Protein AF-A0A8H3AL70-F1 (afdb_monomer)

pLDDT: mean 85.48, std 14.07, range [30.97, 98.19]

Foldseek 3Di:
DPDPVVLVVLVVLLVVLCVLLPDPPDQLLSSLVSLLVSLVSCVVSVPPCNLVSLVSNLVSLCVQLPLLAALLVSVVSLLSCPCSLLVSLVVCVVVVNNQVNQLSLQSNFQPSLLSLLLLVDDCVVVCVPPVVLNVQLNVLSLVLNVLRHDDDPDDPDDDDPDDPVVVVVVVSSVVSNVSSVVNVVSLVVQCVDPPCVCPPHRDGSQQLLLLCQQHKEWEWRADQVFIWIWIRHHPDPDTDIFGQRLDHPVLLVVLLVLVVVLVVLCPVQPPVVDPDDDDDPDDNCVLVSLQSLLPRPVVSVCVSVVLPPPDDPDAGEYEYAYDASCLLPLSQFRANPVDPPTTNLNRHQYAYALHSVLSGPSLALADQDQFAEEEEEEQDFPPGHGLPLRVLLVVLLVVLADPPHHYDYQYHQRFDLVNVLVVQQVGQEYEYAAEWDADLSDLQQTAGGTNHGGNGLSNLSVAQHGNHEEYEYNYFQQQQAHNSRSSSSSGNQVSNSSSRHQKYKDFNGGEDSNLSSQQSNQLSNQCNPVSHHDPCSSSVSNSVSLVVVCVVVVNPCCVHRSRIHMYGD

Mean predicted aligned error: 7.94 Å

Nearest PDB structures (foldseek):
  8eey-assembly1_B  TM=6.462E-01  e=3.702E-16  Desulfonema ishimotonii
  8eex-assembly1_B  TM=5.209E-01  e=2.004E-13  Desulfonema ishimotonii
  8wmc-assembly1_B  TM=5.230E-01  e=5.116E-11  Desulfonema ishimotonii
  5fc3-assembly1_B  TM=6.381E-01  e=5.877E-09  Thermochaetoides thermophila DSM 1495
  5fby-assembly1_A  TM=6.171E-01  e=6.456E-09  Thermochaetoides thermophila DSM 1495

Structure (mmCIF, N/CA/C/O backbone):
data_AF-A0A8H3AL70-F1
#
_entry.id   AF-A0A8H3AL70-F1
#
loop_
_atom_site.group_PDB
_atom_site.id
_atom_site.type_symbol
_atom_site.label_atom_id
_atom_site.label_alt_id
_atom_site.label_comp_id
_atom_site.label_asym_id
_atom_site.label_entity_id
_atom_site.label_seq_id
_atom_site.pdbx_PDB_ins_code
_atom_site.Cartn_x
_atom_site.Cartn_y
_atom_site.Cartn_z
_atom_site.occupancy
_atom_site.B_iso_or_equiv
_atom_site.auth_seq_id
_atom_site.auth_comp_id
_atom_site.auth_asym_id
_atom_site.auth_atom_id
_atom_site.pdbx_PDB_model_num
ATOM 1 N N . MET A 1 1 ? 31.411 -0.081 -25.545 1.00 45.91 1 MET A N 1
ATOM 2 C CA . MET A 1 1 ? 31.828 -1.472 -25.819 1.00 45.91 1 MET A CA 1
ATOM 3 C C . MET A 1 1 ? 32.834 -1.455 -26.962 1.00 45.91 1 MET A C 1
ATOM 5 O O . MET A 1 1 ? 32.414 -1.181 -28.079 1.00 45.91 1 MET A O 1
ATOM 9 N N . LYS A 1 2 ? 34.147 -1.596 -26.704 1.00 47.62 2 LYS A N 1
ATOM 10 C CA . LYS A 1 2 ? 35.171 -1.475 -27.766 1.00 47.62 2 LYS A CA 1
ATOM 11 C C . LYS A 1 2 ? 36.198 -2.619 -27.863 1.00 47.62 2 LYS A C 1
ATOM 13 O O . LYS A 1 2 ? 36.821 -2.680 -28.917 1.00 47.62 2 LYS A O 1
ATOM 18 N N . HIS A 1 3 ? 36.319 -3.564 -26.918 1.00 52.59 3 HIS A N 1
ATOM 19 C CA . HIS A 1 3 ? 37.214 -4.726 -27.093 1.00 52.59 3 HIS A CA 1
ATOM 20 C C . HIS A 1 3 ? 36.639 -6.070 -26.578 1.00 52.59 3 HIS A C 1
ATOM 22 O O . HIS A 1 3 ? 35.929 -6.081 -25.576 1.00 52.59 3 HIS A O 1
ATOM 28 N N . PRO A 1 4 ? 36.943 -7.217 -27.231 1.00 61.12 4 PRO A N 1
ATOM 29 C CA . PRO A 1 4 ? 36.533 -8.559 -26.781 1.00 61.12 4 PRO A CA 1
ATOM 30 C C . PRO A 1 4 ? 37.126 -8.994 -25.432 1.00 61.12 4 PRO A C 1
ATOM 32 O O . PRO A 1 4 ? 36.521 -9.811 -24.743 1.00 61.12 4 PRO A O 1
ATOM 35 N N . SER A 1 5 ? 38.289 -8.451 -25.051 1.00 63.88 5 SER A N 1
ATOM 36 C CA . SER A 1 5 ? 38.908 -8.653 -23.731 1.00 63.88 5 SER A CA 1
ATOM 37 C C . SER A 1 5 ? 38.006 -8.157 -22.601 1.00 63.88 5 SER A C 1
ATOM 39 O O . SER A 1 5 ? 37.830 -8.851 -21.607 1.00 63.88 5 SER A O 1
ATOM 41 N N . ASP A 1 6 ? 37.339 -7.021 -22.815 1.00 72.94 6 ASP A N 1
ATOM 42 C CA . ASP A 1 6 ? 36.496 -6.377 -21.807 1.00 72.94 6 ASP A CA 1
ATOM 43 C C . ASP A 1 6 ? 35.270 -7.240 -21.463 1.00 72.94 6 ASP A C 1
ATOM 45 O O . ASP A 1 6 ? 34.811 -7.249 -20.327 1.00 72.94 6 ASP A O 1
ATOM 49 N N . LEU A 1 7 ? 34.734 -7.996 -22.430 1.00 74.88 7 LEU A N 1
ATOM 50 C CA . LEU A 1 7 ? 33.592 -8.891 -22.198 1.00 74.88 7 LEU A CA 1
ATOM 51 C C . LEU A 1 7 ? 33.984 -10.123 -21.374 1.00 74.88 7 LEU A C 1
ATOM 53 O O . LEU A 1 7 ? 33.205 -10.565 -20.530 1.00 74.88 7 LEU A O 1
ATOM 57 N N . LEU A 1 8 ? 35.185 -10.664 -21.596 1.00 80.19 8 LEU A N 1
ATOM 58 C CA . LEU A 1 8 ? 35.697 -11.802 -20.834 1.00 80.19 8 LEU A CA 1
ATOM 59 C C . LEU A 1 8 ? 36.022 -11.403 -19.389 1.00 80.19 8 LEU A C 1
ATOM 61 O O . LEU A 1 8 ? 35.680 -12.135 -18.458 1.00 80.19 8 LEU A O 1
ATOM 65 N N . ASP A 1 9 ? 36.617 -10.225 -19.199 1.00 83.94 9 ASP A N 1
ATOM 66 C CA . ASP A 1 9 ? 36.909 -9.678 -17.873 1.00 83.94 9 ASP A CA 1
ATOM 67 C C . ASP A 1 9 ? 35.615 -9.420 -17.086 1.00 83.94 9 ASP A C 1
ATOM 69 O O . ASP A 1 9 ? 35.515 -9.775 -15.911 1.00 83.94 9 ASP A O 1
ATOM 73 N N . MET A 1 10 ? 34.579 -8.895 -17.747 1.00 82.06 10 MET A N 1
ATOM 74 C CA . MET A 1 10 ? 33.277 -8.637 -17.124 1.00 82.06 10 MET A CA 1
ATOM 75 C C . MET A 1 10 ? 32.517 -9.929 -16.782 1.00 82.06 10 MET A C 1
ATOM 77 O O . MET A 1 10 ? 31.948 -10.030 -15.697 1.00 82.06 10 MET A O 1
ATOM 81 N N . ALA A 1 11 ? 32.555 -10.954 -17.640 1.00 83.25 11 ALA A N 1
ATOM 82 C CA . ALA A 1 11 ? 31.988 -12.269 -17.317 1.00 83.25 11 ALA A CA 1
ATOM 83 C C . ALA A 1 11 ? 32.725 -12.938 -16.139 1.00 83.25 11 ALA A C 1
ATOM 85 O O . ALA A 1 11 ? 32.104 -13.531 -15.255 1.00 83.25 11 ALA A O 1
ATOM 86 N N . THR A 1 12 ? 34.051 -12.787 -16.082 1.00 87.19 12 THR A N 1
ATOM 87 C CA . THR A 1 12 ? 34.873 -13.266 -14.961 1.00 87.19 12 THR A CA 1
ATOM 88 C C . THR A 1 12 ? 34.531 -12.520 -13.667 1.00 87.19 12 THR A C 1
ATOM 90 O O . THR A 1 12 ? 34.409 -13.136 -12.606 1.00 87.19 12 THR A O 1
ATOM 93 N N . ALA A 1 13 ? 34.293 -11.207 -13.746 1.00 90.50 13 ALA A N 1
ATOM 94 C CA . ALA A 1 13 ? 33.839 -10.406 -12.614 1.00 90.50 13 ALA A CA 1
ATOM 95 C C . ALA A 1 13 ? 32.477 -10.883 -12.079 1.00 90.50 13 ALA A C 1
ATOM 97 O O . ALA A 1 13 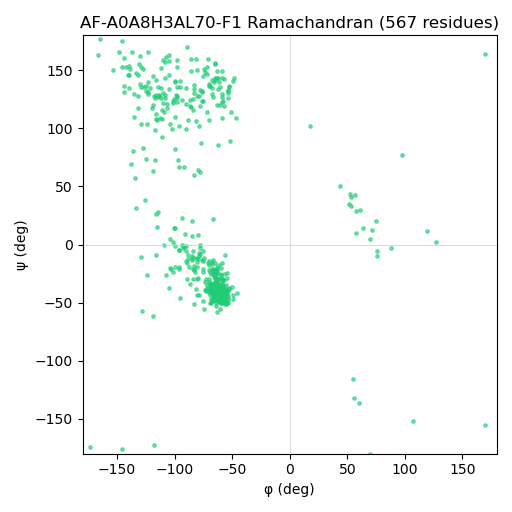? 32.341 -11.071 -10.869 1.00 90.50 13 ALA A O 1
ATOM 98 N N . VAL A 1 14 ? 31.501 -11.162 -12.957 1.00 90.62 14 VAL A N 1
ATOM 99 C CA . VAL A 1 14 ? 30.197 -11.732 -12.562 1.00 90.62 14 VAL A CA 1
ATOM 100 C C . VAL A 1 14 ? 30.385 -13.048 -11.804 1.00 90.62 14 VAL A C 1
ATOM 102 O O . VAL A 1 14 ? 29.823 -13.212 -10.721 1.00 90.62 14 VAL A O 1
ATOM 105 N N . ALA A 1 15 ? 31.231 -13.955 -12.299 1.00 89.56 15 ALA A N 1
ATOM 106 C CA . ALA A 1 15 ? 31.498 -15.229 -11.629 1.00 89.56 15 ALA A CA 1
ATOM 107 C C . ALA A 1 15 ? 32.107 -15.044 -10.223 1.00 89.56 15 ALA A C 1
ATOM 109 O O . ALA A 1 15 ? 31.698 -15.718 -9.271 1.00 89.56 15 ALA A O 1
ATOM 110 N N . HIS A 1 16 ? 33.046 -14.106 -10.056 1.00 93.62 16 HIS A N 1
ATOM 111 C CA . HIS A 1 16 ? 33.621 -13.787 -8.745 1.00 93.62 16 HIS A CA 1
ATOM 112 C C . HIS A 1 16 ? 32.602 -13.159 -7.786 1.00 93.62 16 HIS A C 1
ATOM 114 O O . HIS A 1 16 ? 32.566 -13.530 -6.611 1.00 93.62 16 HIS A O 1
ATOM 120 N N . LEU A 1 17 ? 31.745 -12.261 -8.275 1.00 93.56 17 LEU A N 1
ATOM 121 C CA . LEU A 1 17 ? 30.677 -11.651 -7.481 1.00 93.56 17 LEU A CA 1
ATOM 122 C C . LEU A 1 17 ? 29.640 -12.694 -7.039 1.00 93.56 17 LEU A C 1
ATOM 124 O O . LEU A 1 17 ? 29.270 -12.738 -5.865 1.00 93.56 17 LEU A O 1
ATOM 128 N N . GLN A 1 18 ? 29.245 -13.611 -7.926 1.00 91.88 18 GLN A N 1
ATOM 129 C CA . GLN A 1 18 ? 28.371 -14.735 -7.575 1.00 91.88 18 GLN A CA 1
ATOM 130 C C . GLN A 1 18 ? 29.011 -15.659 -6.529 1.00 91.88 18 GLN A C 1
ATOM 132 O O . GLN A 1 18 ? 28.328 -16.130 -5.615 1.00 91.88 18 GLN A O 1
ATOM 137 N N . ALA A 1 19 ? 30.318 -15.923 -6.631 1.00 91.94 19 ALA A N 1
ATOM 138 C CA . ALA A 1 19 ? 31.044 -16.704 -5.631 1.00 91.94 19 ALA A CA 1
ATOM 139 C C . ALA A 1 19 ? 31.078 -15.990 -4.268 1.00 91.94 19 ALA A C 1
ATOM 141 O O . ALA A 1 19 ? 30.847 -16.626 -3.236 1.00 91.94 19 ALA A O 1
ATOM 142 N N . ALA A 1 20 ? 31.294 -14.671 -4.257 1.00 93.38 20 ALA A N 1
ATOM 143 C CA . ALA A 1 20 ? 31.258 -13.855 -3.046 1.00 93.38 20 ALA A CA 1
ATOM 144 C C . ALA A 1 20 ? 29.862 -13.854 -2.396 1.00 93.38 20 ALA A C 1
ATOM 146 O O . ALA A 1 20 ? 29.747 -14.088 -1.192 1.00 93.38 20 ALA A O 1
ATOM 147 N N . ALA A 1 21 ? 28.796 -13.701 -3.187 1.00 92.50 21 ALA A N 1
ATOM 148 C CA . ALA A 1 21 ? 27.411 -13.773 -2.718 1.00 92.50 21 ALA A CA 1
ATOM 149 C C . ALA A 1 21 ? 27.078 -15.121 -2.043 1.00 92.50 21 ALA A C 1
ATOM 151 O O . ALA A 1 21 ? 26.441 -15.176 -0.982 1.00 92.50 21 ALA A O 1
ATOM 152 N N . LYS A 1 22 ? 27.577 -16.223 -2.621 1.00 92.31 22 LYS A N 1
ATOM 153 C CA . LYS A 1 22 ? 27.395 -17.599 -2.124 1.00 92.31 22 LYS A CA 1
ATOM 154 C C . LYS A 1 22 ? 28.295 -17.956 -0.930 1.00 92.31 22 LYS A C 1
ATOM 156 O O . LYS A 1 22 ? 28.175 -19.057 -0.389 1.00 92.31 22 LYS A O 1
ATOM 161 N N . SER A 1 23 ? 29.179 -17.056 -0.494 1.00 91.31 23 SER A N 1
ATOM 162 C CA . SER A 1 23 ? 30.040 -17.279 0.672 1.00 91.31 23 SER A CA 1
ATOM 163 C C . SER A 1 23 ? 29.222 -17.507 1.946 1.00 91.31 23 SER A C 1
ATOM 165 O O . SER A 1 23 ? 28.285 -16.771 2.234 1.00 91.31 23 SER A O 1
ATOM 167 N N . LYS A 1 24 ? 29.603 -18.501 2.757 1.00 84.62 24 LYS A N 1
ATOM 168 C CA . LYS A 1 24 ? 28.930 -18.811 4.035 1.00 84.62 24 LYS A CA 1
ATOM 169 C C . LYS A 1 24 ? 29.399 -17.947 5.211 1.00 84.62 24 LYS A C 1
ATOM 171 O O . LYS A 1 24 ? 28.788 -18.001 6.271 1.00 84.62 24 LYS A O 1
ATOM 176 N N . VAL A 1 25 ? 30.492 -17.202 5.041 1.00 86.19 25 VAL A N 1
ATOM 177 C CA . VAL A 1 25 ? 31.173 -16.469 6.127 1.00 86.19 25 VAL A CA 1
ATOM 178 C C . VAL A 1 25 ? 31.149 -14.949 5.950 1.00 86.19 25 VAL A C 1
ATOM 180 O O . VAL A 1 25 ? 31.553 -14.228 6.854 1.00 86.19 25 VAL A O 1
ATOM 183 N N . GLY A 1 26 ? 30.699 -14.454 4.792 1.00 83.38 26 GLY A N 1
ATOM 184 C CA . GLY A 1 26 ? 30.631 -13.019 4.509 1.00 83.38 26 GLY A CA 1
ATOM 185 C C . GLY A 1 26 ? 29.489 -12.323 5.251 1.00 83.38 26 GLY A C 1
ATOM 186 O O . GLY A 1 26 ? 28.443 -12.927 5.504 1.00 83.38 26 GLY A O 1
ATOM 187 N N . HIS A 1 27 ? 29.667 -11.036 5.554 1.00 88.31 27 HIS A N 1
ATOM 188 C CA . HIS A 1 27 ? 28.609 -10.218 6.140 1.00 88.31 27 HIS A CA 1
ATOM 189 C C . HIS A 1 27 ? 27.406 -10.129 5.172 1.00 88.31 27 HIS A C 1
ATOM 191 O O . HIS A 1 27 ? 27.620 -9.985 3.963 1.00 88.31 27 HIS A O 1
ATOM 197 N N . PRO A 1 28 ? 26.144 -10.196 5.648 1.00 88.00 28 PRO A N 1
ATOM 198 C CA . PRO A 1 28 ? 24.967 -10.205 4.773 1.00 88.00 28 PRO A CA 1
ATOM 199 C C . PRO A 1 28 ? 24.904 -9.029 3.792 1.00 88.00 28 PRO A C 1
ATOM 201 O O . PRO A 1 28 ? 24.568 -9.236 2.629 1.00 88.00 28 PRO A O 1
ATOM 204 N N . ARG A 1 29 ? 25.297 -7.822 4.229 1.00 90.81 29 ARG A N 1
ATOM 205 C CA . ARG A 1 29 ? 25.344 -6.628 3.364 1.00 90.81 29 ARG A CA 1
ATOM 206 C C . ARG A 1 29 ? 26.321 -6.782 2.199 1.00 90.81 29 ARG A C 1
ATOM 208 O O . ARG A 1 29 ? 25.952 -6.479 1.073 1.00 90.81 29 ARG A O 1
ATOM 215 N N . ASP A 1 30 ? 27.521 -7.300 2.452 1.00 91.75 30 ASP A N 1
ATOM 216 C CA . ASP A 1 30 ? 28.552 -7.456 1.417 1.00 91.75 30 ASP A CA 1
ATOM 217 C C . ASP A 1 30 ? 28.162 -8.544 0.421 1.00 91.75 30 ASP A C 1
ATOM 219 O O . ASP A 1 30 ? 28.311 -8.389 -0.790 1.00 91.75 30 ASP A O 1
ATOM 223 N N . ARG A 1 31 ? 27.605 -9.647 0.930 1.00 94.12 31 ARG A N 1
ATOM 224 C CA . ARG A 1 31 ? 27.108 -10.733 0.085 1.00 94.12 31 ARG A CA 1
ATOM 225 C C . ARG A 1 31 ? 25.933 -10.275 -0.780 1.00 94.12 31 ARG A C 1
ATOM 227 O O . ARG A 1 31 ? 25.884 -10.631 -1.952 1.00 94.12 31 ARG A O 1
ATOM 234 N N . PHE A 1 32 ? 25.013 -9.485 -0.221 1.00 94.12 32 PHE A N 1
ATOM 235 C CA . PHE A 1 32 ? 23.891 -8.915 -0.965 1.00 94.12 32 PHE A CA 1
ATOM 236 C C . PHE A 1 32 ? 24.376 -7.917 -2.017 1.00 94.12 32 PHE A C 1
ATOM 238 O O . PHE A 1 32 ? 23.944 -7.997 -3.162 1.00 94.12 32 PHE A O 1
ATOM 245 N N . ALA A 1 33 ? 25.314 -7.030 -1.667 1.00 93.81 33 ALA A N 1
ATOM 246 C CA . ALA A 1 33 ? 25.924 -6.106 -2.618 1.00 93.81 33 ALA A CA 1
ATOM 247 C C . ALA A 1 33 ? 26.579 -6.867 -3.780 1.00 93.81 33 ALA A C 1
ATOM 249 O O . ALA A 1 33 ? 26.324 -6.550 -4.936 1.00 93.81 33 ALA A O 1
ATOM 250 N N . ALA A 1 34 ? 27.331 -7.935 -3.492 1.00 94.44 34 ALA A N 1
ATOM 251 C CA . ALA A 1 34 ? 27.911 -8.786 -4.525 1.00 94.44 34 ALA A CA 1
ATOM 252 C C . ALA A 1 34 ? 26.844 -9.477 -5.395 1.00 94.44 34 ALA A C 1
ATOM 254 O O . ALA A 1 34 ? 26.990 -9.522 -6.614 1.00 94.44 34 ALA A O 1
ATOM 255 N N . ALA A 1 35 ? 25.760 -9.986 -4.796 1.00 95.50 35 ALA A N 1
ATOM 256 C CA . ALA A 1 35 ? 24.661 -10.617 -5.532 1.00 95.50 35 ALA A CA 1
ATOM 257 C C . ALA A 1 35 ? 23.949 -9.622 -6.457 1.00 95.50 35 ALA A C 1
ATOM 259 O O . ALA A 1 35 ? 23.692 -9.929 -7.620 1.00 95.50 35 ALA A O 1
ATOM 260 N N . ARG A 1 36 ? 23.670 -8.419 -5.945 1.00 94.88 36 ARG A N 1
ATOM 261 C CA . ARG A 1 36 ? 23.071 -7.322 -6.701 1.00 94.88 36 ARG A CA 1
ATOM 262 C C . ARG A 1 36 ? 23.970 -6.934 -7.869 1.00 94.88 36 ARG A C 1
ATOM 264 O O . ARG A 1 36 ? 23.519 -7.012 -9.001 1.00 94.88 36 ARG A O 1
ATOM 271 N N . GLU A 1 37 ? 25.235 -6.604 -7.623 1.00 93.75 37 GLU A N 1
ATOM 272 C CA . GLU A 1 37 ? 26.177 -6.226 -8.687 1.00 93.75 37 GLU A CA 1
ATOM 273 C C . GLU A 1 37 ? 26.334 -7.327 -9.746 1.00 93.75 37 GLU A C 1
ATOM 275 O O . GLU A 1 37 ? 26.332 -7.040 -10.943 1.00 93.75 37 GLU A O 1
ATOM 280 N N . ALA A 1 38 ? 26.383 -8.602 -9.338 1.00 94.00 38 ALA A N 1
ATOM 281 C CA . ALA A 1 38 ? 26.394 -9.721 -10.279 1.00 94.00 38 ALA A CA 1
ATOM 282 C C . ALA A 1 38 ? 25.153 -9.725 -11.186 1.00 94.00 38 ALA A C 1
ATOM 284 O O . ALA A 1 38 ? 25.283 -9.911 -12.395 1.00 94.00 38 ALA A O 1
ATOM 285 N N . ALA A 1 39 ? 23.962 -9.508 -10.622 1.00 94.25 39 ALA A N 1
ATOM 286 C CA . ALA A 1 39 ? 22.713 -9.468 -11.376 1.00 94.25 39 ALA A CA 1
ATOM 287 C C . ALA A 1 39 ? 22.638 -8.261 -12.325 1.00 94.25 39 ALA A C 1
ATOM 289 O O . ALA A 1 39 ? 22.246 -8.414 -13.484 1.00 94.25 39 ALA A O 1
ATOM 290 N N . LEU A 1 40 ? 23.081 -7.083 -11.869 1.00 91.19 40 LEU A N 1
ATOM 291 C CA . LEU A 1 40 ? 23.147 -5.861 -12.676 1.00 91.19 40 LEU A CA 1
ATOM 292 C C . LEU A 1 40 ? 24.056 -6.043 -13.894 1.00 91.19 40 LEU A C 1
ATOM 294 O O . LEU A 1 40 ? 23.651 -5.769 -15.025 1.00 91.19 40 LEU A O 1
ATOM 298 N N . LEU A 1 41 ? 25.271 -6.547 -13.668 1.00 91.06 41 LEU A N 1
ATOM 299 C CA . LEU A 1 41 ? 26.241 -6.806 -14.729 1.00 91.06 41 LEU A CA 1
ATOM 300 C C . LEU A 1 41 ? 25.757 -7.903 -15.677 1.00 91.06 41 LEU A C 1
ATOM 302 O O . LEU A 1 41 ? 25.858 -7.742 -16.892 1.00 91.06 41 LEU A O 1
ATOM 306 N N . SER A 1 42 ? 25.185 -8.984 -15.142 1.00 91.44 42 SER A N 1
ATOM 307 C CA . SER A 1 42 ? 24.608 -10.061 -15.949 1.00 91.44 42 SER A CA 1
ATOM 308 C C . SER A 1 42 ? 23.524 -9.540 -16.893 1.00 91.44 42 SER A C 1
ATOM 310 O O . SER A 1 42 ? 23.543 -9.850 -18.085 1.00 91.44 42 SER A O 1
ATOM 312 N N . SER A 1 43 ? 22.629 -8.690 -16.382 1.00 89.88 43 SER A N 1
ATOM 313 C CA . SER A 1 43 ? 21.566 -8.051 -17.161 1.00 89.88 43 SER A CA 1
ATOM 314 C C . SER A 1 43 ? 22.123 -7.124 -18.245 1.00 89.88 43 SER A C 1
ATOM 316 O O . SER A 1 43 ? 21.773 -7.254 -19.419 1.00 89.88 43 SER A O 1
ATOM 318 N N . ALA A 1 44 ? 23.073 -6.251 -17.890 1.00 87.88 44 ALA A N 1
ATOM 319 C CA . ALA A 1 44 ? 23.707 -5.321 -18.827 1.00 87.88 44 ALA A CA 1
ATOM 320 C C . ALA A 1 44 ? 24.461 -6.026 -19.971 1.00 87.88 44 ALA A C 1
ATOM 322 O O . ALA A 1 44 ? 24.567 -5.491 -21.075 1.00 87.88 44 ALA A O 1
ATOM 323 N N . LEU A 1 45 ? 24.981 -7.226 -19.711 1.00 87.56 45 LEU A N 1
ATOM 324 C CA . LEU A 1 45 ? 25.678 -8.066 -20.686 1.00 87.56 45 LEU A CA 1
ATOM 325 C C . LEU A 1 45 ? 24.751 -9.063 -21.397 1.00 87.56 45 LEU A C 1
ATOM 327 O O . LEU A 1 45 ? 25.213 -9.783 -22.280 1.00 87.56 45 LEU A O 1
ATOM 331 N N . SER A 1 46 ? 23.464 -9.108 -21.029 1.00 86.50 46 SER A N 1
ATOM 332 C CA . SER A 1 46 ? 22.480 -10.069 -21.547 1.00 86.50 46 SER A CA 1
ATOM 333 C C . SER A 1 46 ? 22.941 -11.528 -21.417 1.00 86.50 46 SER A C 1
ATOM 3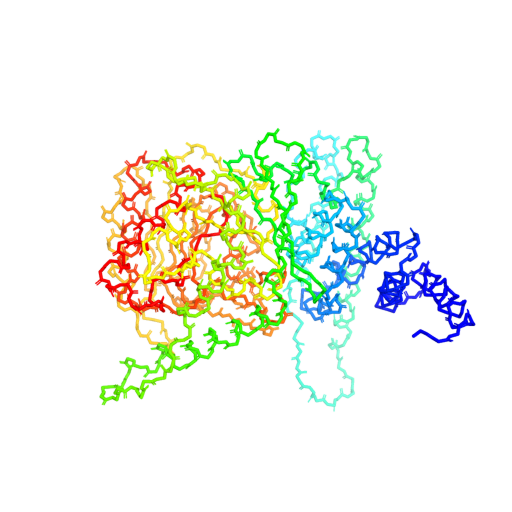35 O O . SER A 1 46 ? 22.765 -12.333 -22.335 1.00 86.50 46 SER A O 1
ATOM 337 N N . LEU A 1 47 ? 23.561 -11.874 -20.284 1.00 86.50 47 LEU A N 1
ATOM 338 C CA . LEU A 1 47 ? 24.008 -13.243 -20.024 1.00 86.50 47 LEU A CA 1
ATOM 339 C C . LEU A 1 47 ? 22.812 -14.167 -19.758 1.00 86.50 47 LEU A C 1
ATOM 341 O O . LEU A 1 47 ? 21.766 -13.746 -19.255 1.00 86.50 47 LEU A O 1
ATOM 345 N N . SER A 1 48 ? 22.978 -15.454 -20.064 1.00 86.38 48 SER A N 1
ATOM 346 C CA . SER A 1 48 ? 21.926 -16.466 -19.906 1.00 86.38 48 SER A CA 1
ATOM 347 C C . SER A 1 48 ? 21.522 -16.723 -18.451 1.00 86.38 48 SER A C 1
ATOM 349 O O . SER A 1 48 ? 20.414 -17.186 -18.205 1.00 86.38 48 SER A O 1
ATOM 351 N N . ASP A 1 49 ? 22.398 -16.432 -17.490 1.00 88.81 49 ASP A N 1
ATOM 352 C CA . ASP A 1 49 ? 22.193 -16.638 -16.053 1.00 88.81 49 ASP A CA 1
ATOM 353 C C . ASP A 1 49 ? 21.585 -15.417 -15.338 1.00 88.81 49 ASP A C 1
ATOM 355 O O . ASP A 1 49 ? 21.467 -15.413 -14.115 1.00 88.81 49 ASP A O 1
ATOM 359 N N . THR A 1 50 ? 21.135 -14.396 -16.080 1.00 93.25 50 THR A N 1
ATOM 360 C CA . THR A 1 50 ? 20.562 -13.159 -15.514 1.00 93.25 50 THR A CA 1
ATOM 361 C C . THR A 1 50 ? 19.412 -13.420 -14.545 1.00 93.25 50 THR A C 1
ATOM 363 O O . THR A 1 50 ? 19.362 -12.823 -13.470 1.00 93.25 50 THR A O 1
ATOM 366 N N . ILE A 1 51 ? 18.507 -14.343 -14.883 1.00 95.81 51 ILE A N 1
ATOM 367 C CA . ILE A 1 51 ? 17.384 -14.705 -14.010 1.00 95.81 51 ILE A CA 1
ATOM 368 C C . ILE A 1 51 ? 17.876 -15.359 -12.714 1.00 95.81 51 ILE A C 1
ATOM 370 O O . ILE A 1 51 ? 17.404 -14.998 -11.638 1.00 95.81 51 ILE A O 1
ATOM 374 N N . ASP A 1 52 ? 18.855 -16.262 -12.794 1.00 94.81 52 ASP A N 1
ATOM 375 C CA . ASP A 1 52 ? 19.422 -16.937 -11.622 1.00 94.81 52 ASP A CA 1
ATOM 376 C C . ASP A 1 52 ? 20.205 -15.962 -10.730 1.00 94.81 52 ASP A C 1
ATOM 378 O O . ASP A 1 52 ? 20.160 -16.062 -9.501 1.00 94.81 52 ASP A O 1
ATOM 382 N N . ALA A 1 53 ? 20.893 -14.986 -11.329 1.00 94.50 53 ALA A N 1
ATOM 383 C CA . ALA A 1 53 ? 21.603 -13.939 -10.605 1.00 94.50 53 ALA A CA 1
ATOM 384 C C . ALA A 1 53 ? 20.634 -13.022 -9.837 1.00 94.50 53 ALA A C 1
ATOM 386 O O . ALA A 1 53 ? 20.851 -12.762 -8.651 1.00 94.50 53 ALA A O 1
ATOM 387 N N . PHE A 1 54 ? 19.532 -12.589 -10.465 1.00 96.44 54 PHE A N 1
ATOM 388 C CA . PHE A 1 54 ? 18.480 -11.845 -9.763 1.00 96.44 54 PHE A CA 1
ATOM 389 C C . PHE A 1 54 ? 17.800 -12.694 -8.690 1.00 96.44 54 PHE A C 1
ATOM 391 O O . PHE A 1 54 ? 17.590 -12.200 -7.585 1.00 96.44 54 PHE A O 1
ATOM 398 N N . GLN A 1 55 ? 17.515 -13.971 -8.963 1.00 95.81 55 GLN A N 1
ATOM 399 C CA . GLN A 1 55 ? 16.933 -14.877 -7.971 1.00 95.81 55 GLN A CA 1
ATOM 400 C C . GLN A 1 55 ? 17.824 -14.981 -6.728 1.00 95.81 55 GLN A C 1
ATOM 402 O O . GLN A 1 55 ? 17.330 -14.843 -5.611 1.00 95.81 55 GLN A O 1
ATOM 407 N N . LEU A 1 56 ? 19.141 -15.129 -6.916 1.00 94.44 56 LEU A N 1
ATOM 408 C CA . LEU A 1 56 ? 20.105 -15.131 -5.818 1.00 94.44 56 LEU A CA 1
ATOM 409 C C . LEU A 1 56 ? 20.038 -13.832 -5.004 1.00 94.44 56 LEU A C 1
ATOM 411 O O . LEU A 1 56 ? 20.032 -13.894 -3.779 1.00 94.44 56 LEU A O 1
ATOM 415 N N . ALA A 1 57 ? 19.972 -12.668 -5.655 1.00 95.25 57 ALA A N 1
ATOM 416 C CA . ALA A 1 57 ? 19.872 -11.384 -4.961 1.00 95.25 57 ALA A CA 1
ATOM 417 C C . ALA A 1 57 ? 18.547 -11.233 -4.186 1.00 95.25 57 ALA A C 1
ATOM 419 O O . ALA A 1 57 ? 18.561 -10.804 -3.030 1.00 95.25 57 ALA A O 1
ATOM 420 N N . ILE A 1 58 ? 17.416 -11.632 -4.779 1.00 94.62 58 ILE A N 1
ATOM 421 C CA . ILE A 1 58 ? 16.092 -11.600 -4.137 1.00 94.62 58 ILE A CA 1
ATOM 422 C C . ILE A 1 58 ? 16.041 -12.544 -2.923 1.00 94.62 58 ILE A C 1
ATOM 424 O O . ILE A 1 58 ? 15.588 -12.140 -1.852 1.00 94.62 58 ILE A O 1
ATOM 428 N N . ASP A 1 59 ? 16.589 -13.758 -3.029 1.00 91.88 59 ASP A N 1
ATOM 429 C CA . ASP A 1 59 ? 16.632 -14.734 -1.925 1.00 91.88 59 ASP A CA 1
ATOM 430 C C . ASP A 1 59 ? 17.494 -14.271 -0.736 1.00 91.88 59 ASP A C 1
ATOM 432 O O . ASP A 1 59 ? 17.397 -14.806 0.374 1.00 91.88 59 ASP A O 1
ATOM 436 N N . MET A 1 60 ? 18.339 -13.258 -0.942 1.00 91.50 60 MET A N 1
ATOM 437 C CA . MET A 1 60 ? 19.151 -12.648 0.107 1.00 91.50 60 MET A CA 1
ATOM 438 C C . MET A 1 60 ? 18.450 -11.504 0.846 1.00 91.50 60 MET A C 1
ATOM 440 O O . MET A 1 60 ? 18.914 -11.133 1.926 1.00 91.50 60 MET A O 1
ATOM 444 N N . ILE A 1 61 ? 17.320 -10.990 0.347 1.00 91.81 61 ILE A N 1
ATOM 445 C CA . ILE A 1 61 ? 16.564 -9.908 1.001 1.00 91.81 61 ILE A CA 1
ATOM 446 C C . ILE A 1 61 ? 16.228 -10.240 2.466 1.00 91.81 61 ILE A C 1
ATOM 448 O O . ILE A 1 61 ? 16.503 -9.399 3.322 1.00 91.81 61 ILE A O 1
ATOM 452 N N . PRO A 1 62 ? 15.731 -11.443 2.828 1.00 88.31 62 PRO A N 1
ATOM 453 C CA . PRO A 1 62 ? 15.427 -11.765 4.226 1.00 88.31 62 PRO A CA 1
ATOM 454 C C . PRO A 1 62 ? 16.658 -11.836 5.142 1.00 88.31 62 PRO A C 1
ATOM 456 O O . PRO A 1 62 ? 16.518 -11.725 6.356 1.00 88.31 62 PRO A O 1
ATOM 459 N N . GLN A 1 63 ? 17.858 -12.039 4.582 1.00 86.81 63 GLN A N 1
ATOM 460 C CA . GLN A 1 63 ? 19.122 -12.009 5.332 1.00 86.81 63 GLN A CA 1
ATOM 461 C C . GLN A 1 63 ? 19.647 -10.578 5.496 1.00 86.81 63 GLN A C 1
ATOM 463 O O . GLN A 1 63 ? 20.333 -10.291 6.474 1.00 86.81 63 GLN A O 1
ATOM 468 N N . LEU A 1 64 ? 19.347 -9.693 4.541 1.00 88.88 64 LEU A N 1
ATOM 469 C CA . LEU A 1 64 ? 19.667 -8.270 4.619 1.00 88.88 64 LEU A CA 1
ATOM 470 C C . LEU A 1 64 ? 18.725 -7.557 5.596 1.00 88.88 64 LEU A C 1
ATOM 472 O O . LEU A 1 64 ? 19.171 -6.944 6.561 1.00 88.88 64 LEU A O 1
ATOM 476 N N . ILE A 1 65 ? 17.419 -7.684 5.368 1.00 89.81 65 ILE A N 1
ATOM 477 C CA . ILE A 1 65 ? 16.358 -7.126 6.209 1.00 89.81 65 ILE A CA 1
ATOM 478 C C . ILE A 1 65 ? 15.973 -8.188 7.231 1.00 89.81 65 ILE A C 1
ATOM 480 O O . ILE A 1 65 ? 14.909 -8.793 7.166 1.00 89.81 65 ILE A O 1
ATOM 484 N N . TRP A 1 66 ? 16.893 -8.503 8.136 1.00 87.62 66 TRP A N 1
ATOM 485 C CA . TRP A 1 66 ? 16.753 -9.680 8.986 1.00 87.62 66 TRP A CA 1
ATOM 486 C C . TRP A 1 66 ? 15.767 -9.470 10.138 1.00 87.62 66 TRP A C 1
ATOM 488 O O . TRP A 1 66 ? 15.855 -8.492 10.879 1.00 87.62 66 TRP A O 1
ATOM 498 N N . VAL A 1 67 ? 14.860 -10.430 10.350 1.00 85.19 67 VAL A N 1
ATOM 499 C CA . VAL A 1 67 ? 13.856 -10.387 11.434 1.00 85.19 67 VAL A CA 1
ATOM 500 C C . VAL A 1 67 ? 14.488 -10.388 12.838 1.00 85.19 67 VAL A C 1
ATOM 502 O O . VAL A 1 67 ? 13.855 -9.979 13.806 1.00 85.19 67 VAL A O 1
ATOM 505 N N . GLY A 1 68 ? 15.753 -10.813 12.948 1.00 83.81 68 GLY A N 1
ATOM 506 C CA . GLY A 1 68 ? 16.567 -10.729 14.164 1.00 83.81 68 GLY A CA 1
ATOM 507 C C . GLY A 1 68 ? 17.194 -9.356 14.440 1.00 83.81 68 GLY A C 1
ATOM 508 O O . GLY A 1 68 ? 18.021 -9.243 15.347 1.00 83.81 68 GLY A O 1
ATOM 509 N N . ALA A 1 69 ? 16.831 -8.322 13.678 1.00 84.75 69 ALA A N 1
ATOM 510 C CA . ALA A 1 69 ? 17.186 -6.928 13.932 1.00 84.75 69 ALA A CA 1
ATOM 511 C C . ALA A 1 69 ? 15.992 -6.130 14.490 1.00 84.75 69 ALA A C 1
ATOM 513 O O . ALA A 1 69 ? 14.833 -6.544 14.399 1.00 84.75 69 ALA A O 1
ATOM 514 N N . THR A 1 70 ? 16.267 -4.963 15.079 1.00 82.19 70 THR A N 1
ATOM 515 C CA . THR A 1 70 ? 15.201 -4.047 15.517 1.00 82.19 70 THR A CA 1
ATOM 516 C C . THR A 1 70 ? 14.414 -3.520 14.313 1.00 82.19 70 THR A C 1
ATOM 518 O O . THR A 1 70 ? 14.918 -3.500 13.188 1.00 82.19 70 THR A O 1
ATOM 521 N N . VAL A 1 71 ? 13.166 -3.090 14.526 1.00 80.12 71 VAL A N 1
ATOM 522 C CA . VAL A 1 71 ? 12.351 -2.479 13.459 1.00 80.12 71 VAL A CA 1
ATOM 523 C C . VAL A 1 71 ? 13.069 -1.272 12.833 1.00 80.12 71 VAL A C 1
ATOM 525 O O . VAL A 1 71 ? 13.142 -1.178 11.610 1.00 80.12 71 VAL A O 1
ATOM 528 N N . ASP A 1 72 ? 13.672 -0.406 13.650 1.00 77.62 72 ASP A N 1
ATOM 529 C CA . ASP A 1 72 ? 14.401 0.777 13.173 1.00 77.62 72 ASP A CA 1
ATOM 530 C C . ASP A 1 72 ? 15.647 0.418 12.349 1.00 77.62 72 ASP A C 1
ATOM 532 O O . ASP A 1 72 ? 15.952 1.076 11.354 1.00 77.62 72 ASP A O 1
ATOM 536 N N . ASP A 1 73 ? 16.393 -0.621 12.738 1.00 82.12 73 ASP A N 1
ATOM 537 C CA . ASP A 1 73 ? 17.562 -1.057 11.965 1.00 82.12 73 ASP A CA 1
ATOM 538 C C . ASP A 1 7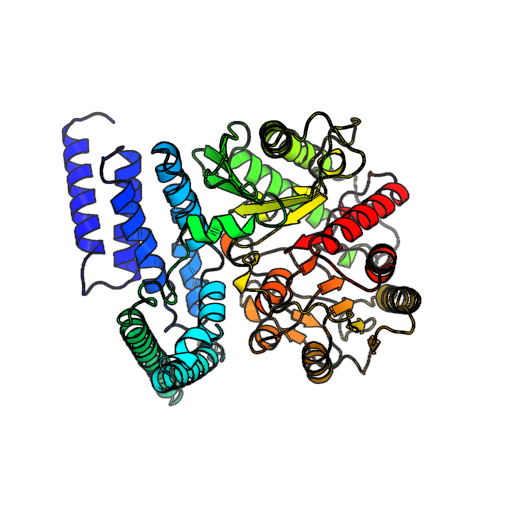3 ? 17.150 -1.683 10.627 1.00 82.12 73 ASP A C 1
ATOM 540 O O . ASP A 1 73 ? 17.813 -1.446 9.620 1.00 82.12 73 ASP A O 1
ATOM 544 N N . ARG A 1 74 ? 16.016 -2.396 10.580 1.00 86.31 74 ARG A N 1
ATOM 545 C CA . ARG A 1 74 ? 15.452 -2.904 9.321 1.00 86.31 74 ARG A CA 1
ATOM 546 C C . ARG A 1 74 ? 15.057 -1.770 8.375 1.00 86.31 74 ARG A C 1
ATOM 548 O O . ARG A 1 74 ? 15.423 -1.820 7.206 1.00 86.31 74 ARG A O 1
ATOM 555 N N . TYR A 1 75 ? 14.383 -0.730 8.872 1.00 82.19 75 TYR A N 1
ATOM 556 C CA . TYR A 1 75 ? 14.053 0.457 8.070 1.00 82.19 75 TYR A CA 1
ATOM 557 C C . TYR A 1 75 ? 15.294 1.212 7.581 1.00 82.19 75 TYR A C 1
ATOM 559 O O . TYR A 1 75 ? 15.284 1.750 6.479 1.00 82.19 75 TYR A O 1
ATOM 567 N N . ARG A 1 76 ? 16.381 1.219 8.361 1.00 83.12 76 ARG A N 1
ATOM 568 C CA . ARG A 1 76 ? 17.664 1.815 7.954 1.00 83.12 76 ARG A CA 1
ATOM 569 C C . ARG A 1 76 ? 18.352 1.049 6.827 1.00 83.12 76 ARG A C 1
ATOM 571 O O . ARG A 1 76 ? 19.027 1.666 6.008 1.00 83.12 76 ARG A O 1
ATOM 578 N N . ASP A 1 77 ? 18.209 -0.272 6.807 1.00 88.00 77 ASP A N 1
ATOM 579 C CA . ASP A 1 77 ? 18.849 -1.138 5.814 1.00 88.00 77 ASP A CA 1
ATOM 580 C C . ASP A 1 77 ? 18.002 -1.302 4.548 1.00 88.00 77 ASP A C 1
ATOM 582 O O . ASP A 1 77 ? 18.536 -1.635 3.493 1.00 88.00 77 ASP A O 1
ATOM 586 N N . LEU A 1 78 ? 16.702 -1.011 4.618 1.00 87.19 78 LEU A N 1
ATOM 587 C CA . LEU A 1 78 ? 15.771 -1.124 3.498 1.00 87.19 78 LEU A CA 1
ATOM 588 C C . LEU A 1 78 ? 16.189 -0.325 2.242 1.00 87.19 78 LEU A C 1
ATOM 590 O O . LEU A 1 78 ? 16.137 -0.897 1.152 1.00 87.19 78 LEU A O 1
ATOM 594 N N . PRO A 1 79 ? 16.710 0.919 2.341 1.00 88.06 79 PRO A N 1
ATOM 595 C CA . PRO A 1 79 ? 17.221 1.659 1.185 1.00 88.06 79 PRO A CA 1
ATOM 596 C C . PRO A 1 79 ? 18.374 0.968 0.441 1.00 88.06 79 PRO A C 1
ATOM 598 O O . PRO A 1 79 ? 18.618 1.283 -0.723 1.00 88.06 79 PRO A O 1
ATOM 601 N N . LEU A 1 80 ? 19.085 0.019 1.068 1.00 89.19 80 LEU A N 1
ATOM 602 C CA . LEU A 1 80 ? 20.167 -0.730 0.413 1.00 89.19 80 LEU A CA 1
ATOM 603 C C . LEU A 1 80 ? 19.655 -1.607 -0.740 1.00 89.19 80 LEU A C 1
ATOM 605 O O . LEU A 1 80 ? 20.434 -1.942 -1.638 1.00 89.19 80 LEU A O 1
ATOM 609 N N . LEU A 1 81 ? 18.361 -1.953 -0.743 1.00 89.38 81 LEU A N 1
ATOM 610 C CA . LEU A 1 81 ? 17.723 -2.685 -1.838 1.00 89.38 81 LEU A CA 1
ATOM 611 C C . LEU A 1 81 ? 17.752 -1.897 -3.1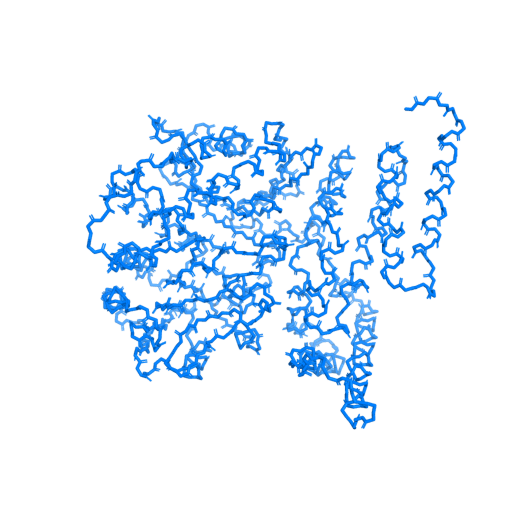54 1.00 89.38 81 LEU A C 1
ATOM 613 O O . LEU A 1 81 ? 17.900 -2.505 -4.215 1.00 89.38 81 LEU A O 1
ATOM 617 N N . GLY A 1 82 ? 17.668 -0.564 -3.090 1.00 87.31 82 GLY A N 1
ATOM 618 C CA . GLY A 1 82 ? 17.569 0.288 -4.273 1.00 87.31 82 GLY A CA 1
ATOM 619 C C . GLY A 1 82 ? 16.382 -0.100 -5.158 1.00 87.31 82 GLY A C 1
ATOM 620 O O . GLY A 1 82 ? 15.274 -0.298 -4.674 1.00 87.31 82 GLY A O 1
ATOM 621 N N . ASP A 1 83 ? 16.640 -0.233 -6.453 1.00 89.19 83 ASP A N 1
ATOM 622 C CA . ASP A 1 83 ? 15.703 -0.599 -7.520 1.00 89.19 83 ASP A CA 1
ATOM 623 C C . ASP A 1 83 ? 15.786 -2.081 -7.930 1.00 89.19 83 ASP A C 1
ATOM 625 O O . ASP A 1 83 ? 15.240 -2.481 -8.964 1.00 89.19 83 ASP A O 1
ATOM 629 N N . LEU A 1 84 ? 16.447 -2.919 -7.116 1.00 92.88 84 LEU A N 1
ATOM 630 C CA . LEU A 1 84 ? 16.696 -4.333 -7.419 1.00 92.88 84 LEU A CA 1
ATOM 631 C C . LEU A 1 84 ? 15.425 -5.060 -7.871 1.00 92.88 84 LEU A C 1
ATOM 633 O O . LEU A 1 84 ? 15.461 -5.842 -8.817 1.00 92.88 84 LEU A O 1
ATOM 637 N N . THR A 1 85 ? 14.305 -4.824 -7.188 1.00 93.38 85 THR A N 1
ATOM 638 C CA . THR A 1 85 ? 13.059 -5.568 -7.426 1.00 93.38 85 THR A CA 1
ATOM 639 C C . THR A 1 85 ? 12.392 -5.149 -8.734 1.00 93.38 85 THR A C 1
ATOM 641 O O . THR A 1 85 ? 11.939 -6.004 -9.496 1.00 93.38 85 THR A O 1
ATOM 644 N N . GLN A 1 86 ? 12.411 -3.851 -9.046 1.00 93.31 86 GLN A N 1
ATOM 645 C CA . GLN A 1 86 ? 11.907 -3.290 -10.295 1.00 93.31 86 GLN A CA 1
ATOM 646 C C . GLN A 1 86 ? 12.742 -3.770 -11.480 1.00 93.31 86 GLN A C 1
ATOM 648 O O . GLN A 1 86 ? 12.189 -4.143 -12.517 1.00 93.31 86 GLN A O 1
ATOM 653 N N . GLN A 1 87 ? 14.065 -3.813 -11.321 1.00 94.19 87 GLN A N 1
ATOM 654 C CA . GLN A 1 87 ? 14.973 -4.272 -12.364 1.00 94.19 87 GLN A CA 1
ATOM 655 C C . GLN A 1 87 ? 14.919 -5.790 -12.570 1.00 94.19 87 GLN A C 1
ATOM 657 O O . GLN A 1 87 ? 14.921 -6.255 -13.711 1.00 94.19 87 GLN A O 1
ATOM 662 N N . ALA A 1 88 ? 14.797 -6.568 -11.491 1.00 96.12 88 ALA A N 1
ATOM 663 C CA . ALA A 1 88 ? 14.542 -8.002 -11.576 1.00 96.12 88 ALA A CA 1
ATOM 664 C C . ALA A 1 88 ? 13.236 -8.261 -12.347 1.00 96.12 88 ALA A C 1
ATOM 666 O O . ALA A 1 88 ? 13.194 -9.087 -13.259 1.00 96.12 88 ALA A O 1
ATOM 667 N N . ALA A 1 89 ? 12.178 -7.501 -12.050 1.00 96.50 89 ALA A N 1
ATOM 668 C CA . ALA A 1 89 ? 10.916 -7.596 -12.771 1.00 96.50 89 ALA A CA 1
ATOM 669 C C . ALA A 1 89 ? 11.054 -7.246 -14.260 1.00 96.50 89 ALA A C 1
ATOM 671 O O . ALA A 1 89 ? 10.478 -7.947 -15.089 1.00 96.50 89 ALA A O 1
ATOM 672 N N . VAL A 1 90 ? 11.852 -6.230 -14.618 1.00 95.88 90 VAL A N 1
ATOM 673 C CA . VAL A 1 90 ? 12.190 -5.926 -16.021 1.00 95.88 90 VAL A CA 1
ATOM 674 C C . VAL A 1 90 ? 12.844 -7.129 -16.700 1.00 95.88 90 VAL A C 1
ATOM 676 O O . VAL A 1 90 ? 12.359 -7.562 -17.743 1.00 95.88 90 VAL A O 1
ATOM 679 N N . ALA A 1 91 ? 13.871 -7.725 -16.086 1.00 96.00 91 ALA A N 1
ATOM 680 C CA . ALA A 1 91 ? 14.557 -8.889 -16.651 1.00 96.00 91 ALA A CA 1
ATOM 681 C C . ALA A 1 91 ? 13.612 -10.091 -16.840 1.00 96.00 91 ALA A C 1
ATOM 683 O O . ALA A 1 91 ? 13.663 -10.780 -17.860 1.00 96.00 91 ALA A O 1
ATOM 684 N N . ALA A 1 92 ? 12.706 -10.327 -15.887 1.00 96.94 92 ALA A N 1
ATOM 685 C CA . ALA A 1 92 ? 11.693 -11.371 -16.005 1.00 96.94 92 ALA A CA 1
ATOM 686 C C . ALA A 1 92 ? 10.659 -11.073 -17.108 1.00 96.94 92 ALA A C 1
ATOM 688 O O . ALA A 1 92 ? 10.267 -11.989 -17.830 1.00 96.94 92 ALA A O 1
ATOM 689 N N . ILE A 1 93 ? 10.240 -9.814 -17.277 1.00 96.62 93 ILE A N 1
ATOM 690 C CA . ILE A 1 93 ? 9.332 -9.385 -18.354 1.00 96.62 93 ILE A CA 1
ATOM 691 C C . ILE A 1 93 ? 9.997 -9.539 -19.726 1.00 96.62 93 ILE A C 1
ATOM 693 O O . ILE A 1 93 ? 9.353 -10.046 -20.644 1.00 96.62 93 ILE A O 1
ATOM 697 N N . ASP A 1 94 ? 11.271 -9.163 -19.867 1.00 94.62 94 ASP A N 1
ATOM 698 C CA . ASP A 1 94 ? 12.041 -9.329 -21.110 1.00 94.62 94 ASP A CA 1
ATOM 699 C C . ASP A 1 94 ? 12.176 -10.810 -21.500 1.00 94.62 94 ASP A C 1
ATOM 701 O O . ASP A 1 94 ? 12.093 -11.160 -22.677 1.00 94.62 94 ASP A O 1
ATOM 705 N N . ALA A 1 95 ? 12.290 -11.697 -20.507 1.00 94.56 95 ALA A N 1
ATOM 706 C CA . ALA A 1 95 ? 12.274 -13.146 -20.696 1.00 94.56 95 ALA A CA 1
ATOM 707 C C . ALA A 1 95 ? 10.862 -13.738 -20.924 1.00 94.56 95 ALA A C 1
ATOM 709 O O . ALA A 1 95 ? 10.723 -14.954 -21.064 1.00 94.56 95 ALA A O 1
ATOM 710 N N . GLY A 1 96 ? 9.803 -12.918 -20.927 1.00 95.69 96 GLY A N 1
ATOM 711 C CA . GLY A 1 96 ? 8.409 -13.362 -21.060 1.00 95.69 96 GLY A CA 1
ATOM 712 C C . GLY A 1 96 ? 7.849 -14.088 -19.828 1.00 95.69 96 GLY A C 1
ATOM 713 O O . GLY A 1 96 ? 6.785 -14.702 -19.901 1.00 95.69 96 GLY A O 1
ATOM 714 N N . ASN A 1 97 ? 8.539 -14.032 -18.686 1.00 96.62 97 ASN A N 1
ATOM 715 C CA . ASN A 1 97 ? 8.147 -14.695 -17.445 1.00 96.62 97 ASN A CA 1
ATOM 716 C C . ASN A 1 97 ? 7.399 -13.737 -16.502 1.00 96.62 97 ASN A C 1
ATOM 718 O O . ASN A 1 97 ? 7.904 -13.305 -15.463 1.00 96.62 97 ASN A O 1
ATOM 722 N N . TYR A 1 98 ? 6.154 -13.417 -16.859 1.00 97.50 98 TYR A N 1
ATOM 723 C CA . TYR A 1 98 ? 5.317 -12.483 -16.094 1.00 97.50 98 TYR A CA 1
ATOM 724 C C . TYR A 1 98 ? 4.978 -12.981 -14.684 1.00 97.50 98 TYR A C 1
ATOM 726 O O . TYR A 1 98 ? 4.811 -12.177 -13.769 1.00 97.50 98 TYR A O 1
ATOM 734 N N . SER A 1 99 ? 4.897 -14.301 -14.490 1.00 97.06 99 SER A N 1
ATOM 735 C CA . SER A 1 99 ? 4.674 -14.899 -13.172 1.00 97.06 99 SER A CA 1
ATOM 736 C C . SER A 1 99 ? 5.840 -14.620 -12.231 1.00 97.06 99 SER A C 1
ATOM 738 O O . SER A 1 99 ? 5.613 -14.201 -11.100 1.00 97.06 99 SER A O 1
ATOM 740 N N . LEU A 1 100 ? 7.077 -14.787 -12.701 1.00 97.00 100 LEU A N 1
ATOM 741 C CA . LEU A 1 100 ? 8.261 -14.493 -11.898 1.00 97.00 100 LEU A CA 1
ATOM 742 C C . LEU A 1 100 ? 8.412 -12.992 -11.632 1.00 97.00 100 LEU A C 1
ATOM 744 O O . LEU A 1 100 ? 8.702 -12.608 -10.503 1.00 97.00 100 LEU A O 1
ATOM 748 N N . ALA A 1 101 ? 8.133 -12.147 -12.631 1.00 97.19 101 ALA A N 1
ATOM 749 C CA . ALA A 1 101 ? 8.119 -10.696 -12.448 1.00 97.19 101 ALA A CA 1
ATOM 750 C C . ALA A 1 101 ? 7.156 -10.285 -11.322 1.00 97.19 101 ALA A C 1
ATOM 752 O O . ALA A 1 101 ? 7.526 -9.526 -10.430 1.00 97.19 101 ALA A O 1
ATOM 753 N N . LEU A 1 102 ? 5.943 -10.846 -11.318 1.00 96.75 102 LEU A N 1
ATOM 754 C CA . LEU A 1 102 ? 4.952 -10.614 -10.269 1.00 96.75 102 LEU A CA 1
ATOM 755 C C . LEU A 1 102 ? 5.443 -11.077 -8.888 1.00 96.75 102 LEU A C 1
ATOM 757 O O . LEU A 1 102 ? 5.270 -10.363 -7.903 1.00 96.75 102 LEU A O 1
ATOM 761 N N . GLU A 1 103 ? 6.051 -12.265 -8.816 1.00 96.12 103 GLU A N 1
ATOM 762 C CA . GLU A 1 103 ? 6.595 -12.824 -7.572 1.00 96.12 103 GLU A CA 1
ATOM 763 C C . GLU A 1 103 ? 7.719 -11.963 -6.988 1.00 96.12 103 GLU A C 1
ATOM 765 O O . GLU A 1 103 ? 7.778 -11.793 -5.770 1.00 96.12 103 GLU A O 1
ATOM 770 N N . TRP A 1 104 ? 8.609 -11.427 -7.824 1.00 96.25 104 TRP A N 1
ATOM 771 C CA . TRP A 1 104 ? 9.702 -10.559 -7.379 1.00 96.25 104 TRP A CA 1
ATOM 772 C C . TRP A 1 104 ? 9.219 -9.171 -6.964 1.00 96.25 104 TRP A C 1
ATOM 774 O O . TRP A 1 104 ? 9.660 -8.674 -5.929 1.00 96.25 104 TRP A O 1
ATOM 784 N N . LEU A 1 105 ? 8.266 -8.581 -7.696 1.00 94.44 105 LEU A N 1
ATOM 785 C CA . LEU A 1 105 ? 7.637 -7.319 -7.289 1.00 94.44 105 LEU A CA 1
ATOM 786 C C . LEU A 1 105 ? 6.928 -7.456 -5.944 1.00 94.44 105 LEU A C 1
ATOM 788 O O . LEU A 1 105 ? 7.032 -6.573 -5.103 1.00 94.44 105 LEU A O 1
ATOM 792 N N . GLU A 1 106 ? 6.222 -8.562 -5.711 1.00 93.12 106 GLU A N 1
ATOM 793 C CA . GLU A 1 106 ? 5.557 -8.786 -4.429 1.00 93.12 106 GLU A CA 1
ATOM 794 C C . GLU A 1 106 ? 6.556 -8.984 -3.281 1.00 93.12 106 GLU A C 1
ATOM 796 O O . GLU A 1 106 ? 6.348 -8.448 -2.198 1.00 93.12 106 GLU A O 1
ATOM 801 N N . GLN A 1 107 ? 7.652 -9.713 -3.512 1.00 91.25 107 GLN A N 1
ATOM 802 C CA . GLN A 1 107 ? 8.702 -9.929 -2.507 1.00 91.25 107 GLN A CA 1
ATOM 803 C C . GLN A 1 107 ? 9.459 -8.655 -2.127 1.00 91.25 107 GLN A C 1
ATOM 805 O O . GLN A 1 107 ? 9.974 -8.563 -1.015 1.00 91.25 107 GLN A O 1
ATOM 810 N N . GLY A 1 108 ? 9.531 -7.693 -3.046 1.00 87.62 108 GLY A N 1
ATOM 811 C CA . GLY A 1 108 ? 10.168 -6.400 -2.835 1.00 87.62 108 GLY A CA 1
ATOM 812 C C . GLY A 1 108 ? 9.350 -5.388 -2.039 1.00 87.62 108 GLY A C 1
ATOM 813 O O . GLY A 1 108 ? 9.872 -4.324 -1.719 1.00 87.62 108 GLY A O 1
ATOM 814 N N . ARG A 1 109 ? 8.077 -5.682 -1.743 1.00 85.19 109 ARG A N 1
ATOM 815 C CA . ARG A 1 109 ? 7.137 -4.717 -1.161 1.00 85.19 109 ARG A CA 1
ATOM 816 C C . ARG A 1 109 ? 6.811 -5.014 0.288 1.00 85.19 109 ARG A C 1
ATOM 818 O O . ARG A 1 109 ? 6.640 -6.172 0.665 1.00 85.19 109 ARG A O 1
ATOM 825 N N . SER A 1 110 ? 6.648 -3.944 1.068 1.00 82.69 110 SER A N 1
ATOM 826 C CA . SER A 1 110 ? 6.240 -3.992 2.475 1.00 82.69 110 SER A CA 1
ATOM 827 C C . SER A 1 110 ? 6.972 -5.098 3.249 1.00 82.69 110 SER A C 1
ATOM 829 O O . SER A 1 110 ? 6.336 -5.943 3.873 1.00 82.69 110 SER A O 1
ATOM 831 N N . ILE A 1 111 ? 8.303 -5.154 3.153 1.00 86.19 111 ILE A N 1
ATOM 832 C CA . ILE A 1 111 ? 9.137 -6.249 3.665 1.00 86.19 111 ILE A CA 1
ATOM 833 C C . ILE A 1 111 ? 9.122 -6.264 5.193 1.00 86.19 111 ILE A C 1
ATOM 835 O O . ILE A 1 111 ? 8.864 -7.304 5.806 1.00 86.19 111 ILE A O 1
ATOM 839 N N . VAL A 1 112 ? 9.378 -5.116 5.828 1.00 81.56 112 VAL A N 1
ATOM 840 C CA . VAL A 1 112 ? 9.427 -4.999 7.297 1.00 81.56 112 VAL A CA 1
ATOM 841 C C . VAL A 1 112 ? 8.049 -5.297 7.879 1.00 81.56 112 VAL A C 1
ATOM 843 O O . VAL A 1 112 ? 7.909 -6.007 8.886 1.00 81.56 112 VAL A O 1
ATOM 846 N N . TRP A 1 113 ? 7.016 -4.815 7.197 1.00 75.25 113 TRP A N 1
ATOM 847 C CA . TRP A 1 113 ? 5.635 -5.115 7.525 1.00 75.25 113 TRP A CA 1
ATOM 848 C C . TRP A 1 113 ? 5.237 -6.570 7.311 1.00 75.25 113 TRP A C 1
ATOM 850 O O . TRP A 1 113 ? 4.653 -7.172 8.209 1.00 75.25 113 TRP A O 1
ATOM 860 N N . GLY A 1 114 ? 5.584 -7.158 6.171 1.00 79.06 114 GLY A N 1
ATOM 861 C CA . GLY A 1 114 ? 5.305 -8.550 5.841 1.00 79.06 114 GLY A CA 1
ATOM 862 C C . GLY A 1 114 ? 5.915 -9.489 6.874 1.00 79.06 114 GLY A C 1
ATOM 863 O O . GLY A 1 114 ? 5.251 -10.410 7.341 1.00 79.06 114 GLY A O 1
ATOM 864 N N . GLN A 1 115 ? 7.130 -9.189 7.335 1.00 82.31 115 GLN A N 1
ATOM 865 C CA . GLN A 1 115 ? 7.763 -9.905 8.442 1.00 82.31 115 GLN A CA 1
ATOM 866 C C . GLN A 1 115 ? 7.004 -9.738 9.759 1.00 82.31 115 GLN A C 1
ATOM 868 O O . GLN A 1 115 ? 6.825 -10.705 10.494 1.00 82.31 115 GLN A O 1
ATOM 873 N N . THR A 1 116 ? 6.537 -8.529 10.066 1.00 76.81 116 THR A N 1
ATOM 874 C CA . THR A 1 116 ? 5.768 -8.282 11.294 1.00 76.81 116 THR A CA 1
ATOM 875 C C . THR A 1 116 ? 4.436 -9.039 11.274 1.00 76.81 116 THR A C 1
ATOM 877 O O . THR A 1 116 ? 4.085 -9.691 12.254 1.00 76.81 116 THR A O 1
ATOM 880 N N . LEU A 1 117 ? 3.748 -9.058 10.132 1.00 74.44 117 LEU A N 1
ATOM 881 C CA . LEU A 1 117 ? 2.544 -9.864 9.914 1.00 74.44 117 LEU A CA 1
ATOM 882 C C . LEU A 1 117 ? 2.818 -11.368 9.983 1.00 74.44 117 LEU A C 1
ATOM 884 O O . LEU A 1 117 ? 2.012 -12.123 10.528 1.00 74.44 117 LEU A O 1
ATOM 888 N N . GLN A 1 118 ? 3.961 -11.824 9.470 1.00 80.44 118 GLN A N 1
ATOM 889 C CA . GLN A 1 118 ? 4.363 -13.227 9.541 1.00 80.44 118 GLN A CA 1
ATOM 890 C C . GLN A 1 118 ? 4.493 -13.701 10.996 1.00 80.44 118 GLN A C 1
ATOM 892 O O . GLN A 1 118 ? 4.071 -14.811 11.323 1.00 80.44 118 GLN A O 1
ATOM 897 N N . LEU A 1 119 ? 5.007 -12.846 11.889 1.00 81.38 119 LEU A N 1
ATOM 898 C CA . LEU A 1 119 ? 5.080 -13.129 13.329 1.00 81.38 119 LEU A CA 1
ATOM 899 C C . LEU A 1 119 ? 3.698 -13.204 13.998 1.00 81.38 119 LEU A C 1
ATOM 901 O O . LEU A 1 119 ? 3.557 -13.847 15.033 1.00 81.38 119 LEU A O 1
ATOM 905 N N . GLN A 1 120 ? 2.682 -12.579 13.406 1.00 74.69 120 GLN A N 1
ATOM 906 C CA . GLN A 1 120 ? 1.306 -12.551 13.911 1.00 74.69 120 GLN A CA 1
ATOM 907 C C . GLN A 1 120 ? 0.372 -13.525 13.177 1.00 74.69 120 GLN A C 1
ATOM 909 O O . GLN A 1 120 ? -0.829 -13.568 13.451 1.00 74.69 120 GLN A O 1
ATOM 914 N N . THR A 1 121 ? 0.894 -14.294 12.220 1.00 77.25 121 THR A N 1
ATOM 915 C CA . THR A 1 121 ? 0.064 -15.126 11.350 1.00 77.25 121 THR A CA 1
ATOM 916 C C . THR A 1 121 ? -0.592 -16.260 12.148 1.00 77.25 121 THR A C 1
ATOM 918 O O . THR A 1 121 ? 0.107 -17.000 12.845 1.00 77.25 121 THR A O 1
ATOM 921 N N . PRO A 1 122 ? -1.921 -16.457 12.028 1.00 74.38 122 PRO A N 1
ATOM 922 C CA . PRO A 1 122 ? -2.612 -17.541 12.713 1.00 74.38 122 PRO A CA 1
ATOM 923 C C . PRO A 1 122 ? -2.052 -18.915 12.334 1.00 74.38 122 PRO A C 1
ATOM 925 O O . PRO A 1 122 ? -1.978 -19.274 11.161 1.00 74.38 122 PRO A O 1
ATOM 928 N N . LEU A 1 123 ? -1.735 -19.729 13.339 1.00 82.06 123 LEU A N 1
ATOM 929 C CA . LEU A 1 123 ? -1.144 -21.056 13.155 1.00 82.06 123 LEU A CA 1
ATOM 930 C C . LEU A 1 123 ? -2.186 -22.183 13.119 1.00 82.06 123 LEU A C 1
ATOM 932 O O . LEU A 1 123 ? -1.845 -23.322 13.399 1.00 82.06 123 LEU A O 1
ATOM 936 N N . GLY A 1 124 ? -3.453 -21.900 12.797 1.00 79.62 124 GLY A N 1
ATOM 937 C CA . GLY A 1 124 ? -4.570 -22.844 12.977 1.00 79.62 124 GLY A CA 1
ATOM 938 C C . GLY A 1 124 ? -4.393 -24.197 12.273 1.00 79.62 124 GLY A C 1
ATOM 939 O O . GLY A 1 124 ? -4.620 -25.245 12.882 1.00 79.62 124 GLY A O 1
ATOM 940 N N . GLU A 1 125 ? -3.933 -24.195 11.018 1.00 83.38 125 GLU A N 1
ATOM 941 C CA . GLU A 1 125 ? -3.661 -25.434 10.272 1.00 83.38 125 GLU A CA 1
ATOM 942 C C . GLU A 1 125 ? -2.510 -26.235 10.893 1.00 83.38 125 GLU A C 1
ATOM 944 O O . GLU A 1 125 ? -2.612 -27.455 11.048 1.00 83.38 125 GLU A O 1
ATOM 949 N N . LEU A 1 126 ? -1.438 -25.546 11.303 1.00 87.50 126 LEU A N 1
ATOM 950 C CA . LEU A 1 126 ? -0.293 -26.167 11.964 1.00 87.50 126 LEU A CA 1
ATOM 951 C C . LEU A 1 126 ? -0.680 -26.689 13.349 1.00 87.50 126 LEU A C 1
ATOM 953 O O . LEU A 1 126 ? -0.333 -27.808 13.695 1.00 87.50 126 LEU A O 1
ATOM 957 N N . PHE A 1 127 ? -1.453 -25.926 14.118 1.00 89.31 127 PHE A N 1
ATOM 958 C CA . PHE A 1 127 ? -1.919 -26.284 15.453 1.00 89.31 127 PHE A CA 1
ATOM 959 C C . PHE A 1 127 ? -2.801 -27.533 15.426 1.00 89.31 127 PHE A C 1
ATOM 961 O O . PHE A 1 127 ? -2.664 -28.404 16.281 1.00 89.31 127 PHE A O 1
ATOM 968 N N . SER A 1 128 ? -3.658 -27.657 14.407 1.00 88.44 128 SER A N 1
ATOM 969 C CA . SER A 1 128 ? -4.556 -28.806 14.243 1.00 88.44 128 SER A CA 1
ATOM 970 C C . SER A 1 128 ? -3.808 -30.126 14.024 1.00 88.44 128 SER A C 1
ATOM 972 O O . SER A 1 128 ? -4.318 -31.183 14.385 1.00 88.44 128 SER A O 1
ATOM 974 N N . ARG A 1 129 ? -2.606 -30.084 13.434 1.00 90.81 129 ARG A N 1
ATOM 975 C CA . ARG A 1 129 ? -1.804 -31.279 13.115 1.00 90.81 129 ARG A CA 1
ATOM 976 C C . ARG A 1 129 ? -0.616 -31.476 14.065 1.00 90.81 129 ARG A C 1
ATOM 978 O O . ARG A 1 129 ? -0.299 -32.601 14.433 1.00 90.81 129 ARG A O 1
ATOM 985 N N . HIS A 1 130 ? 0.020 -30.384 14.481 1.00 93.19 130 HIS A N 1
ATOM 986 C CA . HIS A 1 130 ? 1.254 -30.327 15.269 1.00 93.19 130 HIS A CA 1
ATOM 987 C C . HIS A 1 130 ? 1.158 -29.251 16.373 1.00 93.19 130 HIS A C 1
ATOM 989 O O . HIS A 1 130 ? 1.857 -28.234 16.326 1.00 93.19 130 HIS A O 1
ATOM 995 N N . PRO A 1 131 ? 0.323 -29.464 17.408 1.00 93.19 131 PRO A N 1
ATOM 996 C CA . PRO A 1 131 ? 0.006 -28.439 18.407 1.00 93.19 131 PRO A CA 1
ATOM 997 C C . PRO A 1 131 ? 1.219 -27.967 19.216 1.00 93.19 131 PRO A C 1
ATOM 999 O O . PRO A 1 131 ? 1.322 -26.783 19.516 1.00 93.19 131 PRO A O 1
ATOM 1002 N N . LYS A 1 132 ? 2.165 -28.862 19.540 1.00 94.81 132 LYS A N 1
ATOM 1003 C CA . LYS A 1 132 ? 3.381 -28.498 20.291 1.00 94.81 132 LYS A CA 1
ATOM 1004 C C . LYS A 1 132 ? 4.261 -27.522 19.507 1.00 94.81 132 LYS A C 1
ATOM 1006 O O . LYS A 1 132 ? 4.606 -26.469 20.028 1.00 94.81 132 LYS A O 1
ATOM 1011 N N . LEU A 1 133 ? 4.549 -27.846 18.244 1.00 93.38 133 LEU A N 1
ATOM 1012 C CA . LEU A 1 133 ? 5.349 -26.996 17.362 1.00 93.38 133 LEU A CA 1
ATOM 1013 C C . LEU A 1 133 ? 4.668 -25.641 17.132 1.00 93.38 133 LEU A C 1
ATOM 1015 O O . LEU A 1 133 ? 5.321 -24.604 17.198 1.00 93.38 133 LEU A O 1
ATOM 1019 N N . ALA A 1 134 ? 3.347 -25.636 16.926 1.00 92.44 134 ALA A N 1
ATOM 1020 C CA . ALA A 1 134 ? 2.582 -24.402 16.779 1.00 92.44 134 ALA A CA 1
ATOM 1021 C C . ALA A 1 134 ? 2.663 -23.510 18.032 1.00 92.44 134 ALA A C 1
ATOM 1023 O O . ALA A 1 134 ? 2.913 -22.318 17.902 1.00 92.44 134 ALA A O 1
ATOM 1024 N N . GLN A 1 135 ? 2.514 -24.077 19.235 1.00 92.62 135 GLN A N 1
ATOM 1025 C CA . GLN A 1 135 ? 2.628 -23.326 20.494 1.00 92.62 135 GLN A CA 1
ATOM 1026 C C . GLN A 1 135 ? 4.032 -22.749 20.704 1.00 92.62 135 GLN A C 1
ATOM 1028 O O . GLN A 1 135 ? 4.179 -21.604 21.133 1.00 92.62 135 GLN A O 1
ATOM 1033 N N . GLU A 1 136 ? 5.078 -23.522 20.403 1.00 94.56 136 GLU A N 1
ATOM 1034 C CA . GLU A 1 136 ? 6.456 -23.041 20.517 1.00 94.56 136 GLU A CA 1
ATOM 1035 C C . GLU A 1 136 ? 6.769 -21.939 19.505 1.00 94.56 136 GLU A C 1
ATOM 1037 O O . GLU A 1 136 ? 7.434 -20.958 19.856 1.00 94.56 136 GLU A O 1
ATOM 1042 N N . LEU A 1 137 ? 6.263 -22.068 18.277 1.00 93.25 137 LEU A N 1
ATOM 1043 C CA . LEU A 1 137 ? 6.403 -21.057 17.237 1.00 93.25 137 LEU A CA 1
ATOM 1044 C C . LEU A 1 137 ? 5.653 -19.771 17.603 1.00 93.25 137 LEU A C 1
ATOM 1046 O O . LEU A 1 137 ? 6.243 -18.698 17.520 1.00 93.25 137 LEU A O 1
ATOM 1050 N N . GLU A 1 138 ? 4.405 -19.870 18.071 1.00 90.56 138 GLU A N 1
ATOM 1051 C CA . GLU A 1 138 ? 3.596 -18.729 18.527 1.00 90.56 138 GLU A CA 1
ATOM 1052 C C . GLU A 1 138 ? 4.277 -17.989 19.682 1.00 90.56 138 GLU A C 1
ATOM 1054 O O . GLU A 1 138 ? 4.445 -16.769 19.638 1.00 90.56 138 GLU A O 1
ATOM 1059 N N . LYS A 1 139 ? 4.759 -18.730 20.688 1.00 91.62 139 LYS A N 1
ATOM 1060 C CA . LYS A 1 139 ? 5.496 -18.158 21.818 1.00 91.62 139 LYS A CA 1
ATOM 1061 C C . LYS A 1 139 ? 6.761 -17.431 21.359 1.00 91.62 139 LYS A C 1
ATOM 1063 O O . LYS A 1 139 ? 6.994 -16.293 21.764 1.00 91.62 139 LYS A O 1
ATOM 1068 N N . THR A 1 140 ? 7.566 -18.078 20.516 1.00 92.44 140 THR A N 1
ATOM 1069 C CA . THR A 1 140 ? 8.833 -17.514 20.026 1.00 92.44 140 THR A CA 1
ATOM 1070 C C . THR A 1 140 ? 8.581 -16.279 19.152 1.00 92.44 140 THR A C 1
ATOM 1072 O O . THR A 1 140 ? 9.285 -15.280 19.283 1.00 92.44 140 THR A O 1
ATOM 1075 N N . ALA A 1 141 ? 7.539 -16.296 18.316 1.00 89.25 141 ALA A N 1
ATOM 1076 C CA . ALA A 1 141 ? 7.141 -15.152 17.502 1.00 89.25 141 ALA A CA 1
ATOM 1077 C C . ALA A 1 141 ? 6.678 -13.963 18.362 1.00 89.25 141 ALA A C 1
ATOM 1079 O O . ALA A 1 141 ? 7.090 -12.829 18.118 1.00 89.25 141 ALA A O 1
ATOM 1080 N N . ALA A 1 142 ? 5.895 -14.216 19.417 1.00 86.44 142 ALA A N 1
ATOM 1081 C CA . ALA A 1 142 ? 5.452 -13.185 20.356 1.00 86.44 142 ALA A CA 1
ATOM 1082 C C . ALA A 1 142 ? 6.604 -12.592 21.189 1.00 86.44 142 ALA A C 1
ATOM 1084 O O . ALA A 1 142 ? 6.584 -11.409 21.534 1.00 86.44 142 ALA A O 1
ATOM 1085 N N . GLU A 1 143 ? 7.610 -13.395 21.545 1.00 88.31 143 GLU A N 1
ATOM 1086 C CA . GLU A 1 143 ? 8.851 -12.921 22.175 1.00 88.31 143 GLU A CA 1
ATOM 1087 C C . GLU A 1 143 ? 9.657 -12.036 21.214 1.00 88.31 143 GLU A C 1
ATOM 1089 O O . GLU A 1 143 ? 10.025 -10.916 21.577 1.00 88.31 143 GLU A O 1
ATOM 1094 N N . LEU A 1 144 ? 9.848 -12.481 19.968 1.00 86.62 144 LEU A N 1
ATOM 1095 C CA . LEU A 1 144 ? 10.592 -11.738 18.950 1.00 86.62 144 LEU A CA 1
ATOM 1096 C C . LEU A 1 144 ? 9.907 -10.419 18.567 1.00 86.62 144 LEU A C 1
ATOM 1098 O O . LEU A 1 144 ? 10.572 -9.388 18.458 1.00 86.62 144 LEU A O 1
ATOM 1102 N N . SER A 1 145 ? 8.580 -10.421 18.416 1.00 83.19 145 SER A N 1
ATOM 1103 C CA . SER A 1 145 ? 7.798 -9.219 18.102 1.00 83.19 145 SER A CA 1
ATOM 1104 C C . SER A 1 145 ? 7.919 -8.155 19.196 1.00 83.19 145 SER A C 1
ATOM 1106 O O . SER A 1 145 ? 8.042 -6.973 18.879 1.00 83.19 145 SER A O 1
ATOM 1108 N N . ARG A 1 146 ? 7.918 -8.551 20.477 1.00 80.94 146 ARG A N 1
ATOM 1109 C CA . ARG A 1 146 ? 8.112 -7.613 21.596 1.00 80.94 146 ARG A CA 1
ATOM 1110 C C . ARG A 1 146 ? 9.542 -7.084 21.630 1.00 80.94 146 ARG A C 1
ATOM 1112 O O . ARG A 1 146 ? 9.753 -5.876 21.621 1.00 80.94 146 ARG A O 1
ATOM 1119 N N . ALA A 1 147 ? 10.525 -7.981 21.571 1.00 80.94 147 ALA A N 1
ATOM 1120 C CA . ALA A 1 147 ? 11.932 -7.612 21.690 1.00 80.94 147 ALA A CA 1
ATOM 1121 C C . ALA A 1 147 ? 12.421 -6.688 20.554 1.00 80.94 147 ALA A C 1
ATOM 1123 O O . ALA A 1 147 ? 13.276 -5.828 20.791 1.00 80.94 147 ALA A O 1
ATOM 1124 N N . SER A 1 148 ? 11.869 -6.845 19.344 1.00 76.00 148 SER A N 1
ATOM 1125 C CA . SER A 1 148 ? 12.197 -6.037 18.157 1.00 76.00 148 SER A CA 1
ATOM 1126 C C . SER A 1 148 ? 11.498 -4.670 18.098 1.00 76.00 148 SER A C 1
ATOM 1128 O O . SER A 1 148 ? 11.984 -3.799 17.372 1.00 76.00 148 SER A O 1
ATOM 1130 N N . SER A 1 149 ? 10.401 -4.478 18.846 1.00 68.75 149 SER A N 1
ATOM 1131 C CA . SER A 1 149 ? 9.577 -3.251 18.825 1.00 68.75 149 SER A CA 1
ATOM 1132 C C . SER A 1 149 ? 9.914 -2.248 19.931 1.00 68.75 149 SER A C 1
ATOM 1134 O O . SER A 1 149 ? 9.577 -1.072 19.805 1.00 68.75 149 SER A O 1
ATOM 1136 N N . ASP A 1 150 ? 10.550 -2.687 21.020 1.00 66.25 150 ASP A N 1
ATOM 1137 C CA . ASP A 1 150 ? 10.922 -1.782 22.110 1.00 66.25 150 ASP A CA 1
ATOM 1138 C C . ASP A 1 150 ? 12.011 -0.793 21.634 1.00 66.25 150 ASP A C 1
ATOM 1140 O O . ASP A 1 150 ? 12.996 -1.205 21.013 1.00 66.25 150 ASP A O 1
ATOM 1144 N N . PRO A 1 151 ? 11.918 0.512 21.921 1.00 54.34 151 PRO A N 1
ATOM 1145 C CA . PRO A 1 151 ? 12.975 1.444 21.552 1.00 54.34 151 PRO A CA 1
ATOM 1146 C C . PRO A 1 151 ? 14.261 1.119 22.322 1.00 54.34 151 PRO A C 1
ATOM 1148 O O . PRO A 1 151 ? 14.238 0.694 23.481 1.00 54.34 151 PRO A O 1
ATOM 1151 N N . VAL A 1 152 ? 15.412 1.283 21.673 1.00 51.72 152 VAL A N 1
ATOM 1152 C CA . VAL A 1 152 ? 16.693 1.395 22.376 1.00 51.72 152 VAL A CA 1
ATOM 1153 C C . VAL A 1 152 ? 16.842 2.874 22.726 1.00 51.72 152 VAL A C 1
ATOM 1155 O O . VAL A 1 152 ? 16.883 3.679 21.797 1.00 51.72 152 VAL A O 1
ATOM 1158 N N . PRO A 1 153 ? 16.929 3.273 24.008 1.00 41.69 153 PRO A N 1
ATOM 1159 C CA . PRO A 1 153 ? 17.268 4.649 24.343 1.00 41.69 153 PRO A CA 1
ATOM 1160 C C . PRO A 1 153 ? 18.637 4.960 23.729 1.00 41.69 153 PRO A C 1
ATOM 1162 O O . PRO A 1 153 ? 19.652 4.400 24.147 1.00 41.69 153 PRO A O 1
ATOM 1165 N N . ARG A 1 154 ? 18.666 5.792 22.687 1.00 44.84 154 ARG A N 1
ATOM 1166 C CA . ARG A 1 154 ? 19.900 6.321 22.105 1.00 44.84 154 ARG A CA 1
ATOM 1167 C C . ARG A 1 154 ? 20.031 7.763 22.562 1.00 44.84 154 ARG A C 1
ATOM 1169 O O . ARG A 1 154 ? 19.318 8.633 22.078 1.00 44.84 154 ARG A O 1
ATOM 1176 N N . ILE A 1 155 ? 20.916 8.000 23.520 1.00 40.19 155 ILE A N 1
ATOM 1177 C CA . ILE A 1 155 ? 21.375 9.354 23.828 1.00 40.19 155 ILE A CA 1
ATOM 1178 C C . ILE A 1 155 ? 22.415 9.708 22.758 1.00 40.19 155 ILE A C 1
ATOM 1180 O O . ILE A 1 155 ? 23.321 8.912 22.506 1.00 40.19 155 ILE A O 1
ATOM 1184 N N . LEU A 1 156 ? 22.244 10.859 22.096 1.00 38.59 156 LEU A N 1
ATOM 1185 C CA . LEU A 1 156 ? 23.281 11.458 21.255 1.00 38.59 156 LEU A CA 1
ATOM 1186 C C . LEU A 1 156 ? 24.531 11.709 22.113 1.00 38.59 156 LEU A C 1
ATOM 1188 O O . LEU A 1 156 ? 24.430 12.386 23.128 1.00 38.59 156 LEU A O 1
ATOM 1192 N N . ASP A 1 157 ? 25.661 11.148 21.684 1.00 38.62 157 ASP A N 1
ATOM 1193 C CA . ASP A 1 157 ? 27.045 11.446 22.069 1.00 38.62 157 ASP A CA 1
ATOM 1194 C C . ASP A 1 157 ? 27.279 12.234 23.371 1.00 38.62 157 ASP A C 1
ATOM 1196 O O . ASP A 1 157 ? 27.310 13.461 23.371 1.00 38.62 157 ASP A O 1
ATOM 1200 N N . GLU A 1 158 ? 27.664 11.524 24.436 1.00 33.25 158 GLU A N 1
ATOM 1201 C CA . GLU A 1 158 ? 28.705 12.028 25.334 1.00 33.25 158 GLU A CA 1
ATOM 1202 C C . GLU A 1 158 ? 29.745 10.933 25.592 1.00 33.25 158 GLU A C 1
ATOM 1204 O O . GLU A 1 158 ? 29.468 9.865 26.141 1.00 33.25 158 GLU A O 1
ATOM 1209 N N . LEU A 1 159 ? 30.969 11.234 25.160 1.00 42.62 159 LEU A N 1
ATOM 1210 C CA . LEU A 1 159 ? 32.211 10.522 25.432 1.00 42.62 159 LEU A CA 1
ATOM 1211 C C . LEU A 1 159 ? 32.393 10.307 26.943 1.00 42.62 159 LEU A C 1
ATOM 1213 O O . LEU A 1 159 ? 33.035 11.108 27.614 1.00 42.62 159 LEU A O 1
ATOM 1217 N N . THR A 1 160 ? 31.877 9.209 27.489 1.00 37.81 160 THR A N 1
ATOM 1218 C CA . THR A 1 160 ? 32.287 8.724 28.812 1.00 37.81 160 THR A CA 1
ATOM 1219 C C . THR A 1 160 ? 32.521 7.219 28.776 1.00 37.81 160 THR A C 1
ATOM 1221 O O . THR A 1 160 ? 31.628 6.389 28.616 1.00 37.81 160 THR A O 1
ATOM 1224 N N . THR A 1 161 ? 33.797 6.866 28.881 1.00 43.88 161 THR A N 1
ATOM 1225 C CA . THR A 1 161 ? 34.304 5.506 29.023 1.00 43.88 161 THR A CA 1
ATOM 1226 C C . THR A 1 161 ? 33.759 4.858 30.295 1.00 43.88 161 THR A C 1
ATOM 1228 O O . THR A 1 161 ? 34.048 5.325 31.394 1.00 43.88 161 THR A O 1
ATOM 1231 N N . GLY A 1 162 ? 33.036 3.746 30.128 1.00 49.53 162 GLY A N 1
ATOM 1232 C CA . GLY A 1 162 ? 32.645 2.829 31.203 1.00 49.53 162 GLY A CA 1
ATOM 1233 C C . GLY A 1 162 ? 31.232 3.054 31.741 1.00 49.53 162 GLY A C 1
ATOM 1234 O O . GLY A 1 162 ? 31.074 3.583 32.834 1.00 49.53 162 GLY A O 1
ATOM 1235 N N . ASN A 1 163 ? 30.203 2.611 31.008 1.00 43.56 163 ASN A N 1
ATOM 1236 C CA . ASN A 1 163 ? 28.810 2.712 31.453 1.00 43.56 163 ASN A CA 1
ATOM 1237 C C . ASN A 1 163 ? 28.135 1.315 31.470 1.00 43.56 163 ASN A C 1
ATOM 1239 O O . ASN A 1 163 ? 28.179 0.631 30.447 1.00 43.56 163 ASN A O 1
ATOM 1243 N N . PRO A 1 164 ? 27.471 0.873 32.563 1.00 48.62 164 PRO A N 1
ATOM 1244 C CA . PRO A 1 164 ? 26.762 -0.420 32.667 1.00 48.62 164 PRO A CA 1
ATOM 1245 C C . PRO A 1 164 ? 25.669 -0.675 31.607 1.00 48.62 164 PRO A C 1
ATOM 1247 O O . PRO A 1 164 ? 25.129 -1.777 31.513 1.00 48.62 164 PRO A O 1
ATOM 1250 N N . GLN A 1 165 ? 25.325 0.345 30.818 1.00 48.31 165 GLN A N 1
ATOM 1251 C CA . GLN A 1 165 ? 24.272 0.332 29.803 1.00 48.31 165 GLN A CA 1
ATOM 1252 C C . GLN A 1 165 ? 24.714 -0.271 28.457 1.00 48.31 165 GLN A C 1
ATOM 1254 O O . GLN A 1 165 ? 23.866 -0.809 27.743 1.00 48.31 165 GLN A O 1
ATOM 1259 N N . SER A 1 166 ? 26.015 -0.279 28.130 1.00 55.50 166 SER A N 1
ATOM 1260 C CA . SER A 1 166 ? 26.522 -0.974 26.931 1.00 55.50 166 SER A CA 1
ATOM 1261 C C . SER A 1 166 ? 26.315 -2.488 27.038 1.00 55.50 166 SER A C 1
ATOM 1263 O O . SER A 1 166 ? 25.817 -3.117 26.109 1.00 55.50 166 SER A O 1
ATOM 1265 N N . HIS A 1 167 ? 26.545 -3.059 28.225 1.00 56.88 167 HIS A N 1
ATOM 1266 C CA . HIS A 1 167 ? 26.249 -4.465 28.504 1.00 56.88 167 HIS A CA 1
ATOM 1267 C C . HIS A 1 167 ? 24.757 -4.802 28.375 1.00 56.88 167 HIS A C 1
ATOM 1269 O O . HIS A 1 167 ? 24.418 -5.888 27.911 1.00 56.88 167 HIS A O 1
ATOM 1275 N N . GLN A 1 168 ? 23.848 -3.891 28.741 1.00 58.34 168 GLN A N 1
ATOM 1276 C CA . GLN A 1 168 ? 22.407 -4.119 28.570 1.00 58.34 168 GLN A CA 1
ATOM 1277 C C . GLN A 1 168 ? 21.978 -4.088 27.095 1.00 58.34 168 GLN A C 1
ATOM 1279 O O . GLN A 1 168 ? 21.153 -4.911 26.690 1.00 58.34 168 GLN A O 1
ATOM 1284 N N . GLN A 1 169 ? 22.552 -3.194 26.281 1.00 61.28 169 GLN A N 1
ATOM 1285 C CA . GLN A 1 169 ? 22.332 -3.184 24.828 1.00 61.28 169 GLN A CA 1
ATOM 1286 C C . GLN A 1 169 ? 22.874 -4.457 24.164 1.00 61.28 169 GLN A C 1
ATOM 1288 O O . GLN A 1 169 ? 22.169 -5.064 23.353 1.00 61.28 169 GLN A O 1
ATOM 1293 N N . ASP A 1 170 ? 24.064 -4.914 24.562 1.00 66.31 170 ASP A N 1
ATOM 1294 C CA . ASP A 1 170 ? 24.662 -6.149 24.050 1.00 66.31 170 ASP A CA 1
ATOM 1295 C C . ASP A 1 170 ? 23.805 -7.372 24.394 1.00 66.31 170 ASP A C 1
ATOM 1297 O O . ASP A 1 170 ? 23.461 -8.157 23.506 1.00 66.31 170 ASP A O 1
ATOM 1301 N N . LEU A 1 171 ? 23.383 -7.512 25.657 1.00 71.62 171 LEU A N 1
ATOM 1302 C CA . LEU A 1 171 ? 22.509 -8.601 26.108 1.00 71.62 171 LEU A CA 1
ATOM 1303 C C . LEU A 1 171 ? 21.179 -8.622 25.348 1.00 71.62 171 LEU A C 1
ATOM 1305 O O . LEU A 1 171 ? 20.715 -9.689 24.939 1.00 71.62 171 LEU A O 1
ATOM 1309 N N . ARG A 1 172 ? 20.583 -7.449 25.112 1.00 72.50 172 ARG A N 1
ATOM 1310 C CA . ARG A 1 172 ? 19.335 -7.328 24.356 1.00 72.50 172 ARG A CA 1
ATOM 1311 C C . ARG A 1 172 ? 19.518 -7.724 22.892 1.00 72.50 172 ARG A C 1
ATOM 1313 O O . ARG A 1 172 ? 18.728 -8.511 22.375 1.00 72.50 172 ARG A O 1
ATOM 1320 N N . GLY A 1 173 ? 20.578 -7.246 22.243 1.00 75.94 173 GLY A N 1
ATOM 1321 C CA . GLY A 1 173 ? 20.922 -7.654 20.882 1.00 75.94 173 GLY A CA 1
ATOM 1322 C C . GLY A 1 173 ? 21.165 -9.161 20.783 1.00 75.94 173 GLY A C 1
ATOM 1323 O O . GLY A 1 173 ? 20.655 -9.813 19.875 1.00 75.94 173 GLY A O 1
ATOM 1324 N N . HIS A 1 174 ? 21.884 -9.747 21.745 1.00 81.06 174 HIS A N 1
ATOM 1325 C CA . HIS A 1 174 ? 22.086 -11.196 21.814 1.00 81.06 174 HIS A CA 1
ATOM 1326 C C . HIS A 1 174 ? 20.772 -11.965 21.983 1.00 81.06 174 HIS A C 1
ATOM 1328 O O . HIS A 1 174 ? 20.594 -12.990 21.326 1.00 81.06 174 HIS A O 1
ATOM 1334 N N . HIS A 1 175 ? 19.848 -11.469 22.808 1.00 83.56 175 HIS A N 1
ATOM 1335 C CA . HIS A 1 175 ? 18.543 -12.091 23.016 1.00 83.56 175 HIS A CA 1
ATOM 1336 C C . HIS A 1 175 ? 17.661 -12.070 21.758 1.00 83.56 175 HIS A C 1
ATOM 1338 O O . HIS A 1 175 ? 17.066 -13.092 21.417 1.00 83.56 175 HIS A O 1
ATOM 1344 N N . ILE A 1 176 ? 17.607 -10.950 21.025 1.00 84.56 176 ILE A N 1
ATOM 1345 C CA . ILE A 1 176 ? 16.849 -10.870 19.763 1.00 84.56 176 ILE A CA 1
ATOM 1346 C C . ILE A 1 176 ? 17.419 -11.874 18.751 1.00 84.56 176 ILE A C 1
ATOM 1348 O O . ILE A 1 176 ? 16.671 -12.657 18.168 1.00 84.56 176 ILE A O 1
ATOM 1352 N N . ARG A 1 177 ? 18.750 -11.911 18.598 1.00 85.81 177 ARG A N 1
ATOM 1353 C CA . ARG A 1 177 ? 19.428 -12.823 17.664 1.00 85.81 177 ARG A CA 1
ATOM 1354 C C . ARG A 1 177 ? 19.193 -14.295 17.996 1.00 85.81 177 ARG A C 1
ATOM 1356 O O . ARG A 1 177 ? 18.918 -15.081 17.094 1.00 85.81 177 ARG A O 1
ATOM 1363 N N . SER A 1 178 ? 19.285 -14.681 19.270 1.00 88.50 178 SER A N 1
ATOM 1364 C CA . SER A 1 178 ? 19.053 -16.072 19.679 1.00 88.50 178 SER A CA 1
ATOM 1365 C C . SER A 1 178 ? 17.589 -16.487 19.509 1.00 88.50 178 SER A C 1
ATOM 1367 O O . SER A 1 178 ? 17.316 -17.603 19.066 1.00 88.50 178 SER A O 1
ATOM 1369 N N . THR A 1 179 ? 16.651 -15.577 19.780 1.00 90.56 179 THR A N 1
ATOM 1370 C CA . THR A 1 179 ? 15.213 -15.802 19.565 1.00 90.56 179 THR A CA 1
ATOM 1371 C C . THR A 1 179 ? 14.886 -15.928 18.076 1.00 90.56 179 THR A C 1
ATOM 1373 O O . THR A 1 179 ? 14.139 -16.825 17.691 1.00 90.56 179 THR A O 1
ATOM 1376 N N . ALA A 1 180 ? 15.491 -15.100 17.220 1.00 89.75 180 ALA A N 1
ATOM 1377 C CA . ALA A 1 180 ? 15.338 -15.189 15.769 1.00 89.75 180 ALA A CA 1
ATOM 1378 C C . ALA A 1 180 ? 15.908 -16.498 15.200 1.00 89.75 180 ALA A C 1
ATOM 1380 O O . ALA A 1 180 ? 15.234 -17.165 14.421 1.00 89.75 180 ALA A O 1
ATOM 1381 N N . ALA A 1 181 ? 17.091 -16.928 15.653 1.00 90.62 181 ALA A N 1
ATOM 1382 C CA . ALA A 1 181 ? 17.662 -18.216 15.255 1.00 90.62 181 ALA A CA 1
ATOM 1383 C C . ALA A 1 181 ? 16.759 -19.396 15.663 1.00 90.62 181 ALA A C 1
ATOM 1385 O O . ALA A 1 181 ? 16.555 -20.332 14.889 1.00 90.62 181 ALA A O 1
ATOM 1386 N N . LYS A 1 182 ? 16.160 -19.334 16.861 1.00 93.62 182 LYS A N 1
ATOM 1387 C CA . LYS A 1 182 ? 15.160 -20.316 17.295 1.00 93.62 182 LYS A CA 1
ATOM 1388 C C . LYS A 1 182 ? 13.915 -20.285 16.403 1.00 93.62 182 LYS A C 1
ATOM 1390 O O . LYS A 1 182 ? 13.426 -21.341 16.016 1.00 93.62 182 LYS A O 1
ATOM 1395 N N . TYR A 1 183 ? 13.412 -19.099 16.064 1.00 92.31 183 TYR A N 1
ATOM 1396 C CA . TYR A 1 183 ? 12.263 -18.941 15.170 1.00 92.31 183 TYR A CA 1
ATOM 1397 C C . TYR A 1 183 ? 12.529 -19.557 13.788 1.00 92.31 183 TYR A C 1
ATOM 1399 O O . TYR A 1 183 ? 11.715 -20.333 13.295 1.00 92.31 183 TYR A O 1
ATOM 1407 N N . GLU A 1 184 ? 13.695 -19.296 13.194 1.00 91.25 184 GLU A N 1
ATOM 1408 C CA . GLU A 1 184 ? 14.109 -19.891 11.916 1.00 91.25 184 GLU A CA 1
ATOM 1409 C C . GLU A 1 184 ? 14.217 -21.418 11.985 1.00 91.25 184 GLU A C 1
ATOM 1411 O O . GLU A 1 184 ? 13.779 -22.111 11.063 1.00 91.25 184 GLU A O 1
ATOM 1416 N N . HIS A 1 185 ? 14.746 -21.951 13.088 1.00 94.12 185 HIS A N 1
ATOM 1417 C CA . HIS A 1 185 ? 14.808 -23.391 13.313 1.00 94.12 185 HIS A CA 1
ATOM 1418 C C . HIS A 1 185 ? 13.409 -24.021 13.350 1.00 94.12 185 HIS A C 1
ATOM 1420 O O . HIS A 1 185 ? 13.152 -24.973 12.615 1.00 94.12 185 HIS A O 1
ATOM 1426 N N . LEU A 1 186 ? 12.477 -23.436 14.111 1.00 94.50 186 LEU A N 1
ATOM 1427 C CA . LEU A 1 186 ? 11.088 -23.905 14.186 1.00 94.50 186 LEU A CA 1
ATOM 1428 C C . LEU A 1 186 ? 10.369 -23.804 12.830 1.00 94.50 186 LEU A C 1
ATOM 1430 O O . LEU A 1 186 ? 9.591 -24.688 12.476 1.00 94.50 186 LEU A O 1
ATOM 1434 N N . LEU A 1 187 ? 10.646 -22.765 12.033 1.00 92.38 187 LEU A N 1
ATOM 1435 C CA . LEU A 1 187 ? 10.139 -22.678 10.659 1.00 92.38 187 LEU A CA 1
ATOM 1436 C C . LEU A 1 187 ? 10.700 -23.793 9.769 1.00 92.38 187 LEU A C 1
ATOM 1438 O O . LEU A 1 187 ? 9.965 -24.339 8.948 1.00 92.38 187 LEU A O 1
ATOM 1442 N N . SER A 1 188 ? 11.980 -24.143 9.916 1.00 93.69 188 SER A N 1
ATOM 1443 C CA . SER A 1 188 ? 12.579 -25.265 9.187 1.00 93.69 188 SER A CA 1
ATOM 1444 C C . SER A 1 188 ? 11.948 -26.601 9.582 1.00 93.69 188 SER A C 1
ATOM 1446 O O . SER A 1 188 ? 11.681 -27.423 8.706 1.00 93.69 188 SER A O 1
ATOM 1448 N N . GLU A 1 189 ? 11.678 -26.818 10.870 1.00 95.19 189 GLU A N 1
ATOM 1449 C CA . GLU A 1 189 ? 10.958 -28.006 11.337 1.00 95.19 189 GLU A CA 1
ATOM 1450 C C . GLU A 1 189 ? 9.544 -28.055 10.754 1.00 95.19 189 GLU A C 1
ATOM 1452 O O . GLU A 1 189 ? 9.149 -29.077 10.193 1.00 95.19 189 GLU A O 1
ATOM 1457 N N . ALA A 1 190 ? 8.810 -26.938 10.789 1.00 93.56 190 ALA A N 1
ATOM 1458 C CA . ALA A 1 190 ? 7.473 -26.855 10.208 1.00 93.56 190 ALA A CA 1
ATOM 1459 C C . ALA A 1 190 ? 7.478 -27.197 8.711 1.00 93.56 190 ALA A C 1
ATOM 1461 O O . ALA A 1 190 ? 6.622 -27.942 8.245 1.00 93.56 190 ALA A O 1
ATOM 1462 N N . ARG A 1 191 ? 8.483 -26.724 7.964 1.00 95.06 191 ARG A N 1
ATOM 1463 C CA . ARG A 1 191 ? 8.630 -26.995 6.524 1.00 95.06 191 ARG A CA 1
ATOM 1464 C C . ARG A 1 191 ? 9.020 -28.434 6.189 1.00 95.06 191 ARG A C 1
ATOM 1466 O O . ARG A 1 191 ? 8.872 -28.837 5.041 1.00 95.06 191 ARG A O 1
ATOM 1473 N N . SER A 1 192 ? 9.496 -29.211 7.161 1.00 95.06 192 SER A N 1
ATOM 1474 C CA . SER A 1 192 ? 9.767 -30.644 6.976 1.00 95.06 192 SER A CA 1
ATOM 1475 C C . SER A 1 192 ? 8.502 -31.514 7.032 1.00 95.06 192 SER A C 1
ATOM 1477 O O . SER A 1 192 ? 8.547 -32.698 6.698 1.00 95.06 192 SER A O 1
ATOM 1479 N N . ILE A 1 193 ? 7.367 -30.936 7.439 1.00 93.94 193 ILE A N 1
ATOM 1480 C CA . ILE A 1 193 ? 6.085 -31.630 7.552 1.00 93.94 193 ILE A CA 1
ATOM 1481 C C . ILE A 1 193 ? 5.398 -31.667 6.175 1.00 93.94 193 ILE A C 1
ATOM 1483 O O . ILE A 1 193 ? 5.228 -30.610 5.560 1.00 93.94 193 ILE A O 1
ATOM 1487 N N . PRO A 1 194 ? 4.918 -32.839 5.711 1.00 92.62 194 PRO A N 1
ATOM 1488 C CA . PRO A 1 194 ? 4.171 -32.944 4.461 1.00 92.62 194 PRO A CA 1
ATOM 1489 C C . PRO A 1 194 ? 2.963 -31.995 4.396 1.00 92.62 194 PRO A C 1
ATOM 1491 O O . PRO A 1 194 ? 2.090 -32.003 5.272 1.00 92.62 194 PRO A O 1
ATOM 1494 N N . GLY A 1 195 ? 2.899 -31.189 3.337 1.00 88.94 195 GLY A N 1
ATOM 1495 C CA . GLY A 1 195 ? 1.893 -30.146 3.122 1.00 88.94 195 GLY A CA 1
ATOM 1496 C C . GLY A 1 195 ? 2.238 -28.772 3.714 1.00 88.94 195 GLY A C 1
ATOM 1497 O O . GLY A 1 195 ? 1.464 -27.835 3.525 1.00 88.94 195 GLY A O 1
ATOM 1498 N N . PHE A 1 196 ? 3.371 -28.631 4.411 1.00 90.12 196 PHE A N 1
ATOM 1499 C CA . PHE A 1 196 ? 3.878 -27.366 4.962 1.00 90.12 196 PHE A CA 1
ATOM 1500 C C . PHE A 1 196 ? 5.210 -26.935 4.331 1.00 90.12 196 PHE A C 1
ATOM 1502 O O . PHE A 1 196 ? 5.865 -26.022 4.823 1.00 90.12 196 PHE A O 1
ATOM 1509 N N . GLU A 1 197 ? 5.615 -27.514 3.204 1.00 93.94 197 GLU A N 1
ATOM 1510 C CA . GLU A 1 197 ? 6.914 -27.264 2.562 1.00 93.94 197 GLU A CA 1
ATOM 1511 C C . GLU A 1 197 ? 7.113 -25.780 2.210 1.00 93.94 197 GLU A C 1
ATOM 1513 O O . GLU A 1 197 ? 8.228 -25.258 2.230 1.00 93.94 197 GLU A O 1
ATOM 1518 N N . ARG A 1 198 ? 6.009 -25.078 1.917 1.00 90.25 198 ARG A N 1
ATOM 1519 C CA . ARG A 1 198 ? 5.978 -23.633 1.638 1.00 90.25 198 ARG A CA 1
ATOM 1520 C C . ARG A 1 198 ? 5.511 -22.776 2.813 1.00 90.25 198 ARG A C 1
ATOM 1522 O O . ARG A 1 198 ? 5.175 -21.606 2.627 1.00 90.25 198 ARG A O 1
ATOM 1529 N N . PHE A 1 199 ? 5.464 -23.338 4.016 1.00 88.06 199 PHE A N 1
ATOM 1530 C CA . PHE A 1 199 ? 4.997 -22.638 5.203 1.00 88.06 199 PHE A CA 1
ATOM 1531 C C . PHE A 1 199 ? 5.836 -21.383 5.459 1.00 88.06 199 PHE A C 1
ATOM 1533 O O . PHE A 1 199 ? 7.066 -21.442 5.562 1.00 88.06 199 PHE A O 1
ATOM 1540 N N . MET A 1 200 ? 5.161 -20.232 5.516 1.00 84.94 200 MET A N 1
ATOM 1541 C CA . MET A 1 200 ? 5.784 -18.913 5.653 1.00 84.94 200 MET A CA 1
ATOM 1542 C C . MET A 1 200 ? 6.907 -18.636 4.633 1.00 84.94 200 MET A C 1
ATOM 1544 O O . MET A 1 200 ? 7.922 -18.029 4.974 1.00 84.94 200 MET A O 1
ATOM 1548 N N . LEU A 1 201 ? 6.785 -19.146 3.404 1.00 88.00 201 LEU A N 1
ATOM 1549 C CA . LEU A 1 201 ? 7.612 -18.727 2.267 1.00 88.00 201 LEU A CA 1
ATOM 1550 C C . LEU A 1 201 ? 6.862 -17.690 1.417 1.00 88.00 201 LEU A C 1
ATOM 1552 O O . LEU A 1 201 ? 5.626 -17.657 1.458 1.00 88.00 201 LEU A O 1
ATOM 1556 N N . PRO A 1 202 ? 7.581 -16.885 0.609 1.00 89.12 202 PRO A N 1
ATOM 1557 C CA . PRO A 1 202 ? 6.959 -15.975 -0.342 1.00 89.12 202 PRO A CA 1
ATOM 1558 C C . PRO A 1 202 ? 5.899 -16.656 -1.211 1.00 89.12 202 PRO A C 1
ATOM 1560 O O . PRO A 1 202 ? 6.050 -17.809 -1.634 1.00 89.12 202 PRO A O 1
ATOM 1563 N N . LYS A 1 203 ? 4.808 -15.937 -1.469 1.00 89.94 203 LYS A N 1
ATOM 1564 C CA . LYS A 1 203 ? 3.674 -16.439 -2.245 1.00 89.94 203 LYS A CA 1
ATOM 1565 C C . LYS A 1 203 ? 4.043 -16.587 -3.715 1.00 89.94 203 LYS A C 1
ATOM 1567 O O . LYS A 1 203 ? 4.709 -15.726 -4.280 1.00 89.94 203 LYS A O 1
ATOM 1572 N N . LYS A 1 204 ? 3.606 -17.688 -4.330 1.00 93.00 204 LYS A N 1
ATOM 1573 C CA . LYS A 1 204 ? 3.779 -17.910 -5.773 1.00 93.00 204 LYS A CA 1
ATOM 1574 C C . LYS A 1 204 ? 2.715 -17.181 -6.580 1.00 93.00 204 LYS A C 1
ATOM 1576 O O . LYS A 1 204 ? 1.637 -16.899 -6.060 1.00 93.00 204 LYS A O 1
ATOM 1581 N N . ALA A 1 205 ? 2.975 -16.939 -7.863 1.00 94.31 205 ALA A N 1
ATOM 1582 C CA . ALA A 1 205 ? 2.032 -16.270 -8.757 1.00 94.31 205 ALA A CA 1
ATOM 1583 C C . ALA A 1 205 ? 0.648 -16.943 -8.748 1.00 94.31 205 ALA A C 1
ATOM 1585 O O . ALA A 1 205 ? -0.372 -16.262 -8.716 1.00 94.31 205 ALA A O 1
ATOM 1586 N N . SER A 1 206 ? 0.596 -18.276 -8.667 1.00 92.06 206 SER A N 1
ATOM 1587 C CA . SER A 1 206 ? -0.655 -19.042 -8.564 1.00 92.06 206 SER A CA 1
ATOM 1588 C C . SER A 1 206 ? -1.478 -18.734 -7.303 1.00 92.06 206 SER A C 1
ATOM 1590 O O . SER A 1 206 ? -2.706 -18.828 -7.323 1.00 92.06 206 SER A O 1
ATOM 1592 N N . GLU A 1 207 ? -0.828 -18.354 -6.201 1.00 91.44 207 GLU A N 1
ATOM 1593 C CA . GLU A 1 207 ? -1.491 -17.864 -4.991 1.00 91.44 207 GLU A CA 1
ATOM 1594 C C . GLU A 1 207 ? -1.871 -16.385 -5.135 1.00 91.44 207 GLU A C 1
ATOM 1596 O O . GLU A 1 207 ? -2.993 -16.017 -4.791 1.00 91.44 207 GLU A O 1
ATOM 1601 N N . LEU A 1 208 ? -0.970 -15.560 -5.680 1.00 93.50 208 LEU A N 1
ATOM 1602 C CA . LEU A 1 208 ? -1.156 -14.114 -5.851 1.00 93.50 208 LEU A CA 1
ATOM 1603 C C . LEU A 1 208 ? -2.288 -13.761 -6.819 1.00 93.50 208 LEU A C 1
ATOM 1605 O O . LEU A 1 208 ? -3.005 -12.793 -6.587 1.00 93.50 208 LEU A O 1
ATOM 1609 N N . LEU A 1 209 ? -2.528 -14.577 -7.848 1.00 93.75 209 LEU A N 1
ATOM 1610 C CA . LEU A 1 209 ? -3.650 -14.405 -8.780 1.00 93.75 209 LEU A CA 1
ATOM 1611 C C . LEU A 1 209 ? -5.018 -14.387 -8.076 1.00 93.75 209 LEU A C 1
ATOM 1613 O O . LEU A 1 209 ? -5.953 -13.750 -8.558 1.00 93.75 209 LEU A O 1
ATOM 1617 N N . LYS A 1 210 ? -5.138 -15.007 -6.893 1.00 92.19 210 LYS A N 1
ATOM 1618 C CA . LYS A 1 210 ? -6.373 -14.991 -6.087 1.00 92.19 210 LYS A CA 1
ATOM 1619 C C . LYS A 1 210 ? -6.709 -13.602 -5.526 1.00 92.19 210 LYS A C 1
ATOM 1621 O O . LYS A 1 210 ? -7.854 -13.383 -5.122 1.00 92.19 210 LYS A O 1
ATOM 1626 N N . ALA A 1 211 ? -5.751 -12.670 -5.516 1.00 91.69 211 ALA A N 1
ATOM 1627 C CA . ALA A 1 211 ? -5.983 -11.269 -5.167 1.00 91.69 211 ALA A CA 1
ATOM 1628 C C . ALA A 1 211 ? -7.029 -10.622 -6.091 1.00 91.69 211 ALA A C 1
ATOM 1630 O O . ALA A 1 211 ? -7.845 -9.833 -5.628 1.00 91.69 211 ALA A O 1
ATOM 1631 N N . ALA A 1 212 ? -7.077 -11.031 -7.364 1.00 92.69 212 ALA A N 1
ATOM 1632 C CA . ALA A 1 212 ? -8.028 -10.525 -8.352 1.00 92.69 212 ALA A CA 1
ATOM 1633 C C . ALA A 1 212 ? -9.396 -11.237 -8.330 1.00 92.69 212 ALA A C 1
ATOM 1635 O O . ALA A 1 212 ? -10.121 -11.226 -9.320 1.00 92.69 212 ALA A O 1
ATOM 1636 N N . SER A 1 213 ? -9.759 -11.901 -7.225 1.00 87.12 213 SER A N 1
ATOM 1637 C CA . SER A 1 213 ? -11.001 -12.687 -7.130 1.00 87.12 213 SER A CA 1
ATOM 1638 C C . SER A 1 213 ? -12.280 -11.848 -7.251 1.00 87.12 213 SER A C 1
ATOM 1640 O O . SER A 1 213 ? -13.247 -12.325 -7.843 1.00 87.12 213 SER A O 1
ATOM 1642 N N . HIS A 1 214 ? -12.286 -10.616 -6.728 1.00 81.75 214 HIS A N 1
ATOM 1643 C CA . HIS A 1 214 ? -13.447 -9.706 -6.763 1.00 81.75 214 HIS A CA 1
ATOM 1644 C C . HIS A 1 214 ? -13.392 -8.735 -7.937 1.00 81.75 214 HIS A C 1
ATOM 1646 O O . HIS A 1 214 ? -14.381 -8.540 -8.637 1.00 81.75 214 HIS A O 1
ATOM 1652 N N . HIS A 1 215 ? -12.225 -8.137 -8.154 1.00 89.00 215 HIS A N 1
ATOM 1653 C CA . HIS A 1 215 ? -11.982 -7.132 -9.179 1.00 89.00 215 HIS A CA 1
ATOM 1654 C C . HIS A 1 215 ? -10.588 -7.324 -9.784 1.00 89.00 215 HIS A C 1
ATOM 1656 O O . HIS A 1 215 ? -9.706 -7.871 -9.117 1.00 89.00 215 HIS A O 1
ATOM 1662 N N . PRO A 1 216 ? -10.368 -6.910 -11.045 1.00 94.88 216 PRO A N 1
ATOM 1663 C CA . PRO A 1 216 ? -9.038 -6.918 -11.632 1.00 94.88 216 PRO A CA 1
ATOM 1664 C C . PRO A 1 216 ? -8.042 -6.087 -10.819 1.00 94.88 216 PRO A C 1
ATOM 1666 O O . PRO A 1 216 ? -8.369 -5.005 -10.321 1.00 94.88 216 PRO A O 1
ATOM 1669 N N . VAL A 1 217 ? -6.806 -6.578 -10.741 1.00 97.19 217 VAL A N 1
ATOM 1670 C CA . VAL A 1 217 ? -5.693 -5.880 -10.089 1.00 97.19 217 VAL A CA 1
ATOM 1671 C C . VAL A 1 217 ? -4.619 -5.596 -11.126 1.00 97.19 217 VAL A C 1
ATOM 1673 O O . VAL A 1 217 ? -4.178 -6.504 -11.824 1.00 97.19 217 VAL A O 1
ATOM 1676 N N . VAL A 1 218 ? -4.184 -4.344 -11.230 1.00 97.94 218 VAL A N 1
ATOM 1677 C CA . VAL A 1 218 ? -3.110 -3.930 -12.136 1.00 97.94 218 VAL A CA 1
ATOM 1678 C C . VAL A 1 218 ? -1.885 -3.571 -11.315 1.00 97.94 218 VAL A C 1
ATOM 1680 O O . VAL A 1 218 ? -1.896 -2.601 -10.555 1.00 97.94 218 VAL A O 1
ATOM 1683 N N . VAL A 1 219 ? -0.827 -4.363 -11.478 1.00 97.81 219 VAL A N 1
ATOM 1684 C CA . VAL A 1 219 ? 0.487 -4.087 -10.900 1.00 97.81 219 VAL A CA 1
ATOM 1685 C C . VAL A 1 219 ? 1.295 -3.270 -11.896 1.00 97.81 219 VAL A C 1
ATOM 1687 O O . VAL A 1 219 ? 1.509 -3.732 -13.011 1.00 97.81 219 VAL A O 1
ATOM 1690 N N . VAL A 1 220 ? 1.741 -2.074 -11.519 1.00 97.38 220 VAL A N 1
ATOM 1691 C CA . VAL A 1 220 ? 2.551 -1.215 -12.396 1.00 97.38 220 VAL A CA 1
ATOM 1692 C C . VAL A 1 220 ? 3.987 -1.215 -11.906 1.00 97.38 220 VAL A C 1
ATOM 1694 O O . VAL A 1 220 ? 4.229 -0.804 -10.776 1.00 97.38 220 VAL A O 1
ATOM 1697 N N . ASN A 1 221 ? 4.912 -1.645 -12.763 1.00 96.12 221 ASN A N 1
ATOM 1698 C CA . ASN A 1 221 ? 6.350 -1.557 -12.550 1.00 96.12 221 ASN A CA 1
ATOM 1699 C C . ASN A 1 221 ? 6.906 -0.333 -13.287 1.00 96.12 221 ASN A C 1
ATOM 1701 O O . ASN A 1 221 ? 6.681 -0.175 -14.491 1.00 96.12 221 ASN A O 1
ATOM 1705 N N . LEU A 1 222 ? 7.643 0.520 -12.579 1.00 94.50 222 LEU A N 1
ATOM 1706 C CA . LEU A 1 222 ? 8.353 1.660 -13.158 1.00 94.50 222 LEU A CA 1
ATOM 1707 C C . LEU A 1 222 ? 9.851 1.514 -12.895 1.00 94.50 222 LEU A C 1
ATOM 1709 O O . LEU A 1 222 ? 10.282 1.565 -11.747 1.00 94.50 222 LEU A O 1
ATOM 1713 N N . HIS A 1 223 ? 10.630 1.409 -13.967 1.00 94.12 223 HIS A N 1
ATOM 1714 C CA . HIS A 1 223 ? 12.088 1.378 -13.944 1.00 94.12 223 HIS A CA 1
ATOM 1715 C C . HIS A 1 223 ? 12.648 2.397 -14.952 1.00 94.12 223 HIS A C 1
ATOM 1717 O O . HIS A 1 223 ? 11.933 2.844 -15.851 1.00 94.12 223 HIS A O 1
ATOM 1723 N N . GLU A 1 224 ? 13.923 2.777 -14.827 1.00 91.75 224 GLU A N 1
ATOM 1724 C CA . GLU A 1 224 ? 14.559 3.756 -15.726 1.00 91.75 224 GLU A CA 1
ATOM 1725 C C . GLU A 1 224 ? 14.527 3.316 -17.198 1.00 91.75 224 GLU A C 1
ATOM 1727 O O . GLU A 1 224 ? 14.365 4.138 -18.096 1.00 91.75 224 GLU A O 1
ATOM 1732 N N . SER A 1 225 ? 14.623 2.008 -17.457 1.00 91.94 225 SER A N 1
ATOM 1733 C CA . SER A 1 225 ? 14.616 1.474 -18.824 1.00 91.94 225 SER A CA 1
ATOM 1734 C C . SER A 1 225 ? 13.223 1.342 -19.450 1.00 91.94 225 SER A C 1
ATOM 1736 O O . SER A 1 225 ? 13.114 1.414 -20.674 1.00 91.94 225 SER A O 1
ATOM 1738 N N . ARG A 1 226 ? 12.168 1.106 -18.653 1.00 94.19 226 ARG A N 1
ATOM 1739 C CA . ARG A 1 226 ? 10.797 0.868 -19.142 1.00 94.19 226 ARG A CA 1
ATOM 1740 C C . ARG A 1 226 ? 9.743 0.949 -18.034 1.00 94.19 226 ARG A C 1
ATOM 1742 O O . ARG A 1 226 ? 10.045 0.822 -16.849 1.00 94.19 226 ARG A O 1
ATOM 1749 N N . CYS A 1 227 ? 8.485 1.097 -18.448 1.00 97.00 227 CYS A N 1
ATOM 1750 C CA . CYS A 1 227 ? 7.314 0.980 -17.585 1.00 97.00 227 CYS A CA 1
ATOM 1751 C C . CYS A 1 227 ? 6.342 -0.063 -18.142 1.00 97.00 227 CYS A C 1
ATOM 1753 O O . CYS A 1 227 ? 6.064 -0.101 -19.345 1.00 97.00 227 CYS A O 1
ATOM 1755 N N . ASP A 1 228 ? 5.809 -0.898 -17.253 1.00 97.44 228 ASP A N 1
ATOM 1756 C CA . ASP A 1 228 ? 4.935 -2.013 -17.599 1.00 97.44 228 ASP A CA 1
ATOM 1757 C C . ASP A 1 228 ? 3.801 -2.155 -16.597 1.00 97.44 228 ASP A C 1
ATOM 1759 O O . ASP A 1 228 ? 3.979 -1.953 -15.397 1.00 97.44 228 ASP A O 1
ATOM 1763 N N . ALA A 1 229 ? 2.642 -2.578 -17.090 1.00 98.12 229 ALA A N 1
ATOM 1764 C CA . ALA A 1 229 ? 1.533 -3.023 -16.269 1.00 98.12 229 ALA A CA 1
ATOM 1765 C C . ALA A 1 229 ? 1.311 -4.534 -16.442 1.00 98.12 229 ALA A C 1
ATOM 1767 O O . ALA A 1 229 ? 1.300 -5.063 -17.554 1.00 98.12 229 ALA A O 1
ATOM 1768 N N . LEU A 1 230 ? 1.118 -5.229 -15.325 1.00 98.06 230 LEU A N 1
ATOM 1769 C CA . LEU A 1 230 ? 0.718 -6.628 -15.246 1.00 98.06 230 LEU A CA 1
ATOM 1770 C C . LEU A 1 230 ? -0.708 -6.677 -14.695 1.00 98.06 230 LEU A C 1
ATOM 1772 O O . LEU A 1 230 ? -0.940 -6.386 -13.520 1.00 98.06 230 LEU A O 1
ATOM 1776 N N . ALA A 1 231 ? -1.670 -7.011 -15.550 1.00 97.81 231 ALA A N 1
ATOM 1777 C CA . ALA A 1 231 ? -3.076 -7.108 -15.191 1.00 97.81 231 ALA A CA 1
ATOM 1778 C C . ALA A 1 231 ? -3.447 -8.544 -14.795 1.00 97.81 231 ALA A C 1
ATOM 1780 O O . ALA A 1 231 ? -3.257 -9.501 -15.552 1.00 97.81 231 ALA A O 1
ATOM 1781 N N . LEU A 1 232 ? -3.995 -8.676 -13.590 1.00 97.00 232 LEU A N 1
ATOM 1782 C CA . LEU A 1 232 ? -4.529 -9.904 -13.022 1.00 97.00 232 LEU A CA 1
ATOM 1783 C C . LEU A 1 232 ? -6.050 -9.850 -13.159 1.00 97.00 232 LEU A C 1
ATOM 1785 O O . LEU A 1 232 ? -6.691 -8.932 -12.645 1.00 97.00 232 LEU A O 1
ATOM 1789 N N . ILE A 1 233 ? -6.625 -10.834 -13.848 1.00 92.56 233 ILE A N 1
ATOM 1790 C CA . ILE A 1 233 ? -8.059 -10.896 -14.146 1.00 92.56 233 ILE A CA 1
ATOM 1791 C C . ILE A 1 233 ? -8.667 -12.093 -13.419 1.00 92.56 233 ILE A C 1
ATOM 1793 O O . ILE A 1 233 ? -8.105 -13.190 -13.445 1.00 92.56 233 ILE A O 1
ATOM 1797 N N . SER A 1 234 ? -9.829 -11.889 -12.793 1.00 85.38 234 SER A N 1
ATOM 1798 C CA . SER A 1 234 ? -10.545 -12.947 -12.074 1.00 85.38 234 SER A CA 1
ATOM 1799 C C . SER A 1 234 ? -10.778 -14.174 -12.959 1.00 85.38 234 SER A C 1
ATOM 1801 O O . SER A 1 234 ? -11.212 -14.059 -14.105 1.00 85.38 234 SER A O 1
ATOM 1803 N N . GLY A 1 235 ? -10.464 -15.359 -12.433 1.00 81.88 235 GLY A N 1
ATOM 1804 C CA . GLY A 1 235 ? -10.625 -16.635 -13.137 1.00 81.88 235 GLY A CA 1
ATOM 1805 C C . GLY A 1 235 ? -9.578 -16.934 -14.220 1.00 81.88 235 GLY A C 1
ATOM 1806 O O . GLY A 1 235 ? -9.573 -18.047 -14.742 1.00 81.88 235 GLY A O 1
ATOM 1807 N N . SER A 1 236 ? -8.671 -16.002 -14.535 1.00 87.56 236 SER A N 1
ATOM 1808 C CA . SER A 1 236 ? -7.551 -16.242 -15.452 1.00 87.56 236 SER A CA 1
ATOM 1809 C C . SER A 1 236 ? -6.318 -16.742 -14.699 1.00 87.56 236 SER A C 1
ATOM 1811 O O . SER A 1 236 ? -5.925 -16.178 -13.679 1.00 87.56 236 SER A O 1
ATOM 1813 N N . LEU A 1 237 ? -5.665 -17.775 -15.236 1.00 85.31 237 LEU A N 1
ATOM 1814 C CA . LEU A 1 237 ? -4.327 -18.194 -14.794 1.00 85.31 237 LEU A CA 1
ATOM 1815 C C . LEU A 1 237 ? -3.206 -17.404 -15.486 1.00 85.31 237 LEU A C 1
ATOM 1817 O O . LEU A 1 237 ? -2.058 -17.454 -15.051 1.00 85.31 237 LEU A O 1
ATOM 1821 N N . ASN A 1 238 ? -3.540 -16.671 -16.550 1.00 90.38 238 ASN A N 1
ATOM 1822 C CA . ASN A 1 238 ? -2.594 -15.883 -17.325 1.00 90.38 238 ASN A CA 1
ATOM 1823 C C . ASN A 1 238 ? -2.593 -14.431 -16.846 1.00 90.38 238 ASN A C 1
ATOM 1825 O O . ASN A 1 238 ? -3.656 -13.827 -16.670 1.00 90.38 238 ASN A O 1
ATOM 1829 N N . ILE A 1 239 ? -1.391 -13.878 -16.696 1.00 96.56 239 ILE A N 1
ATOM 1830 C CA . ILE A 1 239 ? -1.154 -12.459 -16.422 1.00 96.56 239 ILE A CA 1
ATOM 1831 C C . ILE A 1 239 ? -1.107 -11.729 -17.763 1.00 96.56 239 ILE A C 1
ATOM 1833 O O . ILE A 1 239 ? -0.317 -12.092 -18.636 1.00 96.56 239 ILE A O 1
ATOM 1837 N N . GLN A 1 240 ? -1.943 -10.707 -17.934 1.00 96.75 240 GLN A N 1
ATOM 1838 C CA . GLN A 1 240 ? -1.927 -9.880 -19.137 1.00 96.75 240 GLN A CA 1
ATOM 1839 C C . GLN A 1 240 ? -0.859 -8.792 -18.988 1.00 96.75 240 GLN A C 1
ATOM 1841 O O . GLN A 1 240 ? -0.963 -7.921 -18.126 1.00 96.75 240 GLN A O 1
ATOM 1846 N N . HIS A 1 241 ? 0.166 -8.835 -19.836 1.00 97.88 241 HIS A N 1
ATOM 1847 C CA . HIS A 1 241 ? 1.187 -7.792 -19.920 1.00 97.88 241 HIS A CA 1
ATOM 1848 C C . HIS A 1 241 ? 0.711 -6.631 -20.800 1.00 97.88 241 HIS A C 1
ATOM 1850 O O . HIS A 1 241 ? 0.172 -6.837 -21.887 1.00 97.88 241 HIS A O 1
ATOM 1856 N N . ILE A 1 242 ? 0.902 -5.408 -20.311 1.00 98.19 242 ILE A N 1
ATOM 1857 C CA . ILE A 1 242 ? 0.524 -4.159 -20.969 1.00 98.19 242 ILE A CA 1
ATOM 1858 C C . ILE A 1 242 ? 1.762 -3.244 -20.960 1.00 98.19 242 ILE A C 1
ATOM 1860 O O . ILE A 1 242 ? 2.095 -2.688 -19.910 1.00 98.19 242 ILE A O 1
ATOM 1864 N N . PRO A 1 243 ? 2.471 -3.081 -22.091 1.00 97.62 243 PRO A N 1
ATOM 1865 C CA . PRO A 1 243 ? 3.608 -2.169 -22.164 1.00 97.62 243 PRO A CA 1
ATOM 1866 C C . PRO A 1 243 ? 3.139 -0.709 -22.101 1.00 97.62 243 PRO A C 1
ATOM 1868 O O . PRO A 1 243 ? 2.184 -0.328 -22.782 1.00 97.62 243 PRO A O 1
ATOM 1871 N N . LEU A 1 244 ? 3.837 0.125 -21.324 1.00 97.75 244 LEU A N 1
ATOM 1872 C CA . LEU A 1 244 ? 3.529 1.549 -21.143 1.00 97.75 244 LEU A CA 1
ATOM 1873 C C . LEU A 1 244 ? 4.697 2.429 -21.627 1.00 97.75 244 LEU A C 1
ATOM 1875 O O . LEU A 1 244 ? 5.292 3.159 -20.835 1.00 97.75 244 LEU A O 1
ATOM 1879 N N . PRO A 1 245 ? 5.043 2.404 -22.931 1.00 96.50 245 PRO A N 1
ATOM 1880 C CA . PRO A 1 245 ? 6.262 3.039 -23.448 1.00 96.50 245 PRO A CA 1
ATOM 1881 C C . PRO A 1 245 ? 6.280 4.565 -23.288 1.00 96.50 245 PRO A C 1
ATOM 1883 O O . PRO A 1 245 ? 7.342 5.182 -23.308 1.00 96.50 245 PRO A O 1
ATOM 1886 N N . ASN A 1 246 ? 5.108 5.186 -23.138 1.00 97.25 246 ASN A N 1
ATOM 1887 C CA . ASN A 1 246 ? 4.999 6.629 -22.973 1.00 97.25 246 ASN A CA 1
ATOM 1888 C C . ASN A 1 246 ? 5.200 7.077 -21.523 1.00 97.25 246 ASN A C 1
ATOM 1890 O O . ASN A 1 246 ? 5.531 8.245 -21.316 1.00 97.25 246 ASN A O 1
ATOM 1894 N N . MET A 1 247 ? 5.019 6.198 -20.533 1.00 97.19 247 MET A N 1
ATOM 1895 C CA . MET A 1 247 ? 5.277 6.517 -19.133 1.00 97.19 247 MET A CA 1
ATOM 1896 C C . MET A 1 247 ? 6.740 6.211 -18.813 1.00 97.19 247 MET A C 1
ATOM 1898 O O . MET A 1 247 ? 7.128 5.053 -18.715 1.00 97.19 247 MET A O 1
ATOM 1902 N N . THR A 1 248 ? 7.559 7.249 -18.650 1.00 96.25 248 THR A N 1
ATOM 1903 C CA . THR A 1 248 ? 8.987 7.101 -18.320 1.00 96.25 248 THR A CA 1
ATOM 1904 C C . THR A 1 248 ? 9.265 7.495 -16.874 1.00 96.25 248 THR A C 1
ATOM 1906 O O . THR A 1 248 ? 8.481 8.221 -16.248 1.00 96.25 248 THR A O 1
ATOM 1909 N N . TYR A 1 249 ? 10.411 7.060 -16.350 1.00 94.75 249 TYR A N 1
ATOM 1910 C CA . TYR A 1 249 ? 10.856 7.415 -15.005 1.00 94.75 249 TYR A CA 1
ATOM 1911 C C . TYR A 1 249 ? 10.967 8.938 -14.820 1.00 94.75 249 TYR A C 1
ATOM 1913 O O . TYR A 1 249 ? 10.492 9.490 -13.826 1.00 94.75 249 TYR A O 1
ATOM 1921 N N . GLU A 1 250 ? 11.484 9.657 -15.818 1.00 95.81 250 GLU A N 1
ATOM 1922 C CA . GLU A 1 250 ? 11.632 11.116 -15.792 1.00 95.81 250 GLU A CA 1
ATOM 1923 C C . GLU A 1 250 ? 10.279 11.822 -15.771 1.00 95.81 250 GLU A C 1
ATOM 1925 O O . GLU A 1 250 ? 10.110 12.816 -15.059 1.00 95.81 250 GLU A O 1
ATOM 1930 N N . LYS A 1 251 ? 9.295 11.321 -16.531 1.00 96.19 251 LYS A N 1
ATOM 1931 C CA . LYS A 1 251 ? 7.933 11.870 -16.516 1.00 96.19 251 LYS A CA 1
ATOM 1932 C C . LYS A 1 251 ? 7.279 11.670 -15.156 1.00 96.19 251 LYS A C 1
ATOM 1934 O O . LYS A 1 251 ? 6.721 12.632 -14.624 1.00 96.19 251 LYS A O 1
ATOM 1939 N N . ALA A 1 252 ? 7.388 10.476 -14.574 1.00 95.12 252 ALA A N 1
ATOM 1940 C CA . ALA A 1 252 ? 6.876 10.185 -13.238 1.00 95.12 252 ALA A CA 1
ATOM 1941 C C . ALA A 1 252 ? 7.553 11.058 -12.167 1.00 95.12 252 ALA A C 1
ATOM 1943 O O . ALA A 1 252 ? 6.873 11.673 -11.343 1.00 95.12 252 ALA A O 1
ATOM 1944 N N . ASN A 1 253 ? 8.879 11.206 -12.225 1.00 94.19 253 ASN A N 1
ATOM 1945 C CA . ASN A 1 253 ? 9.626 12.071 -11.314 1.00 94.19 253 ASN A CA 1
ATOM 1946 C C . ASN A 1 253 ? 9.238 13.550 -11.480 1.00 94.19 253 ASN A C 1
ATOM 1948 O O . ASN A 1 253 ? 8.969 14.253 -10.506 1.00 94.19 253 ASN A O 1
ATOM 1952 N N . SER A 1 254 ? 9.121 14.026 -12.723 1.00 94.88 254 SER A N 1
ATOM 1953 C CA . SER A 1 254 ? 8.670 15.387 -13.022 1.00 94.88 254 SER A CA 1
ATOM 1954 C C . SER A 1 254 ? 7.250 15.639 -12.510 1.00 94.88 254 SER A C 1
ATOM 1956 O O . SER A 1 254 ? 6.979 16.701 -11.949 1.00 94.88 254 SER A O 1
ATOM 1958 N N . ALA A 1 255 ? 6.346 14.671 -12.678 1.00 94.69 255 ALA A N 1
ATOM 1959 C CA . ALA A 1 255 ? 4.986 14.725 -12.156 1.00 94.69 255 ALA A CA 1
ATOM 1960 C C . ALA A 1 255 ? 4.969 14.823 -10.625 1.00 94.69 255 ALA A C 1
ATOM 1962 O O . ALA A 1 255 ? 4.282 15.688 -10.081 1.00 94.69 255 ALA A O 1
ATOM 1963 N N . ARG A 1 256 ? 5.781 14.010 -9.939 1.00 90.38 256 ARG A N 1
ATOM 1964 C CA . ARG A 1 256 ? 5.929 14.034 -8.477 1.00 90.38 256 ARG A CA 1
ATOM 1965 C C . ARG A 1 256 ? 6.417 15.394 -7.982 1.00 90.38 256 ARG A C 1
ATOM 1967 O O . ARG A 1 256 ? 5.790 15.984 -7.104 1.00 90.38 256 ARG A O 1
ATOM 1974 N N . ILE A 1 257 ? 7.490 15.921 -8.576 1.00 90.19 257 ILE A N 1
ATOM 1975 C CA . ILE A 1 257 ? 8.048 17.237 -8.223 1.00 90.19 257 ILE A CA 1
ATOM 1976 C C . ILE A 1 257 ? 6.997 18.338 -8.413 1.00 90.19 257 ILE A C 1
ATOM 1978 O O . ILE A 1 257 ? 6.821 19.179 -7.532 1.00 90.19 257 ILE A O 1
ATOM 1982 N N . LYS A 1 258 ? 6.263 18.316 -9.531 1.00 91.69 258 LYS A N 1
ATOM 1983 C CA . LYS A 1 258 ? 5.208 19.295 -9.840 1.00 91.69 258 LYS A CA 1
ATOM 1984 C C . LYS A 1 258 ? 4.043 19.248 -8.856 1.00 91.69 258 LYS A C 1
ATOM 1986 O O . LYS A 1 258 ? 3.621 20.301 -8.388 1.00 91.69 258 LYS A O 1
ATOM 1991 N N . ILE A 1 259 ? 3.552 18.056 -8.510 1.00 88.81 259 ILE A N 1
ATOM 1992 C CA . ILE A 1 259 ? 2.503 17.904 -7.491 1.00 88.81 259 ILE A CA 1
ATOM 1993 C C . ILE A 1 259 ? 2.989 18.454 -6.154 1.00 88.81 259 ILE A C 1
ATOM 1995 O O . ILE A 1 259 ? 2.302 19.272 -5.546 1.00 88.81 259 ILE A O 1
ATOM 1999 N N . ARG A 1 260 ? 4.196 18.074 -5.720 1.00 85.50 260 ARG A N 1
ATOM 2000 C CA . ARG A 1 260 ? 4.777 18.569 -4.467 1.00 85.50 260 ARG A CA 1
ATOM 2001 C C . ARG A 1 260 ? 4.912 20.091 -4.468 1.00 85.50 260 ARG A C 1
ATOM 2003 O O . ARG A 1 260 ? 4.597 20.725 -3.467 1.00 85.50 260 ARG A O 1
ATOM 2010 N N . TYR A 1 261 ? 5.317 20.685 -5.587 1.00 85.25 261 TYR A N 1
ATOM 2011 C CA . TYR A 1 261 ? 5.374 22.138 -5.740 1.00 85.25 261 TYR A CA 1
ATOM 2012 C C . TYR A 1 261 ? 3.986 22.785 -5.591 1.00 85.25 261 TYR A C 1
ATOM 2014 O O . TYR A 1 261 ? 3.821 23.699 -4.784 1.00 85.25 261 TYR A O 1
ATOM 2022 N N . SER A 1 262 ? 2.968 22.269 -6.290 1.00 84.88 262 SER A N 1
ATOM 2023 C CA . SER A 1 262 ? 1.591 22.774 -6.194 1.00 84.88 262 SER A CA 1
ATOM 2024 C C . SER A 1 262 ? 0.960 22.583 -4.807 1.00 84.88 262 SER A C 1
ATOM 2026 O O . SER A 1 262 ? 0.087 23.367 -4.430 1.00 84.88 262 SER A O 1
ATOM 2028 N N . LEU A 1 263 ? 1.401 21.582 -4.037 1.00 82.94 263 LEU A N 1
ATOM 2029 C CA . LEU A 1 263 ? 0.986 21.364 -2.647 1.00 82.94 263 LEU A CA 1
ATOM 2030 C C . LEU A 1 263 ? 1.709 22.295 -1.664 1.00 82.94 263 LEU A C 1
ATOM 2032 O O . LEU A 1 263 ? 1.056 22.874 -0.800 1.00 82.94 263 LEU A O 1
ATOM 2036 N N . ASN A 1 264 ? 3.025 22.484 -1.810 1.00 72.31 264 ASN A N 1
ATOM 2037 C CA . ASN A 1 264 ? 3.833 23.327 -0.920 1.00 72.31 264 ASN A CA 1
ATOM 2038 C C . ASN A 1 264 ? 3.434 24.800 -0.982 1.00 72.31 264 ASN A C 1
ATOM 2040 O O . ASN A 1 264 ? 3.417 25.468 0.046 1.00 72.31 264 ASN A O 1
ATOM 2044 N N . GLY A 1 265 ? 3.051 25.297 -2.162 1.00 59.09 265 GLY A N 1
ATOM 2045 C CA . GLY A 1 265 ? 2.493 26.643 -2.275 1.00 59.09 265 GLY A CA 1
ATOM 2046 C C . GLY A 1 265 ? 1.205 26.805 -1.464 1.00 59.09 265 GLY A C 1
ATOM 2047 O O . GLY A 1 265 ? 0.877 27.914 -1.051 1.00 59.09 265 GLY A O 1
ATOM 2048 N N . ARG A 1 266 ? 0.471 25.711 -1.199 1.00 60.00 266 ARG A N 1
ATOM 2049 C CA . ARG A 1 266 ? -0.899 25.673 -0.660 1.00 60.00 266 ARG A CA 1
ATOM 2050 C C . ARG A 1 266 ? -1.016 25.059 0.741 1.00 60.00 266 ARG A C 1
ATOM 2052 O O . ARG A 1 266 ? -2.089 24.552 1.060 1.00 60.00 266 ARG A O 1
ATOM 2059 N N . SER A 1 267 ? 0.027 25.127 1.575 1.00 48.91 267 SER A N 1
ATOM 2060 C CA . SER A 1 267 ? -0.015 24.678 2.978 1.00 48.91 267 SER A CA 1
ATOM 2061 C C . SER A 1 267 ? -1.276 25.203 3.694 1.00 48.91 267 SER A C 1
ATOM 2063 O O . SER A 1 267 ? -1.445 26.399 3.941 1.00 48.91 267 SER A O 1
ATOM 2065 N N . PHE A 1 268 ? -2.217 24.297 3.985 1.00 50.50 268 PHE A N 1
ATOM 2066 C CA . PHE A 1 268 ? -3.507 24.636 4.603 1.00 50.50 268 PHE A CA 1
ATOM 2067 C C . PHE A 1 268 ? -3.354 25.150 6.038 1.00 50.50 268 PHE A C 1
ATOM 2069 O O . PHE A 1 268 ? -4.193 25.928 6.489 1.00 50.50 268 PHE A O 1
ATOM 2076 N N . GLU A 1 269 ? -2.267 24.772 6.719 1.00 43.25 269 GLU A N 1
ATOM 2077 C CA . GLU A 1 269 ? -1.961 25.179 8.096 1.00 43.25 269 GLU A CA 1
ATOM 2078 C C . GLU A 1 269 ? -1.716 26.692 8.233 1.00 43.25 269 GLU A C 1
ATOM 2080 O O . GLU A 1 269 ? -2.047 27.272 9.264 1.00 43.25 269 GLU A O 1
ATOM 2085 N N . GLU A 1 270 ? -1.231 27.371 7.186 1.00 36.41 270 GLU A N 1
ATOM 2086 C CA . GLU A 1 270 ? -0.885 28.801 7.259 1.00 36.41 270 GLU A CA 1
ATOM 2087 C C . GLU A 1 270 ? -1.939 29.729 6.634 1.00 36.41 270 GLU A C 1
ATOM 2089 O O . GLU A 1 270 ? -2.039 30.901 7.001 1.00 36.41 270 GLU A O 1
ATOM 2094 N N . ARG A 1 271 ? -2.774 29.237 5.710 1.00 39.81 271 ARG A N 1
ATOM 2095 C CA . ARG A 1 271 ? -3.654 30.116 4.916 1.00 39.81 271 ARG A CA 1
ATOM 2096 C C . ARG A 1 271 ? -4.968 30.514 5.587 1.00 39.81 271 ARG A C 1
ATOM 2098 O O . ARG A 1 271 ? -5.533 31.536 5.207 1.00 39.81 271 ARG A O 1
ATOM 2105 N N . TYR A 1 272 ? -5.458 29.758 6.570 1.00 40.03 272 TYR A N 1
ATOM 2106 C CA . TYR A 1 272 ? -6.720 30.087 7.256 1.00 40.03 272 TYR A CA 1
ATOM 2107 C C . TYR A 1 272 ? -6.540 30.857 8.574 1.00 40.03 272 TYR A C 1
ATOM 2109 O O . TYR A 1 272 ? -7.528 31.335 9.131 1.00 40.03 272 TYR A O 1
ATOM 2117 N N . SER A 1 273 ? -5.297 31.076 9.018 1.00 37.31 273 SER A N 1
ATOM 2118 C CA . SER A 1 273 ? -4.986 31.875 10.215 1.00 37.31 273 SER A CA 1
ATOM 2119 C C . SER A 1 273 ? -4.770 33.367 9.928 1.00 37.31 273 SER A C 1
ATOM 2121 O O . SER A 1 273 ? -4.811 34.178 10.851 1.00 37.31 273 SER A O 1
ATOM 2123 N N . VAL A 1 274 ? -4.588 33.777 8.666 1.00 30.97 274 VAL A N 1
ATOM 2124 C CA . VAL A 1 274 ? -4.311 35.182 8.320 1.00 30.97 274 VAL A CA 1
ATOM 2125 C C . VAL A 1 274 ? -5.333 35.701 7.312 1.00 30.97 274 VAL A C 1
ATOM 2127 O O . VAL A 1 274 ? -5.271 35.433 6.113 1.00 30.97 274 VAL A O 1
ATOM 2130 N N . ARG A 1 275 ? -6.287 36.500 7.806 1.00 35.00 275 ARG A N 1
ATOM 2131 C CA . ARG A 1 275 ? -7.143 37.356 6.972 1.00 35.00 275 ARG A CA 1
ATOM 2132 C C . ARG A 1 275 ? -6.261 38.197 6.035 1.00 35.00 275 ARG A C 1
ATOM 2134 O O . ARG A 1 275 ? -5.584 39.106 6.501 1.00 35.00 275 ARG A O 1
ATOM 2141 N N . GLY A 1 276 ? -6.352 37.972 4.722 1.00 35.56 276 GLY A N 1
ATOM 2142 C CA . GLY A 1 276 ? -6.202 39.071 3.757 1.00 35.56 276 GLY A CA 1
ATOM 2143 C C . GLY A 1 276 ? -5.076 39.045 2.718 1.00 35.56 276 GLY A C 1
ATOM 2144 O O . GLY A 1 276 ? -4.920 40.062 2.050 1.00 35.56 276 GLY A O 1
ATOM 2145 N N . MET A 1 277 ? -4.342 37.952 2.479 1.00 31.45 277 MET A N 1
ATOM 2146 C CA . MET A 1 277 ? -3.429 37.886 1.320 1.00 31.45 277 MET A CA 1
ATOM 2147 C C . MET A 1 277 ? -3.854 36.809 0.322 1.00 31.45 277 MET A C 1
ATOM 2149 O O . MET A 1 277 ? -3.709 35.616 0.567 1.00 31.45 277 MET A O 1
ATOM 2153 N N . LYS A 1 278 ? -4.372 37.241 -0.838 1.00 34.94 278 LYS A N 1
ATOM 2154 C CA . LYS A 1 278 ? -4.468 36.381 -2.025 1.00 34.94 278 LYS A CA 1
ATOM 2155 C C . LYS A 1 278 ? -3.037 36.009 -2.439 1.00 34.94 278 LYS A C 1
ATOM 2157 O O . LYS A 1 278 ? -2.272 36.928 -2.741 1.00 34.94 278 LYS A O 1
ATOM 2162 N N . PRO A 1 279 ? -2.660 34.721 -2.477 1.00 41.75 279 PRO A N 1
ATOM 2163 C CA . PRO A 1 279 ? -1.378 34.347 -3.047 1.00 41.75 279 PRO A CA 1
ATOM 2164 C C . PRO A 1 279 ? -1.360 34.750 -4.527 1.00 41.75 279 PRO A C 1
ATOM 2166 O O . PRO A 1 279 ? -2.387 34.683 -5.212 1.00 41.75 279 PRO A O 1
ATOM 2169 N N . LYS A 1 280 ? -0.197 35.207 -5.014 1.00 43.09 280 LYS A N 1
ATOM 2170 C CA . LYS A 1 280 ? 0.066 35.353 -6.455 1.00 43.09 280 LYS A CA 1
ATOM 2171 C C . LYS A 1 280 ? -0.349 34.052 -7.150 1.00 43.09 280 LYS A C 1
ATOM 2173 O O . LYS A 1 280 ? -0.186 32.986 -6.567 1.00 43.09 280 LYS A O 1
ATOM 2178 N N . ALA A 1 281 ? -0.901 34.149 -8.359 1.00 45.78 281 ALA A N 1
ATOM 2179 C CA . ALA A 1 281 ? -1.290 32.991 -9.159 1.00 45.78 281 ALA A CA 1
ATOM 2180 C C . ALA A 1 281 ? -0.050 32.141 -9.488 1.00 45.78 281 ALA A C 1
ATOM 2182 O O . ALA A 1 281 ? 0.605 32.347 -10.505 1.00 45.78 281 ALA A O 1
ATOM 2183 N N . GLU A 1 282 ? 0.312 31.245 -8.575 1.00 59.47 282 GLU A N 1
ATOM 2184 C CA . GLU A 1 282 ? 1.286 30.191 -8.808 1.00 59.47 282 GLU A CA 1
ATOM 2185 C C . GLU A 1 282 ? 0.674 29.190 -9.787 1.00 59.47 282 GLU A C 1
ATOM 2187 O O . GLU A 1 282 ? -0.509 28.850 -9.692 1.00 59.47 282 GLU A O 1
ATOM 2192 N N . GLU A 1 283 ? 1.476 28.762 -10.759 1.00 68.56 283 GLU A N 1
ATOM 2193 C CA . GLU A 1 283 ? 1.066 27.827 -11.800 1.00 68.56 283 GLU A CA 1
ATOM 2194 C C . GLU A 1 283 ? 0.553 26.524 -11.165 1.00 68.56 283 GLU A C 1
ATOM 2196 O O . GLU A 1 283 ? 1.257 25.844 -10.413 1.00 68.56 283 GLU A O 1
ATOM 2201 N N . ASP A 1 284 ? -0.714 26.198 -11.426 1.00 80.50 284 ASP A N 1
ATOM 2202 C CA . ASP A 1 284 ? -1.319 24.951 -10.978 1.00 80.50 284 ASP A CA 1
ATOM 2203 C C . ASP A 1 284 ? -0.921 23.833 -11.946 1.00 80.50 284 ASP A C 1
ATOM 2205 O O . ASP A 1 284 ? -1.402 23.770 -13.080 1.00 80.50 284 ASP A O 1
ATOM 2209 N N . TYR A 1 285 ? -0.022 22.951 -11.507 1.00 90.25 285 TYR A N 1
ATOM 2210 C CA . TYR A 1 285 ? 0.467 21.858 -12.337 1.00 90.25 285 TYR A CA 1
ATOM 2211 C C . TYR A 1 285 ? -0.452 20.630 -12.326 1.00 90.25 285 TYR A C 1
ATOM 2213 O O . TYR A 1 285 ? -0.197 19.706 -13.107 1.00 90.25 285 TYR A O 1
ATOM 2221 N N . PHE A 1 286 ? -1.519 20.597 -11.512 1.00 91.50 286 PHE A N 1
ATOM 2222 C CA . PHE A 1 286 ? -2.412 19.436 -11.437 1.00 91.50 286 PHE A CA 1
ATOM 2223 C C . PHE A 1 286 ? -2.994 19.045 -12.801 1.00 91.50 286 PHE A C 1
ATOM 2225 O O . PHE A 1 286 ? -2.803 17.889 -13.179 1.00 91.50 286 PHE A O 1
ATOM 2232 N N . PRO A 1 287 ? -3.596 19.949 -13.605 1.00 92.81 287 PRO A N 1
ATOM 2233 C CA . PRO A 1 287 ? 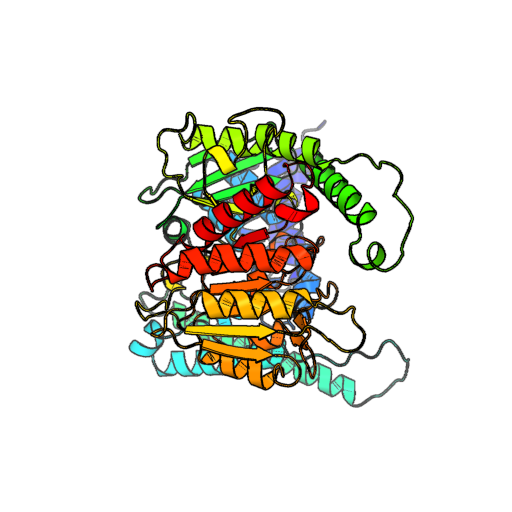-4.158 19.572 -14.903 1.00 92.81 287 PRO A CA 1
ATOM 2234 C C . PRO A 1 287 ? -3.139 18.884 -15.819 1.00 92.81 287 PRO A C 1
ATOM 2236 O O . PRO A 1 287 ? -3.435 17.860 -16.426 1.00 92.81 287 PRO A O 1
ATOM 2239 N N . LYS A 1 288 ? -1.904 19.404 -15.870 1.00 93.81 288 LYS A N 1
ATOM 2240 C CA . LYS A 1 288 ? -0.831 18.866 -16.717 1.00 93.81 288 LYS A CA 1
ATOM 2241 C C . LYS A 1 288 ? -0.364 17.490 -16.248 1.00 93.81 288 LYS A C 1
ATOM 2243 O O . LYS A 1 288 ? -0.104 16.611 -17.070 1.00 93.81 288 LYS A O 1
ATOM 2248 N N . VAL A 1 289 ? -0.241 17.299 -14.935 1.00 95.69 289 VAL A N 1
ATOM 2249 C CA . VAL A 1 289 ? 0.148 16.006 -14.364 1.00 95.69 289 VAL A CA 1
ATOM 2250 C C . VAL A 1 289 ? -0.954 14.969 -14.578 1.00 95.69 289 VAL A C 1
ATOM 2252 O O . VAL A 1 289 ? -0.661 13.884 -15.073 1.00 95.69 289 VAL A O 1
ATOM 2255 N N . LEU A 1 290 ? -2.215 15.308 -14.301 1.00 96.56 290 LEU A N 1
ATOM 2256 C CA . LEU A 1 290 ? -3.354 14.401 -14.479 1.00 96.56 290 LEU A CA 1
ATOM 2257 C C . LEU A 1 290 ? -3.565 14.004 -15.947 1.00 96.56 290 LEU A C 1
ATOM 2259 O O . LEU A 1 290 ? -3.838 12.836 -16.221 1.00 96.56 290 LEU A O 1
ATOM 2263 N N . ALA A 1 291 ? -3.356 14.933 -16.881 1.00 96.62 291 ALA A N 1
ATOM 2264 C CA . ALA A 1 291 ? -3.346 14.672 -18.320 1.00 96.62 291 ALA A CA 1
ATOM 2265 C C . ALA A 1 291 ? -2.234 13.692 -18.740 1.00 96.62 291 ALA A C 1
ATOM 2267 O O . ALA A 1 291 ? -2.453 12.816 -19.582 1.00 96.62 291 ALA A O 1
ATOM 2268 N N . THR A 1 292 ? -1.046 13.821 -18.137 1.00 97.38 292 THR A N 1
ATOM 2269 C CA . THR A 1 292 ? 0.093 12.920 -18.386 1.00 97.38 292 THR A CA 1
ATOM 2270 C C . THR A 1 292 ? -0.210 11.519 -17.857 1.00 97.38 292 THR A C 1
ATOM 2272 O O . THR A 1 292 ? -0.084 10.550 -18.595 1.00 97.38 292 THR A O 1
ATOM 2275 N N . LEU A 1 293 ? -0.688 11.404 -16.611 1.00 97.81 293 LEU A N 1
ATOM 2276 C CA . LEU A 1 293 ? -1.085 10.120 -16.018 1.00 97.81 293 LEU A CA 1
ATOM 2277 C C . LEU A 1 293 ? -2.192 9.433 -16.822 1.00 97.81 293 LEU A C 1
ATOM 2279 O O . LEU A 1 293 ? -2.172 8.216 -16.985 1.00 97.81 293 LEU A O 1
ATOM 2283 N N . TRP A 1 294 ? -3.144 10.209 -17.341 1.00 97.81 294 TRP A N 1
ATOM 2284 C CA . TRP A 1 294 ? -4.205 9.684 -18.189 1.00 97.81 294 TRP A CA 1
ATOM 2285 C C . TRP A 1 294 ? -3.651 9.088 -19.474 1.00 97.81 294 TRP A C 1
ATOM 2287 O O . TRP A 1 294 ? -3.851 7.907 -19.734 1.00 97.81 294 TRP A O 1
ATOM 2297 N N . THR A 1 295 ? -2.931 9.898 -20.246 1.00 97.56 295 THR A N 1
ATOM 2298 C CA . THR A 1 295 ? -2.497 9.541 -21.602 1.00 97.56 295 THR A CA 1
ATOM 2299 C C . THR A 1 295 ? -1.437 8.441 -21.594 1.00 97.56 295 THR A C 1
ATOM 2301 O O . THR A 1 295 ? -1.476 7.534 -22.421 1.00 97.56 295 THR A O 1
ATOM 2304 N N . ASP A 1 296 ? -0.507 8.501 -20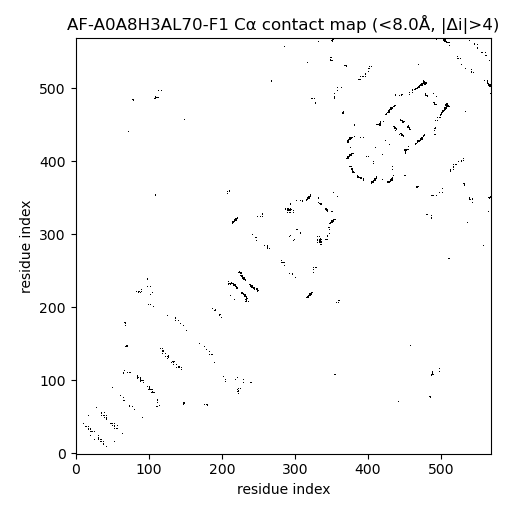.639 1.00 97.94 296 ASP A N 1
ATOM 2305 C CA . ASP A 1 296 ? 0.691 7.664 -20.665 1.00 97.94 296 ASP A CA 1
ATOM 2306 C C . ASP A 1 296 ? 0.550 6.381 -19.827 1.00 97.94 296 ASP A C 1
ATOM 2308 O O . ASP A 1 296 ? 1.303 5.436 -20.054 1.00 97.94 296 ASP A O 1
ATOM 2312 N N . LEU A 1 297 ? -0.401 6.321 -18.880 1.00 97.69 297 LEU A N 1
ATOM 2313 C CA . LEU A 1 297 ? -0.577 5.179 -17.969 1.00 97.69 297 LEU A CA 1
ATOM 2314 C C . LEU A 1 297 ? -2.013 4.648 -17.937 1.00 97.69 297 LEU A C 1
ATOM 2316 O O . LEU A 1 297 ? -2.237 3.472 -18.209 1.00 97.69 297 LEU A O 1
ATOM 2320 N N . VAL A 1 298 ? -3.002 5.482 -17.613 1.00 98.19 298 VAL A N 1
ATOM 2321 C CA . VAL A 1 298 ? -4.359 4.988 -17.319 1.00 98.19 298 VAL A CA 1
ATOM 2322 C C . VAL A 1 298 ? -5.114 4.575 -18.576 1.00 98.19 298 VAL A C 1
ATOM 2324 O O . VAL A 1 298 ? -5.676 3.483 -18.621 1.00 98.19 298 VAL A O 1
ATOM 2327 N N . GLN A 1 299 ? -5.130 5.418 -19.604 1.00 97.31 299 GLN A N 1
ATOM 2328 C CA . GLN A 1 299 ? -5.866 5.158 -20.836 1.00 97.31 299 GLN A CA 1
ATOM 2329 C C . GLN A 1 299 ? -5.398 3.865 -21.533 1.00 97.31 299 GLN A C 1
ATOM 2331 O O . GLN A 1 299 ? -6.268 3.051 -21.852 1.00 97.31 299 GLN A O 1
ATOM 2336 N N . PRO A 1 300 ? -4.084 3.596 -21.712 1.00 98.06 300 PRO A N 1
ATOM 2337 C CA . PRO A 1 300 ? -3.623 2.327 -22.279 1.00 98.06 300 PRO A CA 1
ATOM 2338 C C . PRO A 1 300 ? -4.072 1.102 -21.470 1.00 98.06 300 PRO A C 1
ATOM 2340 O O . PRO A 1 300 ? -4.484 0.098 -22.050 1.00 98.06 300 PRO A O 1
ATOM 2343 N N . VAL A 1 301 ? -4.057 1.192 -20.134 1.00 98.06 301 VAL A N 1
ATOM 2344 C CA . VAL A 1 301 ? -4.522 0.105 -19.257 1.00 98.06 301 VAL A CA 1
ATOM 2345 C C . VAL A 1 301 ? -6.022 -0.133 -19.430 1.00 98.06 301 VAL A C 1
ATOM 2347 O O . VAL A 1 301 ? -6.442 -1.270 -19.629 1.00 98.06 301 VAL A O 1
ATOM 2350 N N . LEU A 1 302 ? -6.843 0.922 -19.418 1.00 96.94 302 LEU A N 1
ATOM 2351 C CA . LEU A 1 302 ? -8.293 0.793 -19.600 1.00 96.94 302 LEU A CA 1
ATOM 2352 C C . LEU A 1 302 ? -8.667 0.241 -20.983 1.00 96.94 302 LEU A C 1
ATOM 2354 O O . LEU A 1 302 ? -9.618 -0.534 -21.099 1.00 96.94 302 LEU A O 1
ATOM 2358 N N . GLN A 1 303 ? -7.921 0.612 -22.026 1.00 96.06 303 GLN A N 1
ATOM 2359 C CA . GLN A 1 303 ? -8.087 0.057 -23.371 1.00 96.06 303 GLN A CA 1
ATOM 2360 C C . GLN A 1 303 ? -7.752 -1.437 -23.403 1.00 96.06 303 GLN A C 1
ATOM 2362 O O . GLN A 1 303 ? -8.543 -2.224 -23.922 1.00 96.06 303 GLN A O 1
ATOM 2367 N N . ALA A 1 304 ? -6.629 -1.840 -22.803 1.00 96.19 304 ALA A N 1
ATOM 2368 C CA . ALA A 1 304 ? -6.205 -3.237 -22.748 1.00 96.19 304 ALA A CA 1
ATOM 2369 C C . ALA A 1 304 ? -7.157 -4.127 -21.928 1.00 96.19 304 ALA A C 1
ATOM 2371 O O . ALA A 1 304 ? -7.345 -5.294 -22.272 1.00 96.19 304 ALA A O 1
ATOM 2372 N N . LEU A 1 305 ? -7.788 -3.572 -20.887 1.00 94.44 305 LEU A N 1
ATOM 2373 C CA . LEU A 1 305 ? -8.835 -4.233 -20.096 1.00 94.44 305 LEU A CA 1
ATOM 2374 C C . LEU A 1 305 ? -10.216 -4.222 -20.782 1.00 94.44 305 LEU A C 1
ATOM 2376 O O . LEU A 1 305 ? -11.156 -4.848 -20.292 1.00 94.44 305 LEU A O 1
ATOM 2380 N N . GLY A 1 306 ? -10.370 -3.513 -21.905 1.00 93.81 306 GLY A N 1
ATOM 2381 C CA . GLY A 1 306 ? -11.626 -3.437 -22.655 1.00 93.81 306 GLY A CA 1
ATOM 2382 C C . GLY A 1 306 ? -12.702 -2.549 -22.021 1.00 93.81 306 GLY A C 1
ATOM 2383 O O . GLY A 1 306 ? -13.881 -2.702 -22.346 1.00 93.81 306 GLY A O 1
ATOM 2384 N N . TYR A 1 307 ? -12.324 -1.620 -21.136 1.00 93.75 307 TYR A N 1
ATOM 2385 C CA . TYR A 1 307 ? -13.252 -0.683 -20.479 1.00 93.75 307 TYR A CA 1
ATOM 2386 C C . TYR A 1 307 ? -13.618 0.512 -21.376 1.00 93.75 307 TYR A C 1
ATOM 2388 O O . TYR A 1 307 ? -14.546 1.260 -21.067 1.00 93.75 307 TYR A O 1
ATOM 2396 N N . MET A 1 308 ? -12.910 0.687 -22.497 1.00 91.94 308 MET A N 1
ATOM 2397 C CA . MET A 1 308 ? -13.163 1.737 -23.485 1.00 91.94 308 MET A CA 1
ATOM 2398 C C . MET A 1 308 ? -13.651 1.131 -24.818 1.00 91.94 308 MET A C 1
ATOM 2400 O O . MET A 1 308 ? -12.975 0.248 -25.351 1.00 91.94 308 MET A O 1
ATOM 2404 N N . PRO A 1 309 ? -14.783 1.601 -25.392 1.00 88.31 309 PRO A N 1
ATOM 2405 C CA . PRO A 1 309 ? -15.707 2.611 -24.854 1.00 88.31 309 PRO A CA 1
ATOM 2406 C C . PRO A 1 309 ? -16.527 2.087 -23.660 1.00 88.31 309 PRO A C 1
ATOM 2408 O O . PRO A 1 309 ? -16.694 0.876 -23.510 1.00 88.31 309 PRO A O 1
ATOM 2411 N N . ARG A 1 310 ? -17.072 3.000 -22.838 1.00 85.94 310 ARG A N 1
ATOM 2412 C CA . ARG A 1 310 ? -17.928 2.652 -21.689 1.00 85.94 310 ARG A CA 1
ATOM 2413 C C . ARG A 1 310 ? -19.150 1.864 -22.170 1.00 85.94 310 ARG A C 1
ATOM 2415 O O . ARG A 1 310 ? -19.865 2.317 -23.060 1.00 85.94 310 ARG A O 1
ATOM 2422 N N . ARG A 1 311 ? -19.379 0.688 -21.575 1.00 78.19 311 ARG A N 1
ATOM 2423 C CA . ARG A 1 311 ? -20.447 -0.247 -21.987 1.00 78.19 311 ARG A CA 1
ATOM 2424 C C . ARG A 1 311 ? -21.669 -0.266 -21.069 1.00 78.19 311 ARG A C 1
ATOM 2426 O O . ARG A 1 311 ? -22.717 -0.731 -21.497 1.00 78.19 311 ARG A O 1
ATOM 2433 N N . SER A 1 312 ? -21.530 0.191 -19.826 1.00 81.62 312 SER A N 1
ATOM 2434 C CA . SER A 1 312 ? -22.573 0.127 -18.796 1.00 81.62 312 SER A CA 1
ATOM 2435 C C . SER A 1 312 ? -22.605 1.409 -17.971 1.00 81.62 312 SER A C 1
ATOM 2437 O O . SER A 1 312 ? -21.580 2.084 -17.824 1.00 81.62 312 SER A O 1
ATOM 2439 N N . GLU A 1 313 ? -23.777 1.718 -17.415 1.00 82.19 313 GLU A N 1
ATOM 2440 C CA . GLU A 1 313 ? -23.895 2.740 -16.378 1.00 82.19 313 GLU A CA 1
ATOM 2441 C C . GLU A 1 313 ? -23.201 2.301 -15.083 1.00 82.19 313 GLU A C 1
ATOM 2443 O O . GLU A 1 313 ? -22.513 3.107 -14.456 1.00 82.19 313 GLU A O 1
ATOM 2448 N N . ASP A 1 314 ? -23.271 1.012 -14.751 1.00 88.06 314 ASP A N 1
ATOM 2449 C CA . ASP A 1 314 ? -22.533 0.442 -13.627 1.00 88.06 314 ASP A CA 1
ATOM 2450 C C . ASP A 1 314 ? -21.042 0.361 -13.961 1.00 88.06 314 ASP A C 1
ATOM 2452 O O . ASP A 1 314 ? -20.619 -0.367 -14.867 1.00 88.06 314 ASP A O 1
ATOM 2456 N N . LEU A 1 315 ? -20.244 1.139 -13.230 1.00 92.38 315 LEU A N 1
ATOM 2457 C CA . LEU A 1 315 ? -18.803 1.209 -13.432 1.00 92.38 315 LEU A CA 1
ATOM 2458 C C . LEU A 1 315 ? -18.113 -0.031 -12.842 1.00 92.38 315 LEU A C 1
ATOM 2460 O O . LEU A 1 315 ? -18.363 -0.371 -11.681 1.00 92.38 315 LEU A O 1
ATOM 2464 N N . PRO A 1 316 ? -17.202 -0.684 -13.587 1.00 93.50 316 PRO A N 1
ATOM 2465 C CA . PRO A 1 316 ? -16.372 -1.744 -13.035 1.00 93.50 316 PRO A CA 1
ATOM 2466 C C . PRO A 1 316 ? -15.423 -1.199 -11.960 1.00 93.50 316 PRO A C 1
ATOM 2468 O O . PRO A 1 316 ? -15.042 -0.027 -11.970 1.00 93.50 316 PRO A O 1
ATOM 2471 N N . HIS A 1 317 ? -14.994 -2.076 -11.054 1.00 93.81 317 HIS A N 1
ATOM 2472 C CA . HIS A 1 317 ? -13.978 -1.770 -10.046 1.00 93.81 317 HIS A CA 1
ATOM 2473 C C . HIS A 1 317 ? -12.609 -2.278 -10.515 1.00 93.81 317 HIS A C 1
ATOM 2475 O O . HIS A 1 317 ? -12.500 -3.379 -11.052 1.00 93.81 317 HIS A O 1
ATOM 2481 N N . LEU A 1 318 ? -11.574 -1.458 -10.351 1.00 95.44 318 LEU A N 1
ATOM 2482 C CA . LEU A 1 318 ? -10.176 -1.748 -10.660 1.00 95.44 318 LEU A CA 1
ATOM 2483 C C . LEU A 1 318 ? -9.276 -1.411 -9.462 1.00 95.44 318 LEU A C 1
ATOM 2485 O O . LEU A 1 318 ? -9.387 -0.324 -8.895 1.00 95.44 318 LEU A O 1
ATOM 2489 N N . THR A 1 319 ? -8.334 -2.287 -9.119 1.00 96.88 319 THR A N 1
ATOM 2490 C CA . THR A 1 319 ? -7.359 -2.010 -8.052 1.00 96.88 319 THR A CA 1
ATOM 2491 C C . THR A 1 319 ? -5.953 -1.811 -8.602 1.00 96.88 319 THR A C 1
ATOM 2493 O O . THR A 1 319 ? -5.451 -2.619 -9.378 1.00 96.88 319 THR A O 1
ATOM 2496 N N . TRP A 1 320 ? -5.301 -0.733 -8.179 1.00 97.25 320 TRP A N 1
ATOM 2497 C CA . TRP A 1 320 ? -3.947 -0.357 -8.560 1.00 97.25 320 TRP A CA 1
ATOM 2498 C C . TRP A 1 320 ? -2.943 -0.798 -7.497 1.00 97.25 320 TRP A C 1
ATOM 2500 O O . TRP A 1 320 ? -3.057 -0.433 -6.327 1.00 97.25 320 TRP A O 1
ATOM 2510 N N . CYS A 1 321 ? -1.925 -1.541 -7.910 1.00 95.06 321 CYS A N 1
ATOM 2511 C CA . CYS A 1 321 ? -0.791 -1.903 -7.074 1.00 95.06 321 CYS A CA 1
ATOM 2512 C C . CYS A 1 321 ? 0.468 -1.282 -7.682 1.00 95.06 321 CYS A C 1
ATOM 2514 O O . CYS A 1 321 ? 1.002 -1.758 -8.682 1.00 95.06 321 CYS A O 1
ATOM 2516 N N . ILE A 1 322 ? 0.879 -0.149 -7.130 1.00 91.06 322 ILE A N 1
ATOM 2517 C CA . ILE A 1 322 ? 1.836 0.758 -7.761 1.00 91.06 322 ILE A CA 1
ATOM 2518 C C . ILE A 1 322 ? 3.203 0.634 -7.086 1.00 91.06 322 ILE A C 1
ATOM 2520 O O . ILE A 1 322 ? 3.266 0.410 -5.880 1.00 91.06 322 ILE A O 1
ATOM 2524 N N . THR A 1 323 ? 4.281 0.779 -7.859 1.00 84.75 323 THR A N 1
ATOM 2525 C CA . THR A 1 323 ? 5.661 0.759 -7.350 1.00 84.75 323 THR A CA 1
ATOM 2526 C C . THR A 1 323 ? 6.343 2.120 -7.465 1.00 84.75 323 THR A C 1
ATOM 2528 O O . THR A 1 323 ? 6.095 2.877 -8.413 1.00 84.75 323 THR A O 1
ATOM 2531 N N . GLY A 1 324 ? 7.294 2.384 -6.571 1.00 84.62 324 GLY A N 1
ATOM 2532 C CA . GLY A 1 324 ? 8.234 3.494 -6.690 1.00 84.62 324 GLY A CA 1
ATOM 2533 C C . GLY A 1 324 ? 7.565 4.874 -6.737 1.00 84.62 324 GLY A C 1
ATOM 2534 O O . GLY A 1 324 ? 6.641 5.182 -5.988 1.00 84.62 324 GLY A O 1
ATOM 2535 N N . LEU A 1 325 ? 8.037 5.735 -7.646 1.00 87.94 325 LEU A N 1
ATOM 2536 C CA . LEU A 1 325 ? 7.598 7.136 -7.751 1.00 87.94 325 LEU A CA 1
ATOM 2537 C C . LEU A 1 325 ? 6.099 7.309 -8.018 1.00 87.94 325 LEU A C 1
ATOM 2539 O O . LEU A 1 325 ? 5.522 8.334 -7.648 1.00 87.94 325 LEU A O 1
ATOM 2543 N N . LEU A 1 326 ? 5.477 6.333 -8.680 1.00 90.69 326 LEU A N 1
ATOM 2544 C CA . LEU A 1 326 ? 4.065 6.391 -9.037 1.00 90.69 326 LEU A CA 1
ATOM 2545 C C . LEU A 1 326 ? 3.156 6.259 -7.804 1.00 90.69 326 LEU A C 1
ATOM 2547 O O . LEU A 1 326 ? 2.023 6.735 -7.852 1.00 90.69 326 LEU A O 1
ATOM 2551 N N . SER A 1 327 ? 3.641 5.678 -6.699 1.00 87.19 327 SER A N 1
ATOM 2552 C CA . SER A 1 327 ? 2.866 5.482 -5.463 1.00 87.19 327 SER A CA 1
ATOM 2553 C C . SER A 1 327 ? 2.432 6.802 -4.816 1.00 87.19 327 SER A C 1
ATOM 2555 O O . SER A 1 327 ? 1.444 6.842 -4.090 1.00 87.19 327 SER A O 1
ATOM 2557 N N . PHE A 1 328 ? 3.117 7.906 -5.135 1.00 83.00 328 PHE A N 1
ATOM 2558 C CA . PHE A 1 328 ? 2.791 9.252 -4.649 1.00 83.00 328 PHE A CA 1
ATOM 2559 C C . PHE A 1 328 ? 1.888 10.051 -5.595 1.00 83.00 328 PHE A C 1
ATOM 2561 O O . PHE A 1 328 ? 1.575 11.212 -5.321 1.00 83.00 328 PHE A O 1
ATOM 2568 N N . LEU A 1 329 ? 1.505 9.481 -6.740 1.00 92.88 329 LEU A N 1
ATOM 2569 C CA . LEU A 1 329 ? 0.735 10.183 -7.761 1.00 92.88 329 LEU A CA 1
ATOM 2570 C C . LEU A 1 329 ? -0.759 9.825 -7.673 1.00 92.88 329 LEU A C 1
ATOM 2572 O O . LEU A 1 329 ? -1.116 8.663 -7.468 1.00 92.88 329 LEU A O 1
ATOM 2576 N N . PRO A 1 330 ? -1.667 10.797 -7.875 1.00 94.88 330 PRO A N 1
ATOM 2577 C CA . PRO A 1 330 ? -3.109 10.602 -7.766 1.00 94.88 330 PRO A CA 1
ATOM 2578 C C . PRO A 1 330 ? -3.674 9.943 -9.034 1.00 94.88 330 PRO A C 1
ATOM 2580 O O . PRO A 1 330 ? -4.461 10.531 -9.773 1.00 94.88 330 PRO A O 1
ATOM 2583 N N . ILE A 1 331 ? -3.253 8.706 -9.308 1.00 96.50 331 ILE A N 1
ATOM 2584 C CA . ILE A 1 331 ? -3.670 7.922 -10.483 1.00 96.50 331 ILE A CA 1
ATOM 2585 C C . ILE A 1 331 ? -5.197 7.831 -10.585 1.00 96.50 331 ILE A C 1
ATOM 2587 O O . ILE A 1 331 ? -5.734 8.004 -11.674 1.00 96.50 331 ILE A O 1
ATOM 2591 N N . HIS A 1 3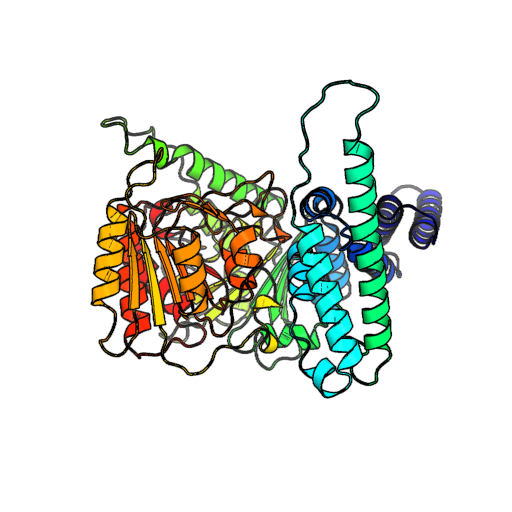32 ? -5.899 7.655 -9.461 1.00 95.88 332 HIS A N 1
ATOM 2592 C CA . HIS A 1 332 ? -7.364 7.627 -9.372 1.00 95.88 332 HIS A CA 1
ATOM 2593 C C . HIS A 1 332 ? -8.048 8.875 -9.975 1.00 95.88 332 HIS A C 1
ATOM 2595 O O . HIS A 1 332 ? -9.202 8.809 -10.394 1.00 95.88 332 HIS A O 1
ATOM 2601 N N . ALA A 1 333 ? -7.340 10.006 -10.043 1.00 95.88 333 ALA A N 1
ATOM 2602 C CA . ALA A 1 333 ? -7.829 11.267 -10.585 1.00 95.88 333 ALA A CA 1
ATOM 2603 C C . ALA A 1 333 ? -7.290 11.587 -11.986 1.00 95.88 333 ALA A C 1
ATOM 2605 O O . ALA A 1 333 ? -7.567 12.672 -12.500 1.00 95.88 333 ALA A O 1
ATOM 2606 N N . ALA A 1 334 ? -6.535 10.686 -12.618 1.00 97.25 334 ALA A N 1
ATOM 2607 C CA . ALA A 1 334 ? -5.998 10.891 -13.958 1.00 97.25 334 ALA A CA 1
ATOM 2608 C C . ALA A 1 334 ? -7.105 11.250 -14.964 1.00 97.25 334 ALA A C 1
ATOM 2610 O O . ALA A 1 334 ? -8.134 10.572 -15.051 1.00 97.25 334 ALA A O 1
ATOM 2611 N N . GLY A 1 335 ? -6.883 12.314 -15.735 1.00 95.88 335 GLY A N 1
ATOM 2612 C CA . GLY A 1 335 ? -7.795 12.710 -16.800 1.00 95.88 335 GLY A CA 1
ATOM 2613 C C . GLY A 1 335 ? -7.511 14.076 -17.414 1.00 95.88 335 GLY A C 1
ATOM 2614 O O . GLY A 1 335 ? -6.830 14.915 -16.821 1.00 95.88 335 GLY A O 1
ATOM 2615 N N . HIS A 1 336 ? -8.103 14.305 -18.584 1.00 93.88 336 HIS A N 1
ATOM 2616 C CA . HIS A 1 336 ? -8.252 15.614 -19.218 1.00 93.88 336 HIS A CA 1
ATOM 2617 C C . HIS A 1 336 ? -9.573 16.240 -18.751 1.00 93.88 336 HIS A C 1
ATOM 2619 O O . HIS A 1 336 ? -10.667 15.885 -19.194 1.00 93.88 336 HIS A O 1
ATOM 2625 N N . TYR A 1 337 ? -9.495 17.145 -17.774 1.00 89.88 337 TYR A N 1
ATOM 2626 C CA . TYR A 1 337 ? -10.685 17.729 -17.135 1.00 89.88 337 TYR A CA 1
ATOM 2627 C C . TYR A 1 337 ? -11.393 18.781 -17.997 1.00 89.88 337 TYR A C 1
ATOM 2629 O O . TYR A 1 337 ? -12.545 19.111 -17.722 1.00 89.88 337 TYR A O 1
ATOM 2637 N N . ASP A 1 338 ? -10.736 19.257 -19.051 1.00 87.75 338 ASP A N 1
ATOM 2638 C CA . ASP A 1 338 ? -11.273 20.121 -20.103 1.00 87.75 338 ASP A CA 1
ATOM 2639 C C . ASP A 1 338 ? -12.089 19.354 -21.158 1.00 87.75 338 ASP A C 1
ATOM 2641 O O . ASP A 1 338 ? -12.817 19.974 -21.934 1.00 87.75 338 ASP A O 1
ATOM 2645 N N . ARG A 1 339 ? -12.014 18.016 -21.172 1.00 88.12 339 ARG A N 1
ATOM 2646 C CA . ARG A 1 339 ? -12.668 17.159 -22.168 1.00 88.12 339 ARG A CA 1
ATOM 2647 C C . ARG A 1 339 ? -13.680 16.200 -21.528 1.00 88.12 339 ARG A C 1
ATOM 2649 O O . ARG A 1 339 ? -13.487 15.741 -20.393 1.00 88.12 339 ARG A O 1
ATOM 2656 N N . PRO A 1 340 ? -14.800 15.903 -22.209 1.00 86.44 340 PRO A N 1
ATOM 2657 C CA . PRO A 1 340 ? -15.737 14.882 -21.754 1.00 86.44 340 PRO A CA 1
ATOM 2658 C C . PRO A 1 340 ? -15.154 13.480 -21.974 1.00 86.44 340 PRO A C 1
ATOM 2660 O O . PRO A 1 340 ? -14.447 13.261 -22.953 1.00 86.44 340 PRO A O 1
ATOM 2663 N N . MET A 1 341 ? -15.494 12.525 -21.102 1.00 87.25 341 MET A N 1
ATOM 2664 C CA . MET A 1 341 ? -15.140 11.104 -21.258 1.00 87.25 341 MET A CA 1
ATOM 2665 C C . MET A 1 341 ? -13.628 10.826 -21.382 1.00 87.25 341 MET A C 1
ATOM 2667 O O . MET A 1 341 ? -13.218 9.845 -21.998 1.00 87.25 341 MET A O 1
ATOM 2671 N N . GLU A 1 342 ? -12.781 11.663 -20.787 1.00 92.31 342 GLU A N 1
ATOM 2672 C CA . GLU A 1 342 ? -11.322 11.482 -20.755 1.00 92.31 342 GLU A CA 1
ATOM 2673 C C . GLU A 1 342 ? -10.790 11.507 -19.316 1.00 92.31 342 GLU A C 1
ATOM 2675 O O . GLU A 1 342 ? -9.742 12.082 -19.034 1.00 92.31 342 GLU A O 1
ATOM 2680 N N . LYS A 1 343 ? -11.535 10.923 -18.373 1.00 94.19 343 LYS A N 1
ATOM 2681 C CA . LYS A 1 343 ? -11.137 10.807 -16.965 1.00 94.19 343 LYS A CA 1
ATOM 2682 C C . LYS A 1 343 ? -11.343 9.383 -16.474 1.00 94.19 343 LYS A C 1
ATOM 2684 O O . LYS A 1 343 ? -12.325 8.743 -16.832 1.00 94.19 343 LYS A O 1
ATOM 2689 N N . LEU A 1 344 ? -10.478 8.907 -15.581 1.00 95.94 344 LEU A N 1
ATOM 2690 C CA . LEU A 1 344 ? -10.591 7.565 -14.994 1.00 95.94 344 LEU A CA 1
ATOM 2691 C C . LEU A 1 344 ? -11.948 7.331 -14.324 1.00 95.94 344 LEU A C 1
ATOM 2693 O O . LEU A 1 344 ? -12.554 6.278 -14.518 1.00 95.94 344 LEU A O 1
ATOM 2697 N N . SER A 1 345 ? -12.467 8.347 -13.628 1.00 94.12 345 SER A N 1
ATOM 2698 C CA . SER A 1 345 ? -13.780 8.281 -12.979 1.00 94.12 345 SER A CA 1
ATOM 2699 C C . SER A 1 345 ? -14.946 8.054 -13.946 1.00 94.12 345 SER A C 1
ATOM 2701 O O . SER A 1 345 ? -16.018 7.672 -13.498 1.00 94.12 345 SER A O 1
ATOM 2703 N N . ASP A 1 346 ? -14.759 8.285 -15.248 1.00 93.81 346 ASP A N 1
ATOM 2704 C CA . ASP A 1 346 ? -15.803 8.067 -16.254 1.00 93.81 346 ASP A CA 1
ATOM 2705 C C . ASP A 1 346 ? -15.909 6.580 -16.656 1.00 93.81 346 ASP A C 1
ATOM 2707 O O . ASP A 1 346 ? -16.900 6.181 -17.265 1.00 93.81 346 ASP A O 1
ATOM 2711 N N . TYR A 1 347 ? -14.902 5.758 -16.324 1.00 95.88 347 TYR A N 1
ATOM 2712 C CA . TYR A 1 347 ? -14.773 4.374 -16.799 1.00 95.88 347 TYR A CA 1
ATOM 2713 C C . TYR A 1 347 ? -14.650 3.329 -15.693 1.00 95.88 347 TYR A C 1
ATOM 2715 O O . TYR A 1 347 ? -14.988 2.174 -15.939 1.00 95.88 347 TYR A O 1
ATOM 2723 N N . ALA A 1 348 ? -14.154 3.688 -14.507 1.00 95.56 348 ALA A N 1
ATOM 2724 C CA . ALA A 1 348 ? -13.975 2.736 -13.416 1.00 95.56 348 ALA A CA 1
ATOM 2725 C C . ALA A 1 348 ? -14.027 3.395 -12.032 1.00 95.56 348 ALA A C 1
ATOM 2727 O O . ALA A 1 348 ? -13.609 4.538 -11.833 1.00 95.56 348 ALA A O 1
ATOM 2728 N N . ILE A 1 349 ? -14.479 2.616 -11.052 1.00 95.94 349 ILE A N 1
ATOM 2729 C CA . ILE A 1 349 ? -14.235 2.854 -9.628 1.00 95.94 349 ILE A CA 1
ATOM 2730 C C . ILE A 1 349 ? -12.865 2.268 -9.305 1.00 95.94 349 ILE A C 1
ATOM 2732 O O . ILE A 1 349 ? -12.536 1.176 -9.768 1.00 95.94 349 ILE A O 1
ATOM 2736 N N . THR A 1 350 ? -12.051 2.974 -8.523 1.00 95.56 350 THR A N 1
ATOM 2737 C CA . THR A 1 350 ? -10.667 2.551 -8.299 1.00 95.56 350 THR A CA 1
ATOM 2738 C C . THR A 1 350 ? -10.285 2.450 -6.842 1.00 95.56 350 THR A C 1
ATOM 2740 O O . THR A 1 350 ? -10.789 3.178 -5.989 1.00 95.56 350 THR A O 1
ATOM 2743 N N . SER A 1 351 ? -9.348 1.559 -6.556 1.00 96.19 351 SER A N 1
ATOM 2744 C CA . SER A 1 351 ? -8.718 1.410 -5.245 1.00 96.19 351 SER A CA 1
ATOM 2745 C C . SER A 1 351 ? -7.225 1.216 -5.394 1.00 96.19 351 SER A C 1
ATOM 2747 O O . SER A 1 351 ? -6.744 0.944 -6.490 1.00 96.19 351 SER A O 1
ATOM 2749 N N . TYR A 1 352 ? -6.500 1.360 -4.296 1.00 95.31 352 TYR A N 1
ATOM 2750 C CA . TYR A 1 352 ? -5.082 1.052 -4.217 1.00 95.31 352 TYR A CA 1
ATOM 2751 C C . TYR A 1 352 ? -4.853 -0.182 -3.349 1.00 95.31 352 TYR A C 1
ATOM 2753 O O . TYR A 1 352 ? -5.679 -0.526 -2.504 1.00 95.31 352 TYR A O 1
ATOM 2761 N N . THR A 1 353 ? -3.712 -0.833 -3.523 1.00 92.69 353 THR A N 1
ATOM 2762 C CA . THR A 1 353 ? -3.216 -1.820 -2.566 1.00 92.69 353 THR A CA 1
ATOM 2763 C C . THR A 1 353 ? -1.693 -1.735 -2.466 1.00 92.69 353 THR A C 1
ATOM 2765 O O . THR A 1 353 ? -1.036 -1.633 -3.508 1.00 92.69 353 THR A O 1
ATOM 2768 N N . PRO A 1 354 ? -1.108 -1.777 -1.253 1.00 89.69 354 PRO A N 1
ATOM 2769 C CA . PRO A 1 354 ? 0.345 -1.783 -1.097 1.00 89.69 354 PRO A CA 1
ATOM 2770 C C . PRO A 1 354 ? 0.961 -3.102 -1.587 1.00 89.69 354 PRO A C 1
ATOM 2772 O O . PRO A 1 354 ? 2.049 -3.110 -2.150 1.00 89.69 354 PRO A O 1
ATOM 2775 N N . THR A 1 355 ? 0.243 -4.216 -1.423 1.00 90.56 355 THR A N 1
ATOM 2776 C CA . THR A 1 355 ? 0.684 -5.560 -1.816 1.00 90.56 355 THR A CA 1
ATOM 2777 C C . THR A 1 355 ? -0.488 -6.383 -2.341 1.00 90.56 355 THR A C 1
ATOM 2779 O O . THR A 1 355 ? -1.655 -6.080 -2.071 1.00 90.56 355 THR A O 1
ATOM 2782 N N . LEU A 1 356 ? -0.210 -7.449 -3.088 1.00 92.06 356 LEU A N 1
ATOM 2783 C CA . LEU A 1 356 ? -1.245 -8.402 -3.498 1.00 92.06 356 LEU A CA 1
ATOM 2784 C C . LEU A 1 356 ? -1.691 -9.273 -2.320 1.00 92.06 356 LEU A C 1
ATOM 2786 O O . LEU A 1 356 ? -2.867 -9.631 -2.229 1.00 92.06 356 LEU A O 1
ATOM 2790 N N . ALA A 1 357 ? -0.778 -9.566 -1.391 1.00 87.62 357 ALA A N 1
ATOM 2791 C CA . ALA A 1 357 ? -1.050 -10.306 -0.167 1.00 87.62 357 ALA A CA 1
ATOM 2792 C C . ALA A 1 357 ? -2.169 -9.668 0.674 1.00 87.62 357 ALA A C 1
ATOM 2794 O O . ALA A 1 357 ? -2.986 -10.394 1.244 1.00 87.62 357 ALA A O 1
ATOM 2795 N N . ALA A 1 358 ? -2.263 -8.333 0.690 1.00 85.94 358 ALA A N 1
ATOM 2796 C CA . ALA A 1 358 ? -3.318 -7.600 1.394 1.00 85.94 358 ALA A CA 1
ATOM 2797 C C . ALA A 1 358 ? -4.736 -7.884 0.854 1.00 85.94 358 ALA A C 1
ATOM 2799 O O . ALA A 1 358 ? -5.711 -7.739 1.587 1.00 85.94 358 ALA A O 1
ATOM 2800 N N . LEU A 1 359 ? -4.864 -8.335 -0.400 1.00 88.50 359 LEU A N 1
ATOM 2801 C CA . LEU A 1 359 ? -6.150 -8.650 -1.035 1.00 88.50 359 LEU A CA 1
ATOM 2802 C C . LEU A 1 359 ? -6.513 -10.144 -0.962 1.00 88.50 359 LEU A C 1
ATOM 2804 O O . LEU A 1 359 ? -7.597 -10.547 -1.398 1.00 88.50 359 LEU A O 1
ATOM 2808 N N . LEU A 1 360 ? -5.620 -10.997 -0.444 1.00 86.19 360 LEU A N 1
ATOM 2809 C CA . LEU A 1 360 ? -5.824 -12.444 -0.477 1.00 86.19 360 LEU A CA 1
ATOM 2810 C C . LEU A 1 360 ? -6.998 -12.896 0.413 1.00 86.19 360 LEU A C 1
ATOM 2812 O O . LEU A 1 360 ? -7.143 -12.423 1.543 1.00 86.19 360 LEU A O 1
ATOM 2816 N N . PRO A 1 361 ? -7.791 -13.896 -0.031 1.00 65.12 361 PRO A N 1
ATOM 2817 C CA . PRO A 1 361 ? -8.908 -14.449 0.735 1.00 65.12 361 PRO A CA 1
ATOM 2818 C C . PRO A 1 361 ? -8.555 -14.902 2.154 1.00 65.12 361 PRO A C 1
ATOM 2820 O O . PRO A 1 361 ? -9.332 -14.690 3.074 1.00 65.12 361 PRO A O 1
ATOM 2823 N N . SER A 1 362 ? -7.374 -15.490 2.342 1.00 55.50 362 SER A N 1
ATOM 2824 C CA . SER A 1 362 ? -6.905 -16.014 3.631 1.00 55.50 362 SER A CA 1
ATOM 2825 C C . SER A 1 362 ? -6.584 -14.928 4.663 1.00 55.50 362 SER A C 1
ATOM 2827 O O . SER A 1 362 ? -6.519 -15.228 5.849 1.00 55.50 362 SER A O 1
ATOM 2829 N N . SER A 1 363 ? -6.411 -13.674 4.230 1.00 55.22 363 SER A N 1
ATOM 2830 C CA . SER A 1 363 ? -6.277 -12.517 5.127 1.00 55.22 363 SER A CA 1
ATOM 2831 C C . SER A 1 363 ? -7.634 -12.106 5.732 1.00 55.22 363 SER A C 1
ATOM 2833 O O . SER A 1 363 ? -7.725 -11.235 6.594 1.00 55.22 363 SER A O 1
ATOM 2835 N N . ARG A 1 364 ? -8.734 -12.742 5.299 1.00 59.06 364 ARG A N 1
ATOM 2836 C CA . ARG A 1 364 ? -10.100 -12.330 5.627 1.00 59.06 364 ARG A CA 1
ATOM 2837 C C . ARG A 1 364 ? -10.639 -13.148 6.790 1.00 59.06 364 ARG A C 1
ATOM 2839 O O . ARG A 1 364 ? -10.800 -14.360 6.710 1.00 59.06 364 ARG A O 1
ATOM 2846 N N . THR A 1 365 ? -11.037 -12.440 7.839 1.00 51.50 365 THR A N 1
ATOM 2847 C CA . THR A 1 365 ? -11.977 -12.944 8.852 1.00 51.50 365 THR A CA 1
ATOM 2848 C C . THR A 1 365 ? -13.268 -12.122 8.856 1.00 51.50 365 THR A C 1
ATOM 2850 O O . THR A 1 365 ? -13.933 -12.014 9.879 1.00 51.50 365 THR A O 1
ATOM 2853 N N . CYS A 1 366 ? -13.636 -11.505 7.727 1.00 49.03 366 CYS A N 1
ATOM 2854 C CA . CYS A 1 366 ? -14.862 -10.715 7.643 1.00 49.03 366 CYS A CA 1
ATOM 2855 C C . CYS A 1 366 ? -16.079 -11.652 7.701 1.00 49.03 366 CYS A C 1
ATOM 2857 O O . CYS A 1 366 ? -16.325 -12.430 6.777 1.00 49.03 366 CYS A O 1
ATOM 2859 N N . THR A 1 367 ? -16.784 -11.635 8.830 1.00 50.75 367 THR A N 1
ATOM 2860 C CA . THR A 1 367 ? -18.032 -12.368 9.039 1.00 50.75 367 THR A CA 1
ATOM 2861 C C . THR A 1 367 ? -19.188 -11.590 8.426 1.00 50.75 367 THR A C 1
ATOM 2863 O O . THR A 1 367 ? -19.185 -10.366 8.419 1.00 50.75 367 THR A O 1
ATOM 2866 N N . THR A 1 368 ? -20.229 -12.291 7.979 1.00 54.06 368 THR A N 1
ATOM 2867 C CA . THR A 1 368 ? -21.507 -11.726 7.496 1.00 54.06 368 THR A CA 1
ATOM 2868 C C . THR A 1 368 ? -22.327 -11.029 8.599 1.00 54.06 368 THR A C 1
ATOM 2870 O O . THR A 1 368 ? -23.549 -10.947 8.514 1.00 54.06 368 THR A O 1
ATOM 2873 N N . SER A 1 369 ? -21.682 -10.600 9.685 1.00 64.88 369 SER A N 1
ATOM 2874 C CA . SER A 1 369 ? -22.300 -9.895 10.802 1.00 64.88 369 SER A CA 1
ATOM 2875 C C . SER A 1 369 ? -22.602 -8.452 10.418 1.00 64.88 369 SER A C 1
ATOM 2877 O O . SER A 1 369 ? -21.820 -7.820 9.706 1.00 64.88 369 SER A O 1
ATOM 2879 N N . SER A 1 370 ? -23.704 -7.913 10.939 1.00 75.44 370 SER A N 1
ATOM 2880 C CA . SER A 1 370 ? -24.023 -6.493 10.804 1.00 75.44 370 SER A CA 1
ATOM 2881 C C . SER A 1 370 ? -22.841 -5.634 11.274 1.00 75.44 370 SER A C 1
ATOM 2883 O O . SER A 1 370 ? -22.256 -5.941 12.320 1.00 75.44 370 SER A O 1
ATOM 2885 N N . PRO A 1 371 ? -22.466 -4.577 10.532 1.00 84.75 371 PRO A N 1
ATOM 2886 C CA . PRO A 1 371 ? -21.360 -3.719 10.926 1.00 84.75 371 PRO A CA 1
ATOM 2887 C C . PRO A 1 371 ? -21.679 -3.020 12.254 1.00 84.75 371 PRO A C 1
ATOM 2889 O O . PRO A 1 371 ? -22.835 -2.730 12.552 1.00 84.75 371 PRO A O 1
ATOM 2892 N N . SER A 1 372 ? -20.649 -2.732 13.044 1.00 91.38 372 SER A N 1
ATOM 2893 C CA . SER A 1 372 ? -20.699 -1.878 14.232 1.00 91.38 372 SER A CA 1
ATOM 2894 C C . SER A 1 372 ? -19.693 -0.741 14.082 1.00 91.38 372 SER A C 1
ATOM 2896 O O . SER A 1 372 ? -18.588 -0.951 13.581 1.00 91.38 372 SER A O 1
ATOM 2898 N N . LEU A 1 373 ? -20.063 0.473 14.492 1.00 94.44 373 LEU A N 1
ATOM 2899 C CA . LEU A 1 373 ? -19.275 1.677 14.242 1.00 94.44 373 LEU A CA 1
ATOM 2900 C C . LEU A 1 373 ? -18.700 2.293 15.521 1.00 94.44 373 LEU A C 1
ATOM 2902 O O . LEU A 1 373 ? -19.420 2.607 16.464 1.00 94.44 373 LEU A O 1
ATOM 2906 N N . LEU A 1 374 ? -17.393 2.524 15.521 1.00 97.00 374 LEU A N 1
ATOM 2907 C CA . LEU A 1 374 ? -16.719 3.421 16.449 1.00 97.00 374 LEU A CA 1
ATOM 2908 C C . LEU A 1 374 ? -16.429 4.742 15.737 1.00 97.00 374 LEU A C 1
ATOM 2910 O O . LEU A 1 374 ? -15.738 4.748 14.723 1.00 97.00 374 LEU A O 1
ATOM 2914 N N . THR A 1 375 ? -16.897 5.859 16.281 1.00 97.44 375 THR A N 1
ATOM 2915 C CA . THR A 1 375 ? -16.531 7.200 15.810 1.00 97.44 375 THR A CA 1
ATOM 2916 C C . THR A 1 375 ? -15.682 7.911 16.854 1.00 97.44 375 THR A C 1
ATOM 2918 O O . THR A 1 375 ? -16.108 8.037 18.004 1.00 97.44 375 THR A O 1
ATOM 2921 N N . VAL A 1 376 ? -14.509 8.395 16.459 1.00 97.50 376 VAL A N 1
ATOM 2922 C CA . VAL A 1 376 ? -13.577 9.123 17.322 1.00 97.50 376 VAL A CA 1
ATOM 2923 C C . VAL A 1 376 ? -13.410 10.542 16.801 1.00 97.50 376 VAL A C 1
ATOM 2925 O O . VAL A 1 376 ? -13.078 10.726 15.632 1.00 97.50 376 VAL A O 1
ATOM 2928 N N . GLY A 1 377 ? -13.635 11.526 17.667 1.00 95.88 377 GLY A N 1
ATOM 2929 C CA . GLY A 1 377 ? -13.483 12.946 17.370 1.00 95.88 377 GLY A CA 1
ATOM 2930 C C . GLY A 1 377 ? -12.484 13.605 18.306 1.00 95.88 377 GLY A C 1
ATOM 2931 O O . GLY A 1 377 ? -12.531 13.400 19.519 1.00 95.88 377 GLY A O 1
ATOM 2932 N N . GLN A 1 378 ? -11.589 14.419 17.751 1.00 93.94 378 GLN A N 1
ATOM 2933 C CA . GLN A 1 378 ? -10.768 15.324 18.547 1.00 93.94 378 GLN A CA 1
ATOM 2934 C C . GLN A 1 378 ? -10.693 16.716 17.910 1.00 93.94 378 GLN A C 1
ATOM 2936 O O . GLN A 1 378 ? -9.724 17.071 17.239 1.00 93.94 378 GLN A O 1
ATOM 2941 N N . ALA A 1 379 ? -11.735 17.522 18.135 1.00 91.12 379 ALA A N 1
ATOM 2942 C CA . ALA A 1 379 ? -11.828 18.882 17.599 1.00 91.12 379 ALA A CA 1
ATOM 2943 C C . ALA A 1 379 ? -10.835 19.867 18.249 1.00 91.12 379 ALA A C 1
ATOM 2945 O O . ALA A 1 379 ? -10.402 20.823 17.606 1.00 91.12 379 ALA A O 1
ATOM 2946 N N . ALA A 1 380 ? -10.470 19.651 19.517 1.00 89.44 380 ALA A N 1
ATOM 2947 C CA . ALA A 1 380 ? -9.614 20.549 20.293 1.00 89.44 380 ALA A CA 1
ATOM 2948 C C . ALA A 1 380 ? -8.405 19.790 20.858 1.00 89.44 380 ALA A C 1
ATOM 2950 O O . ALA A 1 380 ? -8.325 19.508 22.053 1.00 89.44 380 ALA A O 1
ATOM 2951 N N . THR A 1 381 ? -7.458 19.459 19.978 1.00 86.12 381 THR A N 1
ATOM 2952 C CA . THR A 1 381 ? -6.190 18.835 20.383 1.00 86.12 381 THR A CA 1
ATOM 2953 C C . THR A 1 381 ? -5.262 19.892 21.000 1.00 86.12 381 THR A C 1
ATOM 2955 O O . THR A 1 381 ? -5.068 20.948 20.388 1.00 86.12 381 THR A O 1
ATOM 2958 N N . PRO A 1 382 ? -4.660 19.651 22.181 1.00 79.56 382 PRO A N 1
ATOM 2959 C CA . PRO A 1 382 ? -3.675 20.564 22.757 1.00 79.56 382 PRO A CA 1
ATOM 2960 C C . PRO A 1 382 ? -2.538 20.890 21.774 1.00 79.56 382 PRO A C 1
ATOM 2962 O O . PRO A 1 382 ? -1.998 19.996 21.131 1.00 79.56 382 PRO A O 1
ATOM 2965 N N . ASN A 1 383 ? -2.150 22.166 21.687 1.00 82.50 383 ASN A N 1
ATOM 2966 C CA . ASN A 1 383 ? -1.074 22.675 20.817 1.00 82.50 383 ASN A CA 1
ATOM 2967 C C . ASN A 1 383 ? -1.302 22.536 19.298 1.00 82.50 383 ASN A C 1
ATOM 2969 O O . ASN A 1 383 ? -0.362 22.729 18.530 1.00 82.50 383 ASN A O 1
ATOM 2973 N N . MET A 1 384 ? -2.527 22.251 18.850 1.00 84.56 384 MET A N 1
ATOM 2974 C CA . MET A 1 384 ? -2.873 22.199 17.426 1.00 84.56 384 MET A CA 1
ATOM 2975 C C . MET A 1 384 ? -4.021 23.150 17.086 1.00 84.56 384 MET A C 1
ATOM 2977 O O . MET A 1 384 ? -4.727 23.652 17.963 1.00 84.56 384 MET A O 1
ATOM 2981 N N . SER A 1 385 ? -4.211 23.408 15.792 1.00 86.38 385 SER A N 1
ATOM 2982 C CA . SER A 1 385 ? -5.344 24.195 15.311 1.00 86.38 385 SER A CA 1
ATOM 2983 C C . SER A 1 385 ? -6.674 23.472 15.586 1.00 86.38 385 SER A C 1
ATOM 2985 O O . SER A 1 385 ? -6.744 22.246 15.461 1.00 86.38 385 SER A O 1
ATOM 2987 N N . PRO A 1 386 ? -7.747 24.194 15.957 1.00 89.12 386 PRO A N 1
ATOM 2988 C CA . PRO A 1 386 ? -9.062 23.584 16.127 1.00 89.12 386 PRO A CA 1
ATOM 2989 C C . PRO A 1 386 ? -9.618 23.005 14.817 1.00 89.12 386 PRO A C 1
ATOM 2991 O O . PRO A 1 386 ? -9.481 23.627 13.764 1.00 89.12 386 PRO A O 1
ATOM 2994 N N . LEU A 1 387 ? -10.307 21.866 14.915 1.00 90.75 387 LEU A N 1
ATOM 2995 C CA . LEU A 1 387 ? -11.032 21.194 13.828 1.00 90.75 387 LEU A CA 1
ATOM 2996 C C . LEU A 1 387 ? -12.540 21.149 14.148 1.00 90.75 387 LEU A C 1
ATOM 2998 O O . LEU A 1 387 ? -13.057 20.112 14.566 1.00 90.75 387 LEU A O 1
ATOM 3002 N N . PRO A 1 388 ? -13.270 22.277 14.062 1.00 91.50 388 PRO A N 1
ATOM 3003 C CA . PRO A 1 388 ? -14.706 22.306 14.358 1.00 91.50 388 PRO A CA 1
ATOM 3004 C C . PRO A 1 388 ? -15.547 21.450 13.393 1.00 91.50 388 PRO A C 1
ATOM 3006 O O . PRO A 1 388 ? -16.642 21.009 13.759 1.00 91.50 388 PRO A O 1
ATOM 3009 N N . GLY A 1 389 ? -15.051 21.197 12.178 1.00 91.38 389 GLY A N 1
ATOM 3010 C CA . GLY A 1 389 ? -15.662 20.300 11.201 1.00 91.38 389 GLY A CA 1
ATOM 3011 C C . GLY A 1 389 ? -15.826 18.884 11.742 1.00 91.38 389 GLY A C 1
ATOM 3012 O O . GLY A 1 389 ? -16.895 18.311 11.553 1.00 91.38 389 GLY A O 1
ATOM 3013 N N . THR A 1 390 ? -14.872 18.385 12.534 1.00 91.12 390 THR A N 1
ATOM 3014 C CA . THR A 1 390 ? -14.942 17.082 13.221 1.00 91.12 390 THR A CA 1
ATOM 3015 C C . THR A 1 390 ? -16.255 16.881 13.981 1.00 91.12 390 THR A C 1
ATOM 3017 O O . THR A 1 390 ? -16.901 15.844 13.855 1.00 91.12 390 THR A O 1
ATOM 3020 N N . THR A 1 391 ? -16.710 17.871 14.756 1.00 93.75 391 THR A N 1
ATOM 3021 C CA . THR A 1 391 ? -17.966 17.744 15.520 1.00 93.75 391 THR A CA 1
ATOM 3022 C C . THR A 1 391 ? -19.181 17.642 14.594 1.00 93.75 391 THR A C 1
ATOM 3024 O O . THR A 1 391 ? -20.112 16.884 14.867 1.00 93.75 391 THR A O 1
ATOM 3027 N N . THR A 1 392 ? -19.160 18.379 13.481 1.00 95.00 392 THR A N 1
ATOM 3028 C CA . THR A 1 392 ? -20.220 18.334 12.461 1.00 95.00 392 THR A CA 1
ATOM 3029 C C . THR A 1 392 ? -20.217 16.993 11.729 1.00 95.00 392 THR A C 1
ATOM 3031 O O . THR A 1 392 ? -21.270 16.391 11.537 1.00 95.00 392 THR A O 1
ATOM 3034 N N . GLU A 1 393 ? -19.031 16.505 11.370 1.00 95.38 393 GLU A N 1
ATOM 3035 C CA . GLU A 1 393 ? -18.810 15.210 10.733 1.00 95.38 393 GLU A CA 1
ATOM 3036 C C . GLU A 1 393 ? -19.387 14.073 11.581 1.00 95.38 393 GLU A C 1
ATOM 3038 O O . GLU A 1 393 ? -20.209 13.300 11.091 1.00 95.38 393 GLU A O 1
ATOM 3043 N N . LEU A 1 394 ? -19.057 14.019 12.876 1.00 95.94 394 LEU A N 1
ATOM 3044 C CA . LEU A 1 394 ? -19.582 12.981 13.767 1.00 95.94 394 LEU A CA 1
ATOM 3045 C C . LEU A 1 394 ? -21.107 13.038 13.927 1.00 95.94 394 LEU A C 1
ATOM 3047 O O . LEU A 1 394 ? -21.759 11.992 13.975 1.00 95.94 394 LEU A O 1
ATOM 3051 N N . ALA A 1 395 ? -21.684 14.242 13.992 1.00 95.56 395 ALA A N 1
ATOM 3052 C CA . ALA A 1 395 ? -23.132 14.414 14.073 1.00 95.56 395 ALA A CA 1
ATOM 3053 C C . ALA A 1 395 ? -23.837 13.878 12.816 1.00 95.56 395 ALA A C 1
ATOM 3055 O O . ALA A 1 395 ? -24.786 13.103 12.937 1.00 95.56 395 ALA A O 1
ATOM 3056 N N . MET A 1 396 ? -23.326 14.210 11.625 1.00 95.38 396 MET A N 1
ATOM 3057 C CA . MET A 1 396 ? -23.863 13.715 10.352 1.00 95.38 396 MET A CA 1
ATOM 3058 C C . MET A 1 396 ? -23.769 12.192 10.253 1.00 95.38 396 MET A C 1
ATOM 3060 O O . MET A 1 396 ? -24.745 11.536 9.899 1.00 95.38 396 MET A O 1
ATOM 3064 N N . ILE A 1 397 ? -22.630 11.606 10.636 1.00 94.31 397 ILE A N 1
ATOM 3065 C CA . ILE A 1 397 ? -22.460 10.147 10.640 1.00 94.31 397 ILE A CA 1
ATOM 3066 C C . ILE A 1 397 ? -23.521 9.493 11.522 1.00 94.31 397 ILE A C 1
ATOM 3068 O O . ILE A 1 397 ? -24.181 8.555 11.082 1.00 94.31 397 ILE A O 1
ATOM 3072 N N . LYS A 1 398 ? -23.734 10.009 12.737 1.00 93.06 398 LYS A N 1
ATOM 3073 C CA . LYS A 1 398 ? -24.719 9.469 13.680 1.00 93.06 398 LYS A CA 1
ATOM 3074 C C . LYS A 1 398 ? -26.141 9.460 13.113 1.00 93.06 398 LYS A C 1
ATOM 3076 O O . LYS A 1 398 ? -26.879 8.512 13.366 1.00 93.06 398 LYS A O 1
ATOM 3081 N N . GLU A 1 399 ? -26.514 10.466 12.323 1.00 93.25 399 GLU A N 1
ATOM 3082 C CA . GLU A 1 399 ? -27.818 10.536 11.648 1.00 93.25 399 GLU A CA 1
ATOM 3083 C C . GLU A 1 399 ? -27.983 9.495 10.530 1.00 93.25 399 GLU A C 1
ATOM 3085 O O . GLU A 1 399 ? -29.109 9.124 10.194 1.00 93.25 399 GLU A O 1
ATOM 3090 N N . ARG A 1 400 ? -26.882 8.995 9.952 1.00 92.31 400 ARG A N 1
ATOM 3091 C CA . ARG A 1 400 ? -26.907 7.966 8.898 1.00 92.31 400 ARG A CA 1
ATOM 3092 C C . ARG A 1 400 ? -26.973 6.540 9.424 1.00 92.31 400 ARG A C 1
ATOM 3094 O O . ARG A 1 400 ? -27.179 5.633 8.622 1.00 92.31 400 ARG A O 1
ATOM 3101 N N . ILE A 1 401 ? -26.794 6.323 10.726 1.00 89.19 401 ILE A N 1
ATOM 3102 C CA . ILE A 1 401 ? -26.743 4.982 11.316 1.00 89.19 401 ILE A CA 1
ATOM 3103 C C . ILE A 1 401 ? -28.166 4.495 11.634 1.00 89.19 401 ILE A C 1
ATOM 3105 O O . ILE A 1 401 ? -28.848 5.091 12.470 1.00 89.19 401 ILE A O 1
ATOM 3109 N N . PRO A 1 402 ? -28.629 3.390 11.021 1.00 86.56 402 PRO A N 1
ATOM 3110 C CA . PRO A 1 402 ? -29.891 2.753 11.369 1.00 86.56 402 PRO A CA 1
ATOM 3111 C C . PRO A 1 402 ? -29.926 2.312 12.836 1.00 86.56 402 PRO A C 1
ATOM 3113 O O . PRO A 1 402 ? -28.923 1.860 13.385 1.00 86.56 402 PRO A O 1
ATOM 3116 N N . SER A 1 403 ? -31.112 2.314 13.448 1.00 82.50 403 SER A N 1
ATOM 3117 C CA . SER A 1 403 ? -31.313 1.963 14.865 1.00 82.50 403 SER A CA 1
ATOM 3118 C C . SER A 1 403 ? -30.861 0.549 15.267 1.00 82.50 403 SER A C 1
ATOM 3120 O O . SER A 1 403 ? -30.747 0.267 16.456 1.00 82.50 403 SER A O 1
ATOM 3122 N N . GLY A 1 404 ? -30.630 -0.349 14.304 1.00 83.12 404 GLY A N 1
ATOM 3123 C CA . GLY A 1 404 ? -30.145 -1.715 14.535 1.00 83.12 404 GLY A CA 1
ATOM 3124 C C . GLY A 1 404 ? -28.620 -1.874 14.536 1.00 83.12 404 GLY A C 1
ATOM 3125 O O . GLY A 1 404 ? -28.136 -2.972 14.802 1.00 83.12 404 GLY A O 1
ATOM 3126 N N . ILE A 1 405 ? -27.859 -0.820 14.228 1.00 87.19 405 ILE A N 1
ATOM 3127 C CA . ILE A 1 405 ? -26.393 -0.857 14.160 1.00 87.19 405 ILE A CA 1
ATOM 3128 C C . ILE A 1 405 ? -25.804 -0.266 15.443 1.00 87.19 405 ILE A C 1
ATOM 3130 O O . ILE A 1 405 ? -26.106 0.864 15.823 1.00 87.19 405 ILE A O 1
ATOM 3134 N N . SER A 1 406 ? -24.940 -1.033 16.114 1.00 91.50 406 SER A N 1
ATOM 3135 C CA . SER A 1 406 ? -24.240 -0.555 17.310 1.00 91.50 406 SER A CA 1
ATOM 3136 C C . SER A 1 406 ? -23.269 0.566 16.944 1.00 91.50 406 SER A C 1
ATOM 3138 O O . SER A 1 406 ? -22.423 0.384 16.066 1.00 91.50 406 SER A O 1
ATOM 3140 N N . CYS A 1 407 ? -23.369 1.704 17.633 1.00 93.75 407 CYS A N 1
ATOM 3141 C CA . CYS A 1 407 ? -22.489 2.851 17.443 1.00 93.75 407 CYS A CA 1
ATOM 3142 C C . CYS A 1 407 ? -21.970 3.378 18.784 1.00 93.75 407 CYS A C 1
ATOM 3144 O O . CYS A 1 407 ? -22.761 3.710 19.669 1.00 93.75 407 CYS A O 1
ATOM 3146 N N . LYS A 1 408 ? -20.648 3.524 18.913 1.00 96.31 408 LYS A N 1
ATOM 3147 C CA . LYS A 1 408 ? -19.996 4.198 20.044 1.00 96.31 408 LYS A CA 1
ATOM 3148 C C . LYS A 1 408 ? -19.265 5.435 19.553 1.00 96.31 408 LYS A C 1
ATOM 3150 O O . LYS A 1 408 ? -18.453 5.352 18.639 1.00 96.31 408 LYS A O 1
ATOM 3155 N N . GLN A 1 409 ? -19.524 6.562 20.205 1.00 97.06 409 GLN A N 1
ATOM 3156 C CA . GLN A 1 409 ? -18.833 7.819 19.946 1.00 97.06 409 GLN A CA 1
ATOM 3157 C C . GLN A 1 409 ? -17.891 8.144 21.108 1.00 97.06 409 GLN A C 1
ATOM 3159 O O . GLN A 1 409 ? -18.323 8.161 22.260 1.00 97.06 409 GLN A O 1
ATOM 3164 N N . LEU A 1 410 ? -16.618 8.388 20.796 1.00 96.69 410 LEU A N 1
ATOM 3165 C CA . LEU A 1 410 ? -15.598 8.905 21.708 1.00 96.69 410 LEU A CA 1
ATOM 3166 C C . LEU A 1 410 ? -15.159 10.276 21.192 1.00 96.69 410 LEU A C 1
ATOM 3168 O O . LEU A 1 410 ? -14.575 10.372 20.122 1.00 96.69 410 LEU A O 1
ATOM 3172 N N . ASP A 1 411 ? -15.471 11.340 21.920 1.00 94.88 411 ASP A N 1
ATOM 3173 C CA . ASP A 1 411 ? -15.196 12.717 21.500 1.00 94.88 411 ASP A CA 1
ATOM 3174 C C . ASP A 1 411 ? -14.563 13.538 22.632 1.00 94.88 411 ASP A C 1
ATOM 3176 O O . ASP A 1 411 ? -14.828 13.310 23.824 1.00 94.88 411 ASP A O 1
ATOM 3180 N N . GLY A 1 412 ? -13.702 14.483 22.258 1.00 92.00 412 GLY A N 1
ATOM 3181 C CA . GLY A 1 412 ? -13.008 15.387 23.168 1.00 92.00 412 GLY A CA 1
ATOM 3182 C C . GLY A 1 412 ? -12.237 14.632 24.248 1.00 92.00 412 GLY A C 1
ATOM 3183 O O . GLY A 1 412 ? -11.313 13.880 23.954 1.00 92.00 412 GLY A O 1
ATOM 3184 N N . LYS A 1 413 ? -12.632 14.810 25.516 1.00 92.62 413 LYS A N 1
ATOM 3185 C CA . LYS A 1 413 ? -11.969 14.181 26.674 1.00 92.62 413 LYS A CA 1
ATOM 3186 C C . LYS A 1 413 ? -12.128 12.662 26.745 1.00 92.62 413 LYS A C 1
ATOM 3188 O O . LYS A 1 413 ? -11.352 12.010 27.421 1.00 92.62 413 LYS A O 1
ATOM 3193 N N . SER A 1 414 ? -13.143 12.105 26.084 1.00 93.62 414 SER A N 1
ATOM 3194 C CA . SER A 1 414 ? -13.376 10.652 26.078 1.00 93.62 414 SER A CA 1
ATOM 3195 C C . SER A 1 414 ? -12.568 9.913 25.006 1.00 93.62 414 SER A C 1
ATOM 3197 O O . SER A 1 414 ? -12.490 8.685 25.029 1.00 93.62 414 SER A O 1
ATOM 3199 N N . ALA A 1 415 ? -11.951 10.646 24.075 1.00 94.12 415 ALA A N 1
ATOM 3200 C CA . ALA A 1 415 ? -11.079 10.106 23.040 1.00 94.12 415 ALA A CA 1
ATOM 3201 C C . ALA A 1 415 ? -9.654 9.895 23.581 1.00 94.12 415 ALA A C 1
ATOM 3203 O O . ALA A 1 415 ? -8.714 10.515 23.100 1.00 94.12 415 ALA A O 1
ATOM 3204 N N . GLU A 1 416 ? -9.501 9.063 24.610 1.00 95.19 416 GLU A N 1
ATOM 3205 C CA . GLU A 1 416 ? -8.197 8.664 25.164 1.00 95.19 416 GLU A CA 1
ATOM 3206 C C . GLU A 1 416 ? -7.611 7.473 24.392 1.00 95.19 416 GLU A C 1
ATOM 3208 O O . GLU A 1 416 ? -8.364 6.615 23.920 1.00 95.19 416 GLU A O 1
ATOM 3213 N N . VAL A 1 417 ? -6.281 7.370 24.299 1.00 94.94 417 VAL A N 1
ATOM 3214 C CA . VAL A 1 417 ? -5.581 6.326 23.523 1.00 94.94 417 VAL A CA 1
ATOM 3215 C C . VAL A 1 417 ? -6.041 4.922 23.914 1.00 94.94 417 VAL A C 1
ATOM 3217 O O . VAL A 1 417 ? -6.441 4.139 23.049 1.00 94.94 417 VAL A O 1
ATOM 3220 N N . LEU A 1 418 ? -6.049 4.603 25.211 1.00 94.81 418 LEU A N 1
ATOM 3221 C CA . LEU A 1 418 ? -6.457 3.280 25.697 1.00 94.81 418 LEU A CA 1
ATOM 3222 C C . LEU A 1 418 ? -7.941 2.997 25.431 1.00 94.81 418 LEU A C 1
ATOM 3224 O O . LEU A 1 418 ? -8.293 1.896 25.005 1.00 94.81 418 LEU A O 1
ATOM 3228 N N . SER A 1 419 ? -8.801 3.997 25.633 1.00 96.00 419 SER A N 1
ATOM 3229 C CA . SER A 1 419 ? -10.248 3.902 25.405 1.00 96.00 419 SER A CA 1
ATOM 3230 C C . SER A 1 419 ? -10.583 3.665 23.930 1.00 96.00 419 SER A C 1
ATOM 3232 O O . SER A 1 419 ? -11.463 2.859 23.608 1.00 96.00 419 SER A O 1
ATOM 3234 N N . VAL A 1 420 ? -9.866 4.339 23.027 1.00 96.25 420 VAL A N 1
ATOM 3235 C CA . VAL A 1 420 ? -9.990 4.151 21.578 1.00 96.25 420 VAL A CA 1
ATOM 3236 C C . VAL A 1 420 ? -9.481 2.770 21.177 1.00 96.25 420 VAL A C 1
ATOM 3238 O O . VAL A 1 420 ? -10.202 2.044 20.495 1.00 96.25 420 VAL A O 1
ATOM 3241 N N . LEU A 1 421 ? -8.294 2.365 21.637 1.00 94.12 421 LEU A N 1
ATOM 3242 C CA . LEU A 1 421 ? -7.701 1.073 21.288 1.00 94.12 421 LEU A CA 1
ATOM 3243 C C . LEU A 1 421 ? -8.561 -0.110 21.761 1.00 94.12 421 LEU A C 1
ATOM 3245 O O . LEU A 1 421 ? -8.733 -1.084 21.027 1.00 94.12 421 LEU A O 1
ATOM 3249 N N . ASP A 1 422 ? -9.140 -0.023 22.960 1.00 93.81 422 ASP A N 1
ATOM 3250 C CA . ASP A 1 422 ? -10.077 -1.024 23.479 1.00 93.81 422 ASP A CA 1
ATOM 3251 C C . ASP A 1 422 ? -11.369 -1.085 22.649 1.00 93.81 422 ASP A C 1
ATOM 3253 O O . ASP A 1 422 ? -11.810 -2.157 22.224 1.00 93.81 422 ASP A O 1
ATOM 3257 N N . ALA A 1 423 ? -11.940 0.074 22.308 1.00 95.19 423 ALA A N 1
ATOM 3258 C CA . ALA A 1 423 ? -13.117 0.129 21.451 1.00 95.19 423 ALA A CA 1
ATOM 3259 C C . ALA A 1 423 ? -12.828 -0.430 20.044 1.00 95.19 423 ALA A C 1
ATOM 3261 O O . ALA A 1 423 ? -13.641 -1.182 19.505 1.00 95.19 423 ALA A O 1
ATOM 3262 N N . MET A 1 424 ? -11.652 -0.165 19.470 1.00 94.75 424 MET A N 1
ATOM 3263 C CA . MET A 1 424 ? -11.243 -0.731 18.179 1.00 94.75 424 MET A CA 1
ATOM 3264 C C . MET A 1 424 ? -11.212 -2.264 18.188 1.00 94.75 424 MET A C 1
ATOM 3266 O O . MET A 1 424 ? -11.424 -2.869 17.141 1.00 94.75 424 MET A O 1
ATOM 3270 N N . LYS A 1 425 ? -11.021 -2.926 19.339 1.00 91.88 425 LYS A N 1
ATOM 3271 C CA . LYS A 1 425 ? -11.128 -4.396 19.440 1.00 91.88 425 LYS A CA 1
ATOM 3272 C C . LYS A 1 425 ? -12.561 -4.873 19.242 1.00 91.88 425 LYS A C 1
ATOM 3274 O O . LYS A 1 425 ? -12.769 -5.864 18.546 1.00 91.88 425 LYS A O 1
ATOM 3279 N N . SER A 1 426 ? -13.533 -4.134 19.767 1.00 91.19 426 SER A N 1
ATOM 3280 C CA . SER A 1 426 ? -14.944 -4.537 19.817 1.00 91.19 426 SER A CA 1
ATOM 3281 C C . SER A 1 426 ? -15.765 -4.134 18.586 1.00 91.19 426 SER A C 1
ATOM 3283 O O . SER A 1 426 ? -16.721 -4.824 18.242 1.00 91.19 426 SER A O 1
ATOM 3285 N N . TYR A 1 427 ? -15.411 -3.035 17.914 1.00 93.12 427 TYR A N 1
ATOM 3286 C CA . TYR A 1 427 ? -16.182 -2.493 16.786 1.00 93.12 427 TYR A CA 1
ATOM 3287 C C . TYR A 1 427 ? -15.573 -2.884 15.435 1.00 93.12 427 TYR A C 1
ATOM 3289 O O . TYR A 1 427 ? -14.350 -2.917 15.299 1.00 93.12 427 TYR A O 1
ATOM 3297 N N . SER A 1 428 ? -16.400 -3.218 14.440 1.00 91.81 428 SER A N 1
ATOM 3298 C CA . SER A 1 428 ? -15.925 -3.686 13.126 1.00 91.81 428 SER A CA 1
ATOM 3299 C C . SER A 1 428 ? -15.483 -2.540 12.214 1.00 91.81 428 SER A C 1
ATOM 3301 O O . SER A 1 428 ? -14.621 -2.736 11.358 1.00 91.81 428 SER A O 1
ATOM 3303 N N . CYS A 1 429 ? -16.067 -1.356 12.386 1.00 93.75 429 CYS A N 1
ATOM 3304 C CA . CYS A 1 429 ? -15.729 -0.138 11.665 1.00 93.75 429 CYS A CA 1
ATOM 3305 C C . CYS A 1 429 ? -15.175 0.914 12.629 1.00 93.75 429 CYS A C 1
ATOM 3307 O O . CYS A 1 429 ? -15.697 1.078 13.732 1.00 93.75 429 CYS A O 1
ATOM 3309 N N . VAL A 1 430 ? -14.170 1.669 12.190 1.00 96.12 430 VAL A N 1
ATOM 3310 C CA . VAL A 1 430 ? -13.647 2.833 12.913 1.00 96.12 430 VAL A CA 1
ATOM 3311 C C . VAL A 1 430 ? -13.641 4.058 12.008 1.00 96.12 430 VAL A C 1
ATOM 3313 O O . VAL A 1 430 ? -13.240 3.981 10.851 1.00 96.12 430 VAL A O 1
ATOM 3316 N N . HIS A 1 431 ? -14.078 5.193 12.536 1.00 97.38 431 HIS A N 1
ATOM 3317 C CA . HIS A 1 431 ? -13.950 6.508 11.928 1.00 97.38 431 HIS A CA 1
ATOM 3318 C C . HIS A 1 431 ? -13.110 7.388 12.848 1.00 97.38 431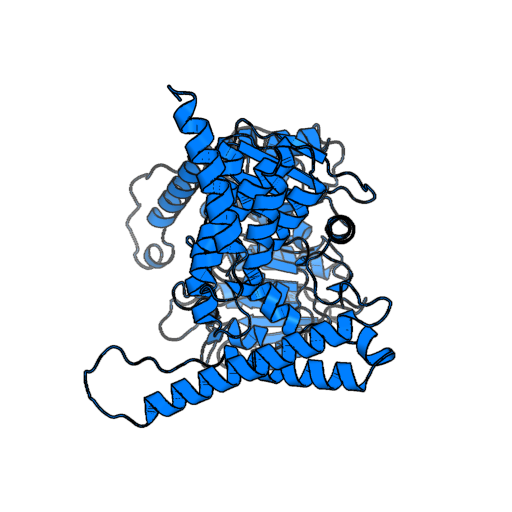 HIS A C 1
ATOM 3320 O O . HIS A 1 431 ? -13.488 7.590 14.001 1.00 97.38 431 HIS A O 1
ATOM 3326 N N . LEU A 1 432 ? -11.981 7.890 12.355 1.00 96.75 432 LEU A N 1
ATOM 3327 C CA . LEU A 1 432 ? -11.077 8.767 13.097 1.00 96.75 432 LEU A CA 1
ATOM 3328 C C . LEU A 1 432 ? -11.107 10.161 12.465 1.00 96.75 432 LEU A C 1
ATOM 3330 O O . LEU A 1 432 ? -10.565 10.334 11.377 1.00 96.75 432 LEU A O 1
ATOM 3334 N N . ALA A 1 433 ? -11.712 11.130 13.152 1.00 95.25 433 ALA A N 1
ATOM 3335 C CA . ALA A 1 433 ? -11.750 12.540 12.770 1.00 95.25 433 ALA A CA 1
ATOM 3336 C C . ALA A 1 433 ? -10.901 13.363 13.751 1.00 95.25 433 ALA A C 1
ATOM 3338 O O . ALA A 1 433 ? -11.330 13.734 14.848 1.00 95.25 433 ALA A O 1
ATOM 3339 N N . CYS A 1 434 ? -9.633 13.558 13.396 1.00 92.56 434 CYS A N 1
ATOM 3340 C CA . CYS A 1 434 ? -8.619 14.158 14.265 1.00 92.56 434 CYS A CA 1
ATOM 3341 C C . CYS A 1 434 ? -7.389 14.586 13.455 1.00 92.56 434 CYS A C 1
ATOM 3343 O O . CYS A 1 434 ? -7.292 14.342 12.251 1.00 92.56 434 CYS A O 1
ATOM 3345 N N . HIS A 1 435 ? -6.420 15.208 14.123 1.00 89.81 435 HIS A N 1
ATOM 3346 C CA . HIS A 1 435 ? -5.106 15.422 13.524 1.00 89.81 435 HIS A CA 1
ATOM 3347 C C . HIS A 1 435 ? -4.323 14.109 13.435 1.00 89.81 435 HIS A C 1
ATOM 3349 O O . HIS A 1 435 ? -4.410 13.254 14.315 1.00 89.81 435 HIS A O 1
ATOM 3355 N N . ALA A 1 436 ? -3.501 13.978 12.397 1.00 88.12 436 ALA A N 1
ATOM 3356 C CA . ALA A 1 436 ? -2.572 12.866 12.232 1.00 88.12 436 ALA A CA 1
ATOM 3357 C C . ALA A 1 436 ? -1.161 13.381 11.940 1.00 88.12 436 ALA A C 1
ATOM 3359 O O . ALA A 1 436 ? -0.985 14.456 11.365 1.00 88.12 436 ALA A O 1
ATOM 3360 N N . HIS A 1 437 ? -0.161 12.591 12.319 1.00 84.00 437 HIS A N 1
ATOM 3361 C CA . HIS A 1 437 ? 1.247 12.891 12.100 1.00 84.00 437 HIS A CA 1
ATOM 3362 C C . HIS A 1 437 ? 1.970 11.703 11.463 1.00 84.00 437 HIS A C 1
ATOM 3364 O O . HIS A 1 437 ? 1.766 10.556 11.859 1.00 84.00 437 HIS A O 1
ATOM 3370 N N . GLN A 1 438 ? 2.830 11.995 10.485 1.00 79.19 438 GLN A N 1
ATOM 3371 C CA . GLN A 1 438 ? 3.761 11.041 9.880 1.00 79.19 438 GLN A CA 1
ATOM 3372 C C . GLN A 1 438 ? 5.177 11.360 10.365 1.00 79.19 438 GLN A C 1
ATOM 3374 O O . GLN A 1 438 ? 5.697 12.440 10.075 1.00 79.19 438 GLN A O 1
ATOM 3379 N N . ASN A 1 439 ? 5.802 10.419 11.069 1.00 80.12 439 ASN A N 1
ATOM 3380 C CA . ASN A 1 439 ? 7.181 10.536 11.527 1.00 80.12 439 ASN A CA 1
ATOM 3381 C C . ASN A 1 439 ? 8.107 9.831 10.525 1.00 80.12 439 ASN A C 1
ATOM 3383 O O . ASN A 1 439 ? 8.217 8.612 10.528 1.00 80.12 439 ASN A O 1
ATOM 3387 N N . LEU A 1 440 ? 8.782 10.597 9.665 1.00 74.44 440 LEU A N 1
ATOM 3388 C CA . LEU A 1 440 ? 9.654 10.042 8.617 1.00 74.44 440 LEU A CA 1
ATOM 3389 C C . LEU A 1 440 ? 10.923 9.374 9.175 1.00 74.44 440 LEU A C 1
ATOM 3391 O O . LEU A 1 440 ? 11.498 8.504 8.535 1.00 74.44 440 LEU A O 1
ATOM 3395 N N . THR A 1 441 ? 11.377 9.776 10.364 1.00 72.44 441 THR A N 1
ATOM 3396 C CA . THR A 1 441 ? 12.563 9.187 11.008 1.00 72.44 441 THR A CA 1
ATOM 3397 C C . THR A 1 441 ? 12.256 7.882 11.733 1.00 72.44 441 THR A C 1
ATOM 3399 O O . THR A 1 441 ? 13.055 6.951 11.684 1.00 72.44 441 THR A O 1
ATOM 3402 N N . HIS A 1 442 ? 11.092 7.807 12.376 1.00 76.94 442 HIS A N 1
ATOM 3403 C CA . HIS A 1 442 ? 10.594 6.627 13.075 1.00 76.94 442 HIS A CA 1
ATOM 3404 C C . HIS A 1 442 ? 9.184 6.318 12.575 1.00 76.94 442 HIS A C 1
ATOM 3406 O O . HIS A 1 442 ? 8.198 6.692 13.214 1.00 76.94 442 HIS A O 1
ATOM 3412 N N . PRO A 1 443 ? 9.060 5.615 11.438 1.00 77.50 443 PRO A N 1
ATOM 3413 C CA . PRO A 1 443 ? 7.778 5.466 10.759 1.00 77.50 443 PRO A CA 1
ATOM 3414 C C . PRO A 1 443 ? 6.678 4.811 11.608 1.00 77.50 443 PRO A C 1
ATOM 3416 O O . PRO A 1 443 ? 5.505 5.165 11.481 1.00 77.50 443 PRO A O 1
ATOM 3419 N N . THR A 1 444 ? 7.051 3.929 12.545 1.00 79.44 444 THR A N 1
ATOM 3420 C CA . THR A 1 444 ? 6.118 3.291 13.497 1.00 79.44 444 THR A CA 1
ATOM 3421 C C . THR A 1 444 ? 5.547 4.233 14.564 1.00 79.44 444 THR A C 1
ATOM 3423 O O . THR A 1 444 ? 4.564 3.881 15.213 1.00 79.44 444 THR A O 1
ATOM 3426 N N . GLU A 1 445 ? 6.127 5.422 14.737 1.00 86.31 445 GLU A N 1
ATOM 3427 C CA . GLU A 1 445 ? 5.665 6.461 15.670 1.00 86.31 445 GLU A CA 1
ATOM 3428 C C . GLU A 1 445 ? 4.698 7.455 15.013 1.00 86.31 445 GLU A C 1
ATOM 3430 O O . GLU A 1 445 ? 4.162 8.341 15.677 1.00 86.31 445 GLU A O 1
ATOM 3435 N N . SER A 1 446 ? 4.428 7.292 13.715 1.00 86.94 446 SER A N 1
ATOM 3436 C CA . SER A 1 446 ? 3.310 7.960 13.047 1.00 86.94 446 SER A CA 1
ATOM 3437 C C . SER A 1 446 ? 1.994 7.573 13.720 1.00 86.94 446 SER A C 1
ATOM 3439 O O . SER A 1 446 ? 1.822 6.421 14.125 1.00 86.94 446 SER A O 1
ATOM 3441 N N . GLY A 1 447 ? 1.039 8.495 13.823 1.00 91.75 447 GLY A N 1
ATOM 3442 C CA . GLY A 1 447 ? -0.175 8.238 14.592 1.00 91.75 447 GLY A CA 1
ATOM 3443 C C . GLY A 1 447 ? -1.251 9.309 14.503 1.00 91.75 447 GLY A C 1
ATOM 3444 O O . GLY A 1 447 ? -1.145 10.272 13.743 1.00 91.75 447 GLY A O 1
ATOM 3445 N N . PHE A 1 448 ? -2.294 9.110 15.304 1.00 93.50 448 PHE A N 1
ATOM 3446 C CA . PHE A 1 448 ? -3.450 9.995 15.435 1.00 93.50 448 PHE A CA 1
ATOM 3447 C C . PHE A 1 448 ? -3.404 10.711 16.779 1.00 93.50 448 PHE A C 1
ATOM 3449 O O . PHE A 1 448 ? -3.267 10.057 17.815 1.00 93.50 448 PHE A O 1
ATOM 3456 N N . TYR A 1 449 ? -3.533 12.035 16.779 1.00 93.88 449 TYR A N 1
ATOM 3457 C CA . TYR A 1 449 ? -3.576 12.796 18.020 1.00 93.88 449 TYR A CA 1
ATOM 3458 C C . TYR A 1 449 ? -4.943 12.658 18.684 1.00 93.88 449 TYR A C 1
ATOM 3460 O O . TYR A 1 449 ? -5.987 12.953 18.100 1.00 93.88 449 TYR A O 1
ATOM 3468 N N . LEU A 1 450 ? -4.904 12.204 19.927 1.00 93.75 450 LEU A N 1
ATOM 3469 C CA . LEU A 1 450 ? -6.042 11.948 20.790 1.00 93.75 450 LEU A CA 1
ATOM 3470 C C . LEU A 1 450 ? -5.968 12.866 22.021 1.00 93.75 450 LEU A C 1
ATOM 3472 O O . LEU A 1 450 ? -5.182 13.810 22.061 1.00 93.75 450 LEU A O 1
ATOM 3476 N N . HIS A 1 451 ? -6.843 12.662 23.005 1.00 92.38 451 HIS A N 1
ATOM 3477 C CA . HIS A 1 451 ? -6.948 13.555 24.162 1.00 92.38 451 HIS A CA 1
ATOM 3478 C C . HIS A 1 451 ? -5.684 13.603 25.025 1.00 92.38 451 HIS A C 1
ATOM 3480 O O . HIS A 1 451 ? -5.243 14.682 25.419 1.00 92.38 451 HIS A O 1
ATOM 3486 N N . ASP A 1 452 ? -5.141 12.429 25.328 1.00 92.31 452 ASP A N 1
ATOM 3487 C CA . ASP A 1 452 ? -4.080 12.186 26.306 1.00 92.31 452 ASP A CA 1
ATOM 3488 C C . ASP A 1 452 ? -2.741 11.807 25.655 1.00 92.31 452 ASP A C 1
ATOM 3490 O O . ASP A 1 452 ? -1.747 11.604 26.350 1.00 92.31 452 ASP A O 1
ATOM 3494 N N . GLY A 1 453 ? -2.689 11.725 24.324 1.00 92.25 453 GLY A N 1
ATOM 3495 C CA . GLY A 1 453 ? -1.488 11.319 23.610 1.00 92.25 453 GLY A CA 1
ATOM 3496 C C . GLY A 1 453 ? -1.715 11.048 22.130 1.00 92.25 453 GLY A C 1
ATOM 3497 O O . GLY A 1 453 ? -2.632 11.577 21.507 1.00 92.25 453 GLY A O 1
ATOM 3498 N N . THR A 1 454 ? -0.840 10.224 21.559 1.00 93.06 454 THR A N 1
ATOM 3499 C CA . THR A 1 454 ? -0.902 9.807 20.154 1.00 93.06 454 THR A CA 1
ATOM 3500 C C . THR A 1 454 ? -1.181 8.313 20.095 1.00 93.06 454 THR A C 1
ATOM 3502 O O . THR A 1 454 ? -0.450 7.540 20.704 1.00 93.06 454 THR A O 1
ATOM 3505 N N . LEU A 1 455 ? -2.208 7.903 19.351 1.00 93.62 455 LEU A N 1
ATOM 3506 C CA . LEU A 1 455 ? -2.404 6.505 18.976 1.00 93.62 455 LEU A CA 1
ATOM 3507 C C . LEU A 1 455 ? -1.466 6.187 17.809 1.00 93.62 455 LEU A C 1
ATOM 3509 O O . LEU A 1 455 ? -1.733 6.592 16.674 1.00 93.62 455 LEU A O 1
ATOM 3513 N N . THR A 1 456 ? -0.356 5.511 18.091 1.00 91.50 456 THR A N 1
ATOM 3514 C CA . THR A 1 456 ? 0.698 5.255 17.101 1.00 91.50 456 THR A CA 1
ATOM 3515 C C . THR A 1 456 ? 0.425 4.002 16.271 1.00 91.50 456 THR A C 1
ATOM 3517 O O . THR A 1 456 ? -0.311 3.100 16.679 1.00 91.50 456 THR A O 1
ATOM 3520 N N . LEU A 1 457 ? 1.066 3.901 15.102 1.00 85.50 457 LEU A N 1
ATOM 3521 C CA . LEU A 1 457 ? 1.089 2.669 14.312 1.00 85.50 457 LEU A CA 1
ATOM 3522 C C . LEU A 1 457 ? 1.610 1.490 15.128 1.00 85.50 457 LEU A C 1
ATOM 3524 O O . LEU A 1 457 ? 1.061 0.396 15.028 1.00 85.50 457 LEU A O 1
ATOM 3528 N N . ARG A 1 458 ? 2.619 1.715 15.975 1.00 83.06 458 ARG A N 1
ATOM 3529 C CA . ARG A 1 458 ? 3.127 0.705 16.906 1.00 83.06 458 ARG A CA 1
ATOM 3530 C C . ARG A 1 458 ? 2.018 0.160 17.811 1.00 83.06 458 ARG A C 1
ATOM 3532 O O . ARG A 1 458 ? 1.873 -1.058 17.898 1.00 83.06 458 ARG A O 1
ATOM 3539 N N . ASP A 1 459 ? 1.215 1.029 18.425 1.00 87.06 459 ASP A N 1
ATOM 3540 C CA . ASP A 1 459 ? 0.117 0.620 19.318 1.00 87.06 459 ASP A CA 1
ATOM 3541 C C . ASP A 1 459 ? -0.937 -0.209 18.577 1.00 87.06 459 ASP A C 1
ATOM 3543 O O . ASP A 1 459 ? -1.383 -1.252 19.064 1.00 87.06 459 ASP A O 1
ATOM 3547 N N . ILE A 1 460 ? -1.302 0.246 17.375 1.00 86.69 460 ILE A N 1
ATOM 3548 C CA . ILE A 1 460 ? -2.286 -0.393 16.495 1.00 86.69 460 ILE A CA 1
ATOM 3549 C C . ILE A 1 460 ? -1.803 -1.783 16.070 1.00 86.69 460 ILE A C 1
ATOM 3551 O O . ILE A 1 460 ? -2.558 -2.747 16.140 1.00 86.69 460 ILE A O 1
ATOM 3555 N N . MET A 1 461 ? -0.540 -1.899 15.668 1.00 76.06 461 MET A N 1
ATOM 3556 C CA . MET A 1 461 ? 0.038 -3.141 15.162 1.00 76.06 461 MET A CA 1
ATOM 3557 C C . MET A 1 461 ? 0.357 -4.177 16.226 1.00 76.06 461 MET A C 1
ATOM 3559 O O . MET A 1 461 ? 0.450 -5.362 15.920 1.00 76.06 461 MET A O 1
ATOM 3563 N N . GLN A 1 462 ? 0.558 -3.758 17.472 1.00 76.81 462 GLN A N 1
ATOM 3564 C CA . GLN A 1 462 ? 0.640 -4.701 18.585 1.00 76.81 462 GLN A CA 1
ATOM 3565 C C . GLN A 1 462 ? -0.703 -5.399 18.837 1.00 76.81 462 GLN A C 1
ATOM 3567 O O . GLN A 1 462 ? -0.748 -6.403 19.549 1.00 76.81 462 GLN A O 1
ATOM 3572 N N . GLN A 1 463 ? -1.795 -4.897 18.252 1.00 77.00 463 GLN A N 1
ATOM 3573 C CA . GLN A 1 463 ? -3.080 -5.575 18.247 1.00 77.00 463 GLN A CA 1
ATOM 3574 C C . GLN A 1 463 ? -3.250 -6.389 16.959 1.00 77.00 463 GLN A C 1
ATOM 3576 O O . GLN A 1 463 ? -2.931 -5.936 15.867 1.00 77.00 463 GLN A O 1
ATOM 3581 N N . SER A 1 464 ? -3.834 -7.581 17.083 1.00 72.06 464 SER A N 1
ATOM 3582 C CA . SER A 1 464 ? -4.367 -8.329 15.942 1.00 72.06 464 SER A CA 1
ATOM 3583 C C . SER A 1 464 ? -5.880 -8.159 15.934 1.00 72.06 464 SER A C 1
ATOM 3585 O O . SER A 1 464 ? -6.595 -8.802 16.713 1.00 72.06 464 SER A O 1
ATOM 3587 N N . PHE A 1 465 ? -6.383 -7.248 15.100 1.00 81.69 465 PHE A N 1
ATOM 3588 C CA . PHE A 1 465 ? -7.816 -7.045 14.979 1.00 81.69 465 PHE A CA 1
ATOM 3589 C C . PHE A 1 465 ? -8.425 -8.111 14.069 1.00 81.69 465 PHE A C 1
ATOM 3591 O O . PHE A 1 465 ? -8.007 -8.318 12.934 1.00 81.69 465 PHE A O 1
ATOM 3598 N N . LYS A 1 466 ? -9.462 -8.782 14.569 1.00 81.56 466 LYS A N 1
ATOM 3599 C CA . LYS A 1 466 ? -10.259 -9.747 13.805 1.00 81.56 466 LYS A CA 1
ATOM 3600 C C . LYS A 1 466 ? -11.632 -9.159 13.511 1.00 81.56 466 LYS A C 1
ATOM 3602 O O . LYS A 1 466 ? -12.087 -8.271 14.235 1.00 81.56 466 LYS A O 1
ATOM 3607 N N . HIS A 1 467 ? -12.291 -9.672 12.473 1.00 83.00 467 HIS A N 1
ATOM 3608 C CA . HIS A 1 467 ? -13.674 -9.310 12.136 1.00 83.00 467 HIS A CA 1
ATOM 3609 C C . HIS A 1 467 ? -13.873 -7.797 11.910 1.00 83.00 467 HIS A C 1
ATOM 3611 O O . HIS A 1 467 ? -14.827 -7.194 12.403 1.00 83.00 467 HIS A O 1
ATOM 3617 N N . LYS A 1 468 ? -12.936 -7.162 11.194 1.00 88.69 468 LYS A N 1
ATOM 3618 C CA . LYS A 1 468 ? -13.016 -5.743 10.818 1.00 88.69 468 LYS A CA 1
ATOM 3619 C C . LYS A 1 468 ? -13.544 -5.566 9.404 1.00 88.69 468 LYS A C 1
ATOM 3621 O O . LYS A 1 468 ? -13.415 -6.458 8.571 1.00 88.69 468 LYS A O 1
ATOM 3626 N N . HIS A 1 469 ? -14.166 -4.416 9.168 1.00 89.19 469 HIS A N 1
ATOM 3627 C CA . HIS A 1 469 ? -14.805 -4.044 7.909 1.00 89.19 469 HIS A CA 1
ATOM 3628 C C . HIS A 1 469 ? -14.136 -2.797 7.316 1.00 89.19 469 HIS A C 1
ATOM 3630 O O . HIS A 1 469 ? -13.562 -2.883 6.238 1.00 89.19 469 HIS A O 1
ATOM 3636 N N . LEU A 1 470 ? -14.165 -1.659 8.020 1.00 93.06 470 LEU A N 1
ATOM 3637 C CA . LEU A 1 470 ? -13.742 -0.363 7.472 1.00 93.06 470 LEU A CA 1
ATOM 3638 C C . LEU A 1 470 ? -12.953 0.468 8.485 1.00 93.06 470 LEU A C 1
ATOM 3640 O O . LEU A 1 470 ? -13.395 0.640 9.619 1.00 93.06 470 LEU A O 1
ATOM 3644 N N . ALA A 1 471 ? -11.842 1.058 8.052 1.00 95.19 471 ALA A N 1
ATOM 3645 C CA . ALA A 1 471 ? -11.236 2.202 8.725 1.00 95.19 471 ALA A CA 1
ATOM 3646 C C . ALA A 1 471 ? -11.385 3.465 7.866 1.00 95.19 471 ALA A C 1
ATOM 3648 O O . ALA A 1 471 ? -10.834 3.560 6.774 1.00 95.19 471 ALA A O 1
ATOM 3649 N N . PHE A 1 472 ? -12.125 4.452 8.355 1.00 96.69 472 PHE A N 1
ATOM 3650 C CA . PHE A 1 472 ? -12.231 5.766 7.736 1.00 96.69 472 PHE A CA 1
ATOM 3651 C C . PHE A 1 472 ? -11.300 6.733 8.467 1.00 96.69 472 PHE A C 1
ATOM 3653 O O . PHE A 1 472 ? -11.549 7.096 9.616 1.00 96.69 472 PHE A O 1
ATOM 3660 N N . LEU A 1 473 ? -10.226 7.150 7.803 1.00 95.31 473 LEU A N 1
ATOM 3661 C CA . LEU A 1 473 ? -9.206 8.031 8.358 1.00 95.31 473 LEU A CA 1
ATOM 3662 C C . LEU A 1 473 ? -9.452 9.467 7.880 1.00 95.31 473 LEU A C 1
ATOM 3664 O O . LEU A 1 473 ? -8.825 9.927 6.922 1.00 95.31 473 LEU A O 1
ATOM 3668 N N . SER A 1 474 ? -10.366 10.168 8.556 1.00 90.00 474 SER A N 1
ATOM 3669 C CA . SER A 1 474 ? -10.663 11.591 8.331 1.00 90.00 474 SER A CA 1
ATOM 3670 C C . SER A 1 474 ? -9.595 12.471 8.986 1.00 90.00 474 SER A C 1
ATOM 3672 O O . SER A 1 474 ? -9.820 13.211 9.940 1.00 90.00 474 SER A O 1
ATOM 3674 N N . ALA A 1 475 ? -8.366 12.309 8.510 1.00 82.06 475 ALA A N 1
ATOM 3675 C CA . ALA A 1 475 ? -7.202 13.022 9.002 1.00 82.06 475 ALA A CA 1
ATOM 3676 C C . ALA A 1 475 ? -6.235 13.289 7.849 1.00 82.06 475 ALA A C 1
ATOM 3678 O O . ALA A 1 475 ? -6.202 12.548 6.861 1.00 82.06 475 ALA A O 1
ATOM 3679 N N . CYS A 1 476 ? -5.450 14.356 7.974 1.00 80.88 476 CYS A N 1
ATOM 3680 C CA . CYS A 1 476 ? -4.495 14.792 6.961 1.00 80.88 476 CYS A CA 1
ATOM 3681 C C . CYS A 1 476 ? -3.356 13.776 6.761 1.00 80.88 476 CYS A C 1
ATOM 3683 O O . CYS A 1 476 ? -2.801 13.262 7.728 1.00 80.88 476 CYS A O 1
ATOM 3685 N N . GLN A 1 477 ? -2.944 13.562 5.504 1.00 77.62 477 GLN A N 1
ATOM 3686 C CA . GLN A 1 477 ? -1.707 12.843 5.146 1.00 77.62 477 GLN A CA 1
ATOM 3687 C C . GLN A 1 477 ? -1.651 11.381 5.634 1.00 77.62 477 GLN A C 1
ATOM 3689 O O . GLN A 1 477 ? -0.575 10.833 5.883 1.00 77.62 477 GLN A O 1
ATOM 3694 N N . THR A 1 478 ? -2.801 10.718 5.753 1.00 72.06 478 THR A N 1
ATOM 3695 C CA . THR A 1 478 ? -2.896 9.329 6.240 1.00 72.06 478 THR A CA 1
ATOM 3696 C C . THR A 1 478 ? -2.436 8.284 5.215 1.00 72.06 478 THR A C 1
ATOM 3698 O O . THR A 1 478 ? -2.196 7.130 5.580 1.00 72.06 478 THR A O 1
ATOM 3701 N N . ALA A 1 479 ? -2.243 8.695 3.958 1.00 69.38 479 ALA A N 1
ATOM 3702 C CA . ALA A 1 479 ? -1.697 7.905 2.855 1.00 69.38 479 ALA A CA 1
ATOM 3703 C C . ALA A 1 479 ? -0.621 8.655 2.038 1.00 69.38 479 ALA A C 1
ATOM 3705 O O . ALA A 1 479 ? -0.502 8.462 0.832 1.00 69.38 479 ALA A O 1
ATOM 3706 N N . LYS A 1 480 ? 0.155 9.542 2.678 1.00 69.12 480 LYS A N 1
ATOM 3707 C CA . LYS A 1 480 ? 1.232 10.304 2.014 1.00 69.12 480 LYS A CA 1
ATOM 3708 C C . LYS A 1 480 ? 2.436 9.434 1.620 1.00 69.12 480 LYS A C 1
ATOM 3710 O O . LYS A 1 480 ? 3.071 9.714 0.609 1.00 69.12 480 LYS A O 1
ATOM 3715 N N . GLY A 1 481 ? 2.722 8.393 2.407 1.00 62.34 481 GLY A N 1
ATOM 3716 C CA . GLY A 1 481 ? 3.910 7.546 2.261 1.00 62.34 481 GLY A CA 1
ATOM 3717 C C . GLY A 1 481 ? 5.220 8.255 2.629 1.00 62.34 481 GLY A C 1
ATOM 3718 O O . GLY A 1 481 ? 5.221 9.430 3.005 1.00 62.34 481 GLY A O 1
ATOM 3719 N N . ASP A 1 482 ? 6.329 7.524 2.509 1.00 66.25 482 ASP A N 1
ATOM 3720 C CA . ASP A 1 482 ? 7.690 8.026 2.716 1.00 66.25 482 ASP A CA 1
ATOM 3721 C C . ASP A 1 482 ? 8.437 8.078 1.380 1.00 66.25 482 ASP A C 1
ATOM 3723 O O . ASP A 1 482 ? 8.615 7.062 0.711 1.00 66.25 482 ASP A O 1
ATOM 3727 N N . ASP A 1 483 ? 8.901 9.275 1.025 1.00 65.19 483 ASP A N 1
ATOM 3728 C CA . ASP A 1 483 ? 9.644 9.576 -0.194 1.00 65.19 483 ASP A CA 1
ATOM 3729 C C . ASP A 1 483 ? 10.896 8.700 -0.395 1.00 65.19 483 ASP A C 1
ATOM 3731 O O . ASP A 1 483 ? 11.295 8.501 -1.547 1.00 65.19 483 ASP A O 1
ATOM 3735 N N . GLY A 1 484 ? 11.515 8.228 0.693 1.00 60.31 484 GLY A N 1
ATOM 3736 C CA . GLY A 1 484 ? 12.684 7.348 0.678 1.00 60.31 484 GLY A CA 1
ATOM 3737 C C . GLY A 1 484 ? 12.348 5.855 0.649 1.00 60.31 484 GLY A C 1
ATOM 3738 O O . GLY A 1 484 ? 13.217 5.058 0.308 1.00 60.31 484 GLY A O 1
ATOM 3739 N N . LEU A 1 485 ? 11.104 5.480 0.967 1.00 68.06 485 LEU A N 1
ATOM 3740 C CA . LEU A 1 485 ? 10.637 4.092 1.080 1.00 68.06 485 LEU A CA 1
ATOM 3741 C C . LEU A 1 485 ? 9.280 3.880 0.370 1.00 68.06 485 LEU A C 1
ATOM 3743 O O . LEU A 1 485 ? 8.309 3.440 0.998 1.00 68.06 485 LEU A O 1
ATOM 3747 N N . PRO A 1 486 ? 9.177 4.177 -0.941 1.00 69.12 486 PRO A N 1
ATOM 3748 C CA . PRO A 1 486 ? 7.912 4.109 -1.677 1.00 69.12 486 PRO A CA 1
ATOM 3749 C C . PRO A 1 486 ? 7.256 2.724 -1.664 1.00 69.12 486 PRO A C 1
ATOM 3751 O O . PRO A 1 486 ? 6.033 2.628 -1.585 1.00 69.12 486 PRO A O 1
ATOM 3754 N N . ASP A 1 487 ? 8.060 1.662 -1.721 1.00 71.69 487 ASP A N 1
ATOM 3755 C CA . ASP A 1 487 ? 7.577 0.279 -1.831 1.00 71.69 487 ASP A CA 1
ATOM 3756 C C . ASP A 1 487 ? 7.299 -0.380 -0.474 1.00 71.69 487 ASP A C 1
ATOM 3758 O O . ASP A 1 487 ? 6.693 -1.448 -0.408 1.00 71.69 487 ASP A O 1
ATOM 3762 N N . GLU A 1 488 ? 7.681 0.266 0.630 1.00 77.81 488 GLU A N 1
ATOM 3763 C CA . GLU A 1 488 ? 7.333 -0.211 1.971 1.00 77.81 488 GLU A CA 1
ATOM 3764 C C . GLU A 1 488 ? 5.923 0.238 2.379 1.00 77.81 488 GLU A C 1
ATOM 3766 O O . GLU A 1 488 ? 5.302 -0.371 3.249 1.00 77.81 488 GLU A O 1
ATOM 3771 N N . ALA A 1 489 ? 5.383 1.262 1.704 1.00 67.44 489 ALA A N 1
ATOM 3772 C CA . ALA A 1 489 ? 4.062 1.834 1.954 1.00 67.44 489 ALA A CA 1
ATOM 3773 C C . ALA A 1 489 ? 3.855 2.223 3.429 1.00 67.44 489 ALA A C 1
ATOM 3775 O O . ALA A 1 489 ? 2.802 1.957 4.016 1.00 67.44 489 ALA A O 1
ATOM 3776 N N . VAL A 1 490 ? 4.866 2.849 4.046 1.00 68.75 490 VAL A N 1
ATOM 3777 C CA . VAL A 1 490 ? 4.787 3.253 5.453 1.00 68.75 490 VAL A CA 1
ATOM 3778 C C . VAL A 1 490 ? 3.9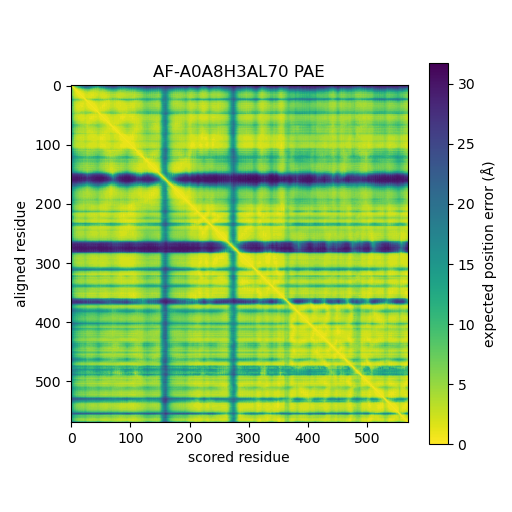34 4.502 5.615 1.00 68.75 490 VAL A C 1
ATOM 3780 O O . VAL A 1 490 ? 4.406 5.633 5.580 1.00 68.75 490 VAL A O 1
ATOM 3783 N N . HIS A 1 491 ? 2.638 4.286 5.766 1.00 77.06 491 HIS A N 1
ATOM 3784 C CA . HIS A 1 491 ? 1.683 5.319 6.125 1.00 77.06 491 HIS A CA 1
ATOM 3785 C C . HIS A 1 491 ? 0.547 4.712 6.949 1.00 77.06 491 HIS A C 1
ATOM 3787 O O . HIS A 1 491 ? 0.353 3.492 6.985 1.00 77.06 491 HIS A O 1
ATOM 3793 N N . LEU A 1 492 ? -0.236 5.576 7.599 1.00 82.94 492 LEU A N 1
ATOM 3794 C CA . LEU A 1 492 ? -1.272 5.164 8.553 1.00 82.94 492 LEU A CA 1
ATOM 3795 C C . LEU A 1 492 ? -2.287 4.197 7.927 1.00 82.94 492 LEU A C 1
ATOM 3797 O O . LEU A 1 492 ? -2.668 3.214 8.555 1.00 82.94 492 LEU A O 1
ATOM 3801 N N . ALA A 1 493 ? -2.670 4.424 6.668 1.00 86.50 493 ALA A N 1
ATOM 3802 C CA . ALA A 1 493 ? -3.626 3.561 5.979 1.00 86.50 493 ALA A CA 1
ATOM 3803 C C . ALA A 1 493 ? -3.132 2.114 5.763 1.00 86.50 493 ALA A C 1
ATOM 3805 O O . ALA A 1 493 ? -3.899 1.181 5.993 1.00 86.50 493 ALA A O 1
ATOM 3806 N N . SER A 1 494 ? -1.860 1.904 5.398 1.00 82.38 494 SER A N 1
ATOM 3807 C CA . SER A 1 494 ? -1.287 0.552 5.290 1.00 82.38 494 SER A CA 1
ATOM 3808 C C . SER A 1 494 ? -1.220 -0.126 6.651 1.00 82.38 494 SER A C 1
ATOM 3810 O O . SER A 1 494 ? -1.573 -1.295 6.763 1.00 82.38 494 SER A O 1
ATOM 3812 N N . GLY A 1 495 ? -0.870 0.617 7.706 1.00 83.94 495 GLY A N 1
ATOM 3813 C CA . GLY A 1 495 ? -0.889 0.088 9.069 1.00 83.94 495 GLY A CA 1
ATOM 3814 C C . GLY A 1 495 ? -2.274 -0.401 9.503 1.00 83.94 495 GLY A C 1
ATOM 3815 O O . GLY A 1 495 ? -2.380 -1.455 10.120 1.00 83.94 495 GLY A O 1
ATOM 3816 N N . MET A 1 496 ? -3.348 0.293 9.110 1.00 88.81 496 MET A N 1
ATOM 3817 C CA . MET A 1 496 ? -4.723 -0.157 9.367 1.00 88.81 496 MET A CA 1
ATOM 3818 C C . MET A 1 496 ? -5.084 -1.429 8.591 1.00 88.81 496 MET A C 1
ATOM 3820 O O . MET A 1 496 ? -5.699 -2.328 9.170 1.00 88.81 496 MET A O 1
ATOM 3824 N N . LEU A 1 497 ? -4.674 -1.533 7.317 1.00 85.88 497 LEU A N 1
ATOM 3825 C CA . LEU A 1 497 ? -4.848 -2.763 6.531 1.00 85.88 497 LEU A CA 1
ATOM 3826 C C . LEU A 1 497 ? -4.197 -3.956 7.227 1.00 85.88 497 LEU A C 1
ATOM 3828 O O . LEU A 1 497 ? -4.807 -5.005 7.420 1.00 85.88 497 LEU A O 1
ATOM 3832 N N . MET A 1 498 ? -2.958 -3.751 7.659 1.00 78.12 498 MET A N 1
ATOM 3833 C CA . MET A 1 498 ? -2.135 -4.764 8.307 1.00 78.12 498 MET A CA 1
ATOM 3834 C C . MET A 1 498 ? -2.659 -5.138 9.692 1.00 78.12 498 MET A C 1
ATOM 3836 O O . MET A 1 498 ? -2.622 -6.305 10.067 1.00 78.12 498 MET A O 1
ATOM 3840 N N . ALA A 1 499 ? -3.222 -4.180 10.427 1.00 82.44 499 ALA A N 1
ATOM 3841 C CA . ALA A 1 499 ? -3.844 -4.442 11.718 1.00 82.44 499 ALA A CA 1
ATOM 3842 C C . ALA A 1 499 ? -5.126 -5.286 11.607 1.00 82.44 499 ALA A C 1
ATOM 3844 O O . ALA A 1 499 ? -5.577 -5.826 12.615 1.00 82.44 499 ALA A O 1
ATOM 3845 N N . GLY A 1 500 ? -5.698 -5.418 10.402 1.00 84.62 500 GLY A N 1
ATOM 3846 C CA . GLY A 1 500 ? -6.797 -6.336 10.097 1.00 84.62 500 GLY A CA 1
ATOM 3847 C C . GLY A 1 500 ? -8.016 -5.696 9.431 1.00 84.62 500 GLY A C 1
ATOM 3848 O O . GLY A 1 500 ? -8.998 -6.399 9.190 1.00 84.62 500 GLY A O 1
ATOM 3849 N N . TYR A 1 501 ? -7.998 -4.390 9.136 1.00 88.94 501 TYR A N 1
ATOM 3850 C CA . TYR A 1 501 ? -9.090 -3.735 8.408 1.00 88.94 501 TYR A CA 1
ATOM 3851 C C . TYR A 1 501 ? -8.981 -4.045 6.910 1.00 88.94 501 TYR A C 1
ATOM 3853 O O . TYR A 1 501 ? -7.998 -3.663 6.301 1.00 88.94 501 TYR A O 1
ATOM 3861 N N . PRO A 1 502 ? -9.960 -4.691 6.259 1.00 87.69 502 PRO A N 1
ATOM 3862 C CA . PRO A 1 502 ? -9.834 -5.062 4.844 1.00 87.69 502 PRO A CA 1
ATOM 3863 C C . PRO A 1 502 ? -10.027 -3.886 3.871 1.00 87.69 502 PRO A C 1
ATOM 3865 O O . PRO A 1 502 ? -9.734 -4.020 2.684 1.00 87.69 502 PRO A O 1
ATOM 3868 N N . SER A 1 503 ? -10.551 -2.757 4.353 1.00 91.62 503 SER A N 1
ATOM 3869 C CA . SER A 1 503 ? -10.896 -1.580 3.559 1.00 91.62 503 SER A CA 1
ATOM 3870 C C . SER A 1 503 ? -10.597 -0.312 4.360 1.00 91.62 503 SER A C 1
ATOM 3872 O O . SER A 1 503 ? -10.955 -0.206 5.539 1.00 91.62 503 SER A O 1
ATOM 3874 N N . VAL A 1 504 ? -9.907 0.642 3.730 1.00 94.81 504 VAL A N 1
ATOM 3875 C CA . VAL A 1 504 ? -9.475 1.895 4.356 1.00 94.81 504 VAL A CA 1
ATOM 3876 C C . VAL A 1 504 ? -9.756 3.077 3.432 1.00 94.81 504 VAL A C 1
ATOM 3878 O O . VAL A 1 504 ? -9.359 3.071 2.268 1.00 94.81 504 VAL A O 1
ATOM 3881 N N . ILE A 1 505 ? -10.402 4.119 3.956 1.00 96.62 505 ILE A N 1
ATOM 3882 C CA . ILE A 1 505 ? -10.470 5.439 3.313 1.00 96.62 505 ILE A CA 1
ATOM 3883 C C . ILE A 1 505 ? -9.421 6.331 3.971 1.00 96.62 505 ILE A C 1
ATOM 3885 O O . ILE A 1 505 ? -9.374 6.426 5.196 1.00 96.62 505 ILE A O 1
ATOM 3889 N N . ALA A 1 506 ? -8.583 6.974 3.163 1.00 94.19 506 ALA A N 1
ATOM 3890 C CA . ALA A 1 506 ? -7.458 7.781 3.626 1.00 94.19 506 ALA A CA 1
ATOM 3891 C C . ALA A 1 506 ? -7.209 8.991 2.715 1.00 94.19 506 ALA A C 1
ATOM 3893 O O . ALA A 1 506 ? -7.855 9.143 1.678 1.00 94.19 506 ALA A O 1
ATOM 3894 N N . THR A 1 507 ? -6.262 9.850 3.099 1.00 91.62 507 THR A N 1
ATOM 3895 C CA . THR A 1 507 ? -5.931 11.085 2.377 1.00 91.62 507 THR A CA 1
ATOM 3896 C C . THR A 1 507 ? -4.454 11.142 1.970 1.00 91.62 507 THR A C 1
ATOM 3898 O O . THR A 1 507 ? -3.557 10.909 2.783 1.00 91.62 507 THR A O 1
ATOM 3901 N N . MET A 1 508 ? -4.171 11.470 0.706 1.00 88.50 508 MET A N 1
ATOM 3902 C CA . MET A 1 508 ? -2.799 11.591 0.182 1.00 88.50 508 MET A CA 1
ATOM 3903 C C . MET A 1 508 ? -2.075 12.855 0.682 1.00 88.50 508 MET A C 1
ATOM 3905 O O . MET A 1 508 ? -0.855 12.863 0.830 1.00 88.50 508 MET A O 1
ATOM 3909 N N . TRP A 1 509 ? -2.813 13.931 0.965 1.00 87.06 509 TRP A N 1
ATOM 3910 C CA . TRP A 1 509 ? -2.294 15.175 1.548 1.00 87.06 509 TRP A CA 1
ATOM 3911 C C . TRP A 1 509 ? -3.320 15.814 2.488 1.00 87.06 509 TRP A C 1
ATOM 3913 O O . TRP A 1 509 ? -4.364 15.230 2.773 1.00 87.06 509 TRP A O 1
ATOM 3923 N N . SER A 1 510 ? -3.004 16.997 3.017 1.00 83.94 510 SER A N 1
ATOM 3924 C CA . SER A 1 510 ? -3.878 17.712 3.946 1.00 83.94 510 SER A CA 1
ATOM 3925 C C . SER A 1 510 ? -5.213 18.088 3.300 1.00 83.94 510 SER A C 1
ATOM 3927 O O . SER A 1 510 ? -5.243 18.617 2.188 1.00 83.94 510 SER A O 1
ATOM 3929 N N . ILE A 1 511 ? -6.306 17.837 4.017 1.00 84.00 511 ILE A N 1
ATOM 3930 C CA . ILE A 1 511 ? -7.673 18.154 3.592 1.00 84.00 511 ILE A CA 1
ATOM 3931 C C . ILE A 1 511 ? -8.199 19.377 4.341 1.00 84.00 511 ILE A C 1
ATOM 3933 O O . ILE A 1 511 ? -7.715 19.717 5.419 1.00 84.00 511 ILE A O 1
ATOM 3937 N N . ALA A 1 512 ? -9.197 20.049 3.770 1.00 84.12 512 ALA A N 1
ATOM 3938 C CA . ALA A 1 512 ? -9.864 21.154 4.442 1.00 84.12 512 ALA A CA 1
ATOM 3939 C C . ALA A 1 512 ? -10.965 20.628 5.375 1.00 84.12 512 ALA A C 1
ATOM 3941 O O . ALA A 1 512 ? -11.889 19.953 4.917 1.00 84.12 512 ALA A O 1
ATOM 3942 N N . ASP A 1 513 ? -10.898 21.017 6.649 1.00 85.81 513 ASP A N 1
ATOM 3943 C CA . ASP A 1 513 ? -11.850 20.647 7.711 1.00 85.81 513 ASP A CA 1
ATOM 3944 C C . ASP A 1 513 ? -13.320 20.889 7.311 1.00 85.81 513 ASP A C 1
ATOM 3946 O O . ASP A 1 513 ? -14.198 20.078 7.573 1.00 85.81 513 ASP A O 1
ATOM 3950 N N . VAL A 1 514 ? -13.593 21.959 6.557 1.00 87.75 514 VAL A N 1
ATOM 3951 C CA . VAL A 1 514 ? -14.948 22.313 6.092 1.00 87.75 514 VAL A CA 1
ATOM 3952 C C . VAL A 1 514 ? -15.565 21.309 5.103 1.00 87.75 514 VAL A C 1
ATOM 3954 O O . VAL A 1 514 ? -16.786 21.266 4.957 1.00 87.75 514 VAL A O 1
ATOM 3957 N N . HIS A 1 515 ? -14.757 20.506 4.404 1.00 89.06 515 HIS A N 1
ATOM 3958 C CA . HIS A 1 515 ? -15.244 19.569 3.382 1.00 89.06 515 HIS A CA 1
ATOM 3959 C C . HIS A 1 515 ? -15.294 18.115 3.858 1.00 89.06 515 HIS A C 1
ATOM 3961 O O . HIS A 1 515 ? -16.064 17.334 3.293 1.00 89.06 515 HIS A O 1
ATOM 3967 N N . ALA A 1 516 ? -14.538 17.762 4.903 1.00 90.44 516 ALA A N 1
ATOM 3968 C CA . ALA A 1 516 ? -14.537 16.417 5.480 1.00 90.44 516 ALA A CA 1
ATOM 3969 C C . ALA A 1 516 ? -15.951 15.920 5.865 1.00 90.44 516 ALA A C 1
ATOM 3971 O O . ALA A 1 516 ? -16.318 14.828 5.414 1.00 90.44 516 ALA A O 1
ATOM 3972 N N . PRO A 1 517 ? -16.822 16.731 6.519 1.00 94.25 517 PRO A N 1
ATOM 3973 C CA . PRO A 1 517 ? -18.181 16.305 6.857 1.00 94.25 517 PRO A CA 1
ATOM 3974 C C . PRO A 1 517 ? -19.011 15.871 5.645 1.00 94.25 517 PRO A C 1
ATOM 3976 O O . PRO A 1 517 ? -19.769 14.913 5.728 1.00 94.25 517 PRO A O 1
ATOM 3979 N N . THR A 1 518 ? -18.850 16.540 4.496 1.00 93.75 518 THR A N 1
ATOM 3980 C CA . THR A 1 518 ? -19.622 16.219 3.281 1.00 93.75 518 THR A CA 1
ATOM 3981 C C . THR A 1 518 ? -19.227 14.863 2.702 1.00 93.75 518 THR A C 1
ATOM 3983 O O . THR A 1 518 ? -20.089 14.117 2.236 1.00 93.75 518 THR A O 1
ATOM 3986 N N . ILE A 1 519 ? -17.931 14.534 2.727 1.00 95.69 519 ILE A N 1
ATOM 3987 C CA . ILE A 1 519 ? -17.444 13.234 2.256 1.00 95.69 519 ILE A CA 1
ATOM 3988 C C . ILE A 1 519 ? -17.923 12.125 3.188 1.00 95.69 519 ILE A C 1
ATOM 3990 O O . ILE A 1 519 ? -18.469 11.131 2.708 1.00 95.69 519 ILE A O 1
ATOM 3994 N N . ALA A 1 520 ? -17.761 12.297 4.501 1.00 95.81 520 ALA A N 1
ATOM 3995 C CA . ALA A 1 520 ? -18.206 11.309 5.475 1.00 95.81 520 ALA A CA 1
ATOM 3996 C C . ALA A 1 520 ? -19.719 11.070 5.395 1.00 95.81 520 ALA A C 1
ATOM 3998 O O . ALA A 1 520 ? -20.146 9.918 5.313 1.00 95.81 520 ALA A O 1
ATOM 3999 N N . ASP A 1 521 ? -20.519 12.139 5.340 1.00 95.38 521 ASP A N 1
ATOM 4000 C CA . ASP A 1 521 ? -21.975 12.054 5.207 1.00 95.38 521 ASP A CA 1
ATOM 4001 C C . ASP A 1 521 ? -22.385 11.216 3.989 1.00 95.38 521 ASP A C 1
ATOM 4003 O O . ASP A 1 521 ? -23.151 10.261 4.115 1.00 95.38 521 ASP A O 1
ATOM 4007 N N . GLU A 1 522 ? -21.824 11.513 2.813 1.00 95.25 522 GLU A N 1
ATOM 4008 C CA . GLU A 1 522 ? -22.182 10.813 1.577 1.00 95.25 522 GLU A CA 1
ATOM 4009 C C . GLU A 1 522 ? -21.711 9.349 1.571 1.00 95.25 522 GLU A C 1
ATOM 4011 O O . GLU A 1 522 ? -22.431 8.472 1.082 1.00 95.25 522 GLU A O 1
ATOM 4016 N N . VAL A 1 523 ? -20.532 9.065 2.138 1.00 95.75 523 VAL A N 1
ATOM 4017 C CA . VAL A 1 523 ? -20.015 7.695 2.269 1.00 95.75 523 VAL A CA 1
ATOM 4018 C C . VAL A 1 523 ? -20.917 6.870 3.184 1.00 95.75 523 VAL A C 1
ATOM 4020 O O . VAL A 1 523 ? -21.395 5.808 2.778 1.00 95.75 523 VAL A O 1
ATOM 4023 N N . TYR A 1 524 ? -21.206 7.354 4.394 1.00 94.69 524 TYR A N 1
ATOM 4024 C CA . TYR A 1 524 ? -22.035 6.616 5.349 1.00 94.69 524 TYR A CA 1
ATOM 4025 C C . TYR A 1 524 ? -23.495 6.519 4.906 1.00 94.69 524 TYR A C 1
ATOM 4027 O O . TYR A 1 524 ? -24.106 5.469 5.099 1.00 94.69 524 TYR A O 1
ATOM 4035 N N . ALA A 1 525 ? -24.037 7.535 4.228 1.00 93.25 525 ALA A N 1
ATOM 4036 C CA . ALA A 1 525 ? -25.371 7.468 3.634 1.00 93.25 525 ALA A CA 1
ATOM 4037 C C . ALA A 1 525 ? -25.509 6.330 2.607 1.00 93.25 525 ALA A C 1
ATOM 4039 O O . ALA A 1 525 ? -26.601 5.786 2.440 1.00 93.25 525 ALA A O 1
ATOM 4040 N N . ARG A 1 526 ? -24.420 5.954 1.920 1.00 91.81 526 ARG A N 1
ATOM 4041 C CA . ARG A 1 526 ? -24.400 4.808 0.995 1.00 91.81 526 ARG A CA 1
ATOM 4042 C C . ARG A 1 526 ? -24.179 3.494 1.716 1.00 91.81 526 ARG A C 1
ATOM 4044 O O . ARG A 1 526 ? -24.960 2.570 1.520 1.00 91.81 526 ARG A O 1
ATOM 4051 N N . LEU A 1 527 ? -23.149 3.425 2.555 1.00 90.25 527 LEU A N 1
ATOM 4052 C CA . LEU A 1 527 ? -22.756 2.185 3.225 1.00 90.25 527 LEU A CA 1
ATOM 4053 C C . LEU A 1 527 ? -23.813 1.674 4.206 1.00 90.25 527 LEU A C 1
ATOM 4055 O O . LEU A 1 527 ? -24.007 0.471 4.334 1.00 90.25 527 LEU A O 1
ATOM 4059 N N . MET A 1 528 ? -24.519 2.575 4.888 1.00 85.62 528 MET A N 1
ATOM 4060 C CA . MET A 1 528 ? -25.479 2.193 5.926 1.00 85.62 528 MET A CA 1
ATOM 4061 C C . MET A 1 528 ? -26.900 1.972 5.393 1.00 85.62 528 MET A C 1
ATOM 4063 O O . MET A 1 528 ? -27.781 1.576 6.153 1.00 85.62 528 MET A O 1
ATOM 4067 N N . LYS A 1 529 ? -27.134 2.173 4.088 1.00 78.31 529 LYS A N 1
ATOM 4068 C CA . LYS A 1 529 ? -28.459 2.020 3.468 1.00 78.31 529 LYS A CA 1
ATOM 4069 C C . LYS A 1 529 ? -28.938 0.566 3.440 1.00 78.31 529 LYS A C 1
ATOM 4071 O O . LYS A 1 529 ? -30.116 0.312 3.666 1.00 78.31 529 LYS A O 1
ATOM 4076 N N . GLU A 1 530 ? -28.035 -0.369 3.157 1.00 68.06 530 GLU A N 1
ATOM 4077 C CA . GLU A 1 530 ? -28.352 -1.797 2.984 1.00 68.06 530 GLU A CA 1
ATOM 4078 C C . GLU A 1 530 ? -28.032 -2.632 4.236 1.00 68.06 530 GLU A C 1
ATOM 4080 O O . GLU A 1 530 ? -28.297 -3.830 4.273 1.00 68.06 530 GLU A O 1
ATOM 4085 N N . GLY A 1 531 ? -27.494 -2.007 5.292 1.00 68.12 531 GLY A N 1
ATOM 4086 C CA . GLY A 1 531 ? -27.190 -2.671 6.566 1.00 68.12 531 GLY A CA 1
ATOM 4087 C C . GLY A 1 531 ? -26.022 -3.665 6.515 1.00 68.12 531 GLY A C 1
ATOM 4088 O O . GLY A 1 531 ? -25.727 -4.304 7.523 1.00 68.12 531 GLY A O 1
ATOM 4089 N N . SER A 1 532 ? -25.334 -3.778 5.377 1.00 70.06 532 SER A N 1
ATOM 4090 C CA . SER A 1 532 ? -24.131 -4.589 5.179 1.00 70.06 532 SER A CA 1
ATOM 4091 C C . SER A 1 532 ? -23.109 -3.841 4.328 1.00 70.06 532 SER A C 1
ATOM 4093 O O . SER A 1 532 ? -23.486 -3.042 3.478 1.00 70.06 532 SER A O 1
ATOM 4095 N N . ILE A 1 533 ? -21.824 -4.130 4.538 1.00 77.06 533 ILE A N 1
ATOM 4096 C CA . ILE A 1 533 ? -20.721 -3.586 3.737 1.00 77.06 533 ILE A CA 1
ATOM 4097 C C . ILE A 1 533 ? -20.061 -4.761 3.017 1.00 77.06 533 ILE A C 1
ATOM 4099 O O . ILE A 1 533 ? -19.402 -5.587 3.653 1.00 77.06 533 ILE A O 1
ATOM 4103 N N . GLY A 1 534 ? -20.285 -4.862 1.711 1.00 73.00 534 GLY A N 1
ATOM 4104 C CA . GLY A 1 534 ? -19.667 -5.847 0.836 1.00 73.00 534 GLY A CA 1
ATOM 4105 C C . GLY A 1 534 ? -18.329 -5.377 0.240 1.00 73.00 534 GLY A C 1
ATOM 4106 O O . GLY A 1 534 ? -17.955 -4.207 0.360 1.00 73.00 534 GLY A O 1
ATOM 4107 N N . PRO A 1 535 ? -17.585 -6.289 -0.417 1.00 71.56 535 PRO A N 1
ATOM 4108 C CA . PRO A 1 535 ? -16.380 -5.952 -1.182 1.00 71.56 535 PRO A CA 1
ATOM 4109 C C . PRO A 1 535 ? -16.644 -4.849 -2.218 1.00 71.56 535 PRO A C 1
ATOM 4111 O O . PRO A 1 535 ? -17.624 -4.925 -2.956 1.00 71.56 535 PRO A O 1
ATOM 4114 N N . GLY A 1 536 ? -15.779 -3.835 -2.289 1.00 81.69 536 GLY A N 1
ATOM 4115 C CA . GLY A 1 536 ? -15.904 -2.724 -3.239 1.00 81.69 536 GLY A CA 1
ATOM 4116 C C . GLY A 1 536 ? -16.972 -1.671 -2.908 1.00 81.69 536 GLY A C 1
ATOM 4117 O O . GLY A 1 536 ? -16.971 -0.596 -3.516 1.00 81.69 536 GLY A O 1
ATOM 4118 N N . ASP A 1 537 ? -17.841 -1.901 -1.918 1.00 89.12 537 ASP A N 1
ATOM 4119 C CA . ASP A 1 537 ? -18.885 -0.938 -1.541 1.00 89.12 537 ASP A CA 1
ATOM 4120 C C . ASP A 1 537 ? -18.287 0.351 -0.975 1.00 89.12 537 ASP A C 1
ATOM 4122 O O . ASP A 1 537 ? -18.751 1.443 -1.307 1.00 89.12 537 ASP A O 1
ATOM 4126 N N . THR A 1 538 ? -17.212 0.247 -0.185 1.00 93.12 538 THR A N 1
ATOM 4127 C CA . THR A 1 538 ? -16.469 1.409 0.327 1.00 93.12 538 THR A CA 1
ATOM 4128 C C . THR A 1 538 ? -15.874 2.237 -0.809 1.00 93.12 538 THR A C 1
ATOM 4130 O O . THR A 1 538 ? -16.043 3.458 -0.834 1.00 93.12 538 THR A O 1
ATOM 4133 N N . ALA A 1 539 ? -15.212 1.591 -1.775 1.00 94.75 539 ALA A N 1
ATOM 4134 C CA . ALA A 1 539 ? -14.627 2.267 -2.931 1.00 94.75 539 ALA A CA 1
ATOM 4135 C C . ALA A 1 539 ? -15.702 2.988 -3.755 1.00 94.75 539 ALA A C 1
ATOM 4137 O O . ALA A 1 539 ? -15.530 4.146 -4.142 1.00 94.75 539 ALA A O 1
ATOM 4138 N N . ARG A 1 540 ? -16.844 2.324 -3.973 1.00 94.62 540 ARG A N 1
ATOM 4139 C CA . ARG A 1 540 ? -18.002 2.884 -4.677 1.00 94.62 540 ARG A CA 1
ATOM 4140 C C . ARG A 1 540 ? -18.610 4.065 -3.920 1.00 94.62 540 ARG A C 1
ATOM 4142 O O . ARG A 1 540 ? -18.896 5.098 -4.525 1.00 94.62 540 ARG A O 1
ATOM 4149 N N . ALA A 1 541 ? -18.775 3.946 -2.605 1.00 95.50 541 ALA A N 1
ATOM 4150 C CA . ALA A 1 541 ? -19.278 5.023 -1.759 1.00 95.50 541 ALA A CA 1
ATOM 4151 C C . ALA A 1 541 ? -18.366 6.257 -1.824 1.00 95.50 541 ALA A C 1
ATOM 4153 O O . ALA A 1 541 ? -18.855 7.367 -2.046 1.00 95.50 541 ALA A O 1
ATOM 4154 N N . LEU A 1 542 ? -17.046 6.058 -1.723 1.00 97.06 542 LEU A N 1
ATOM 4155 C CA . LEU A 1 542 ? -16.073 7.141 -1.831 1.00 97.06 542 LEU A CA 1
ATOM 4156 C C . LEU A 1 542 ? -16.076 7.786 -3.221 1.00 97.06 542 LEU A C 1
ATOM 4158 O O . LEU A 1 542 ? -16.064 9.011 -3.320 1.00 97.06 542 LEU A O 1
ATOM 4162 N N . HIS A 1 543 ? -16.133 6.987 -4.289 1.00 96.19 543 HIS A N 1
ATOM 4163 C CA . HIS A 1 543 ? -16.177 7.485 -5.665 1.00 96.19 543 HIS A CA 1
ATOM 4164 C C . HIS A 1 543 ? -17.316 8.498 -5.863 1.00 96.19 543 HIS A C 1
ATOM 4166 O O . HIS A 1 543 ? -17.093 9.599 -6.371 1.00 96.19 543 HIS A O 1
ATOM 4172 N N . TYR A 1 544 ? -18.526 8.167 -5.403 1.00 95.25 544 TYR A N 1
ATOM 4173 C CA . TYR A 1 544 ? -19.670 9.075 -5.505 1.00 95.25 544 TYR A CA 1
ATOM 4174 C C . TYR A 1 544 ? -19.579 10.274 -4.553 1.00 95.25 544 TYR A C 1
ATOM 4176 O O . TYR A 1 544 ? -19.990 11.371 -4.931 1.00 95.25 544 TYR A O 1
ATOM 4184 N N . ALA A 1 545 ? -19.015 10.101 -3.354 1.00 95.88 545 ALA A N 1
ATOM 4185 C CA . ALA A 1 545 ? -18.774 11.206 -2.426 1.00 95.88 545 ALA A CA 1
ATOM 4186 C C . ALA A 1 545 ? -17.824 12.255 -3.016 1.00 95.88 545 ALA A C 1
ATOM 4188 O O . ALA A 1 545 ? -18.123 13.451 -3.012 1.00 95.88 545 ALA A O 1
ATOM 4189 N N . VAL A 1 546 ? -16.718 11.803 -3.609 1.00 95.25 546 VAL A N 1
ATOM 4190 C CA . VAL A 1 546 ? -15.748 12.670 -4.282 1.00 95.25 546 VAL A CA 1
ATOM 4191 C C . VAL A 1 546 ? -16.359 13.327 -5.521 1.00 95.25 546 VAL A C 1
ATOM 4193 O O . VAL A 1 546 ? -16.143 14.519 -5.741 1.00 95.25 546 VAL A O 1
ATOM 4196 N N . ALA A 1 547 ? -17.165 12.602 -6.306 1.00 93.31 547 ALA A N 1
ATOM 4197 C CA . ALA A 1 547 ? -17.874 13.176 -7.449 1.00 93.31 547 ALA A CA 1
ATOM 4198 C C . ALA A 1 547 ? -18.810 14.323 -7.026 1.00 93.31 547 ALA A C 1
ATOM 4200 O O . ALA A 1 547 ? -18.737 15.410 -7.603 1.00 93.31 547 ALA A O 1
ATOM 4201 N N . LYS A 1 548 ? -19.603 14.123 -5.963 1.00 93.69 548 LYS A N 1
ATOM 4202 C CA . LYS A 1 548 ? -20.495 15.146 -5.394 1.00 93.69 548 LYS A CA 1
ATOM 4203 C C . LYS A 1 548 ? -19.722 16.375 -4.909 1.00 93.69 548 LYS A C 1
ATOM 4205 O O . LYS A 1 548 ? -20.098 17.503 -5.225 1.00 93.69 548 LYS A O 1
ATOM 4210 N N . LEU A 1 549 ? -18.618 16.177 -4.183 1.00 92.25 549 LEU A N 1
ATOM 4211 C CA . LEU A 1 549 ? -17.772 17.285 -3.728 1.00 92.25 549 LEU A CA 1
ATOM 4212 C C . LEU A 1 549 ? -17.165 18.054 -4.915 1.00 92.25 549 LEU A C 1
ATOM 4214 O O . LEU A 1 549 ? -17.161 19.284 -4.935 1.00 92.25 549 LEU A O 1
ATOM 4218 N N . ARG A 1 550 ? -16.692 17.342 -5.942 1.00 90.75 550 ARG A N 1
ATOM 4219 C CA . ARG A 1 550 ? -16.122 17.942 -7.157 1.00 90.75 550 ARG A CA 1
ATOM 4220 C C . ARG A 1 550 ? -17.135 18.811 -7.909 1.00 90.75 550 ARG A C 1
ATOM 4222 O O . ARG A 1 550 ? -16.760 19.876 -8.403 1.00 90.75 550 ARG A O 1
ATOM 4229 N N . GLU A 1 551 ? -18.396 18.388 -7.980 1.00 88.88 551 GLU A N 1
ATOM 4230 C CA . GLU A 1 551 ? -19.490 19.174 -8.568 1.00 88.88 551 GLU A CA 1
ATOM 4231 C C . GLU A 1 551 ? -19.757 20.462 -7.778 1.00 88.88 551 GLU A C 1
ATOM 4233 O O . GLU A 1 551 ? -19.824 21.544 -8.368 1.00 88.88 551 GLU A O 1
ATOM 4238 N N . GLN A 1 552 ? -19.816 20.375 -6.445 1.00 87.94 552 GLN A N 1
ATOM 4239 C CA . GLN A 1 552 ? -19.996 21.539 -5.566 1.00 87.94 552 GLN A CA 1
ATOM 4240 C C . GLN A 1 552 ? -18.863 22.567 -5.719 1.00 87.94 552 GLN A C 1
ATOM 4242 O O . GLN A 1 552 ? -19.113 23.773 -5.733 1.00 87.94 552 GLN A O 1
ATOM 4247 N N . LEU A 1 553 ? -17.628 22.092 -5.902 1.00 83.88 553 LEU A N 1
ATOM 4248 C CA . LEU A 1 553 ? -16.426 22.915 -6.086 1.00 83.88 553 LEU A CA 1
ATOM 4249 C C . LEU A 1 553 ? -16.187 23.358 -7.543 1.00 83.88 553 LEU A C 1
ATOM 4251 O O . LEU A 1 553 ? -15.139 23.924 -7.860 1.00 83.88 553 LEU A O 1
ATOM 4255 N N . ARG A 1 554 ? -17.129 23.102 -8.464 1.00 75.50 554 ARG A N 1
ATOM 4256 C CA . ARG A 1 554 ? -17.018 23.445 -9.898 1.00 75.50 554 ARG A CA 1
ATOM 4257 C C . ARG A 1 554 ? -15.735 22.917 -10.568 1.00 75.50 554 ARG A C 1
ATOM 4259 O O . ARG A 1 554 ? -15.203 23.558 -11.475 1.00 75.50 554 ARG A O 1
ATOM 4266 N N . ALA A 1 555 ? -15.243 21.758 -10.126 1.00 66.25 555 ALA A N 1
ATOM 4267 C CA . ALA A 1 555 ? -14.150 20.979 -10.718 1.00 66.25 555 ALA A CA 1
ATOM 4268 C C . ALA A 1 555 ? -12.768 21.659 -10.888 1.00 66.25 555 ALA A C 1
ATOM 4270 O O . ALA A 1 555 ? -11.897 21.066 -11.521 1.00 66.25 555 ALA A O 1
ATOM 4271 N N . LYS A 1 556 ? -12.523 22.855 -10.331 1.00 67.69 556 LYS A N 1
ATOM 4272 C CA . LYS A 1 556 ? -11.230 23.562 -10.492 1.00 67.69 556 LYS A CA 1
ATOM 4273 C C . LYS A 1 556 ? -10.280 23.425 -9.303 1.00 67.69 556 LYS A C 1
ATOM 4275 O O . LYS A 1 556 ? -9.076 23.587 -9.472 1.00 67.69 556 LYS A O 1
ATOM 4280 N N . ASP A 1 557 ? -10.792 23.054 -8.135 1.00 82.69 557 ASP A N 1
ATOM 4281 C CA . ASP A 1 557 ? -9.991 22.946 -6.915 1.00 82.69 557 ASP A CA 1
ATOM 4282 C C . ASP A 1 557 ? -9.529 21.504 -6.662 1.00 82.69 557 ASP A C 1
ATOM 4284 O O . ASP A 1 557 ? -9.951 20.862 -5.700 1.00 82.69 557 ASP A O 1
ATOM 4288 N N . PHE A 1 558 ? -8.649 20.988 -7.536 1.00 88.19 558 PHE A N 1
ATOM 4289 C CA . PHE A 1 558 ? -8.089 19.623 -7.463 1.00 88.19 558 PHE A CA 1
ATOM 4290 C C . PHE A 1 558 ? -7.619 19.247 -6.056 1.00 88.19 558 PHE A C 1
ATOM 4292 O O . PHE A 1 558 ? -7.909 18.164 -5.561 1.00 88.19 558 PHE A O 1
ATOM 4299 N N . VAL A 1 559 ? -6.961 20.186 -5.382 1.00 87.38 559 VAL A N 1
ATOM 4300 C CA . VAL A 1 559 ? -6.400 20.015 -4.038 1.00 87.38 559 VAL A CA 1
ATOM 4301 C C . VAL A 1 559 ? -7.439 19.599 -2.993 1.00 87.38 559 VAL A C 1
ATOM 4303 O O . VAL A 1 559 ? -7.074 18.909 -2.046 1.00 87.38 559 VAL A O 1
ATOM 4306 N N . LEU A 1 560 ? -8.702 20.008 -3.144 1.00 87.31 560 LEU A N 1
ATOM 4307 C CA . LEU A 1 560 ? -9.736 19.818 -2.125 1.00 87.31 560 LEU A CA 1
ATOM 4308 C C . LEU A 1 560 ? -10.451 18.467 -2.221 1.00 87.31 560 LEU A C 1
ATOM 4310 O O . LEU A 1 560 ? -10.829 17.918 -1.190 1.00 87.31 560 LEU A O 1
ATOM 4314 N N . TRP A 1 561 ? -10.647 17.930 -3.428 1.00 90.31 561 TRP A N 1
ATOM 4315 C CA . TRP A 1 561 ? -11.428 16.701 -3.635 1.00 90.31 561 TRP A CA 1
ATOM 4316 C C . TRP A 1 561 ? -10.577 15.478 -3.998 1.00 90.31 561 TRP A C 1
ATOM 4318 O O . TRP A 1 561 ? -10.978 14.357 -3.713 1.00 90.31 561 TRP A O 1
ATOM 4328 N N . MET A 1 562 ? -9.401 15.672 -4.599 1.00 92.06 562 MET A N 1
ATOM 4329 C CA . MET A 1 562 ? -8.505 14.589 -5.014 1.00 92.06 562 MET A CA 1
ATOM 4330 C C . MET A 1 562 ? -7.714 13.884 -3.892 1.00 92.06 562 MET A C 1
ATOM 4332 O O . MET A 1 562 ? -7.276 12.767 -4.130 1.00 92.06 562 MET A O 1
ATOM 4336 N N . PRO A 1 563 ? -7.475 14.439 -2.685 1.00 92.81 563 PRO A N 1
ATOM 4337 C CA . PRO A 1 563 ? -6.675 13.703 -1.705 1.00 92.81 563 PRO A CA 1
ATOM 4338 C C . PRO A 1 563 ? -7.314 12.392 -1.238 1.00 92.81 563 PRO A C 1
ATOM 4340 O O . PRO A 1 563 ? -6.582 11.523 -0.774 1.00 92.81 563 PRO A O 1
ATOM 4343 N N . TYR A 1 564 ? -8.639 12.244 -1.317 1.00 94.50 564 TYR A N 1
ATOM 4344 C CA . TYR A 1 564 ? -9.332 11.075 -0.785 1.00 94.50 564 TYR A CA 1
ATOM 4345 C C . TYR A 1 564 ? -9.141 9.842 -1.669 1.00 94.50 564 TYR A C 1
ATOM 4347 O O . TYR A 1 564 ? -9.523 9.835 -2.839 1.00 94.50 564 TYR A O 1
ATOM 4355 N N . ILE A 1 565 ? -8.621 8.770 -1.078 1.00 95.62 565 ILE A N 1
ATOM 4356 C CA . ILE A 1 565 ? -8.404 7.489 -1.748 1.00 95.62 565 ILE A CA 1
ATOM 4357 C C . ILE A 1 565 ? -8.961 6.329 -0.930 1.00 95.62 565 ILE A C 1
ATOM 4359 O O . ILE A 1 565 ? -9.074 6.398 0.294 1.00 95.62 565 ILE A O 1
ATOM 4363 N N . HIS A 1 566 ? -9.279 5.241 -1.628 1.00 96.12 566 HIS A N 1
ATOM 4364 C CA . HIS A 1 566 ? -9.598 3.955 -1.023 1.00 96.12 566 HIS A CA 1
ATOM 4365 C C . HIS A 1 566 ? -8.423 2.991 -1.202 1.00 96.12 566 HIS A C 1
ATOM 4367 O O . HIS A 1 566 ? -7.886 2.876 -2.308 1.00 96.12 566 HIS A O 1
ATOM 4373 N N . ILE A 1 567 ? -8.048 2.288 -0.134 1.00 93.56 567 ILE A N 1
ATOM 4374 C CA . ILE A 1 567 ? -7.016 1.250 -0.135 1.00 93.56 567 ILE A CA 1
ATOM 4375 C C . ILE A 1 567 ? -7.616 -0.040 0.433 1.00 93.56 567 ILE A C 1
ATOM 4377 O O . ILE A 1 567 ? -8.256 -0.009 1.484 1.00 93.56 567 ILE A O 1
ATOM 4381 N N . GLY A 1 568 ? -7.407 -1.166 -0.247 1.00 90.81 568 GLY A N 1
ATOM 4382 C CA . GLY A 1 568 ? -7.970 -2.464 0.132 1.00 90.81 568 GLY A CA 1
ATOM 4383 C C . GLY A 1 568 ? -9.103 -2.924 -0.787 1.00 90.81 568 GLY A C 1
ATOM 4384 O O . GLY A 1 568 ? -9.109 -2.608 -1.978 1.00 90.81 568 GLY A O 1
ATOM 4385 N N . ILE A 1 569 ? -10.024 -3.722 -0.237 1.00 85.00 569 ILE A N 1
ATOM 4386 C CA . ILE A 1 569 ? -10.991 -4.541 -0.995 1.00 85.00 569 ILE A CA 1
ATOM 4387 C C . ILE A 1 569 ? -12.287 -3.808 -1.326 1.00 85.00 569 ILE A C 1
ATOM 4389 O O . ILE A 1 569 ? -12.896 -3.199 -0.420 1.00 85.00 569 ILE A O 1
#

Secondary structure (DSSP, 8-state):
---HHHHHHHHHHHHHHHHHHT-SSS-HHHHHHHHHHHHHHHHHTT-TTHHHHHHHHHHTHHHHS-TTS-HHHHHHHGGGGTTHHHHHHHHHHHTT-HHHHHHHHHHTSSHHHHHHHHHT---HHHHHH-HHHHHHHHHHHHHHHHHHHSPP--------S--HHHHHHHHHHHHHHHHHHHHHHHHHHHHTSTT-TTTTSPPPHHHHGGGGGSS-EEEEEE-SS-EEEEEE-TT-SS-EEEE-TT--HHHHHHHHHHHHHHHHTT-HHHHSSSTT-PPP-----HHHHHHHHIIIIIHHHHHHTT--S---SSPPEEEEEE-GGGGGS-GGG-B-TTSTT-BGGGT-EEEE-S-SGGG-GGG----SPPP-EEEEE-SS-TTS---HHHHHHHHHHHHHS-TTS-EEEEEGGG--HHHHHHHHHH-SEEEEES-EE--SSSGGG-EEE-SSSEEEHHHHHTS---S--EEEEESTTTT---TT-TTTT-SHHHHHHHHT-SEEEEESS---TTTHHHHHHHHHHHHTSSS---TTHHHHHHHHHHHHHHHHTTTT-HHHHTTEEEEE-

Sequence (569 aa):
MKHPSDLLDMATAVAHLQAAAKSKVGHPRDRFAAAREAALLSSALSLSDTIDAFQLAIDMIPQLIWVGATVDDRYRDLPLLGDLTQQAAVAAIDAGNYSLALEWLEQGRSIVWGQTLQLQTPLGELFSRHPKLAQELEKTAAELSRASSDPVPRILDELTTGNPQSHQQDLRGHHIRSTAAKYEHLLSEARSIPGFERFMLPKKASELLKAASHHPVVVVNLHESRCDALALISGSLNIQHIPLPNMTYEKANSARIKIRYSLNGRSFEERYSVRGMKPKAEEDYFPKVLATLWTDLVQPVLQALGYMPRRSEDLPHLTWCITGLLSFLPIHAAGHYDRPMEKLSDYAITSYTPTLAALLPSSRTCTTSSPSLLTVGQAATPNMSPLPGTTTELAMIKERIPSGISCKQLDGKSAEVLSVLDAMKSYSCVHLACHAHQNLTHPTESGFYLHDGTLTLRDIMQQSFKHKHLAFLSACQTAKGDDGLPDEAVHLASGMLMAGYPSVIATMWSIADVHAPTIADEVYARLMKEGSIGPGDTARALHYAVAKLREQLRAKDFVLWMPYIHIGI

InterPro domains:
  IPR024983 CHAT domain [PF12770] (289-568)

Organism: NCBI:txid456999

Solvent-accessible surface area (backbone atoms only — not comparable to full-atom values): 30464 Å² total; per-residue (Å²): 141,90,56,76,67,57,56,54,54,50,53,51,47,33,54,53,23,45,52,49,33,69,43,90,82,59,58,52,65,61,19,39,51,25,17,42,52,21,18,54,52,27,50,78,68,68,43,92,56,25,65,59,31,35,49,54,28,58,72,36,45,62,60,56,53,32,85,47,41,40,58,68,57,32,63,66,48,51,63,76,54,70,60,52,34,45,51,41,23,48,56,25,47,77,71,68,35,55,53,57,17,51,33,39,46,52,66,58,28,26,52,74,56,50,52,55,50,59,52,67,53,83,50,60,76,50,34,75,78,40,48,69,62,34,53,54,45,50,52,40,26,54,50,43,55,51,65,28,65,57,83,75,91,74,78,82,84,74,98,65,92,86,59,83,60,59,60,53,53,51,52,50,53,51,49,35,38,53,42,34,54,50,46,53,50,50,48,52,57,50,31,70,40,93,94,24,69,63,59,96,51,86,70,49,44,85,60,48,48,49,32,8,64,87,37,36,32,37,37,37,44,62,33,86,92,52,22,38,34,41,36,32,41,54,96,49,94,62,71,46,79,44,83,24,87,73,37,44,48,66,57,41,51,51,39,48,54,40,51,51,50,48,47,65,79,56,51,68,86,63,62,80,79,50,94,83,75,83,74,76,91,67,79,74,40,60,64,63,39,23,33,46,43,18,67,29,50,49,49,59,50,38,48,76,73,58,44,60,73,73,88,60,89,74,60,50,58,41,32,40,31,53,34,44,67,54,58,74,50,69,63,75,65,11,16,40,88,94,48,83,91,39,38,43,72,72,48,34,36,54,28,33,34,78,48,53,70,76,48,27,69,89,74,59,57,67,60,98,60,69,59,24,40,34,39,38,30,29,32,76,39,89,99,53,80,74,33,71,31,34,59,54,26,54,54,47,42,59,74,39,54,51,96,89,47,56,72,48,80,27,48,47,84,59,20,26,49,68,59,47,56,55,46,56,63,76,30,24,22,41,34,42,28,28,54,45,49,79,34,87,88,48,60,52,66,16,28,36,50,35,60,81,47,64,46,24,42,50,65,51,54,76,38,83,45,65,49,27,51,35,36,37,42,56,27,37,38,24,47,43,49,35,96,84,41,45,41,50,39,61,28,59,43,50,48,43,42,72,21,36,24,48,21,29,39,27,12,45,38,68,64,54,53,84,53,50,31,58,40,51,35,43,25,38,52,51,47,42,67,77,55,52,82,58,83,43,44,64,34,50,23,44,51,53,21,39,50,54,50,30,60,76,56,68,72,70,58,58,73,69,46,61,32,65,46,32,38,51,71

Radius of gyration: 24.51 Å; Cα contacts (8 Å, |Δi|>4): 967; chains: 1; bounding box: 70×72×60 Å